Protein AF-A0A919W0Z9-F1 (afdb_monomer)

Mean predicted aligned error: 13.07 Å

Nearest PDB structures (foldseek):
  6en1-assembly1_A  TM=7.708E-01  e=4.026E-12  Enterococcus faecalis
  6emy-assembly1_B  TM=7.176E-01  e=1.682E-11  Enterococcus faecalis
  1z1b-assembly1_B  TM=6.331E-01  e=5.686E-12  Lambdavirus lambda
  3nkh-assembly1_A  TM=7.660E-01  e=4.207E-09  Staphylococcus aureus subsp. aureus USA300_TCH1516
  3nkh-assembly1_B  TM=7.447E-01  e=3.812E-09  Staphylococcus aureus subsp. aureus USA300_TCH1516

Radius of gyration: 31.64 Å; Cα contacts (8 Å, |Δi|>4): 565; chains: 1; bounding box: 75×45×120 Å

InterPro domains:
  IPR002104 Integrase, catalytic domain [PF00589] (276-394)
  IPR002104 Integrase, catalytic domain [PS51898] (174-402)
  IPR010998 Integrase/recombinase, N-terminal [G3DSA:1.10.150.130] (64-174)
  IPR011010 DNA breaking-rejoining enzyme, catalytic core [SSF56349] (68-400)
  IPR013762 Integrase-like, catalytic domain superfamily [G3DSA:1.10.443.10] (187-406)
  IPR044068 Core-binding (CB) domain [PS51900] (68-153)
  IPR050090 Bacterial tyrosine recombinase XerC/XerD complex [PTHR30349] (88-399)

Solvent-accessible surface area (backbone atoms only — not comparable to full-atom values): 23604 Å² total; per-residue (Å²): 137,84,80,82,74,93,69,64,70,71,46,76,46,98,85,64,31,18,33,35,60,44,77,59,50,66,42,95,86,70,45,75,35,69,44,82,47,77,23,78,39,65,66,59,35,49,54,53,49,50,53,50,52,48,42,44,73,71,63,55,75,74,72,79,69,80,57,53,26,40,40,61,47,50,49,48,35,60,71,53,54,50,42,46,90,72,75,44,54,71,68,57,47,51,53,51,49,52,50,37,65,73,43,43,37,82,70,41,19,82,39,34,45,68,70,60,54,55,69,54,54,52,50,33,47,50,52,41,48,75,70,68,49,55,46,61,56,49,30,49,51,52,52,52,50,36,53,53,33,46,51,30,27,77,69,66,57,18,89,58,46,52,58,76,77,48,84,78,61,74,54,79,80,78,84,76,80,49,55,50,74,66,54,48,49,36,33,45,56,48,29,65,71,41,95,64,69,25,56,60,53,52,50,25,39,67,52,20,41,51,70,34,37,53,55,27,32,37,51,96,39,50,40,72,88,78,30,36,33,50,52,50,31,25,39,41,81,50,78,35,38,70,55,54,83,71,82,81,83,58,95,45,21,74,70,32,92,48,45,38,66,96,77,55,93,68,48,47,81,55,69,98,43,28,27,38,32,52,55,74,78,81,46,54,40,72,35,80,47,56,70,68,55,39,55,42,49,53,55,49,52,55,53,50,53,53,35,43,63,75,35,45,91,64,37,43,87,71,55,48,66,46,48,44,72,36,35,43,79,64,52,71,66,56,54,51,50,50,52,58,49,34,29,58,75,41,71,46,80,90,71,49,80,68,29,30,30,47,30,24,46,16,48,44,45,50,73,67,48,52,72,65,59,49,26,52,55,57,50,54,95,47,67,74,68,53,56,65,32,53,62,56,14,52,50,51,44,50,56,50,51,51,52,49,46,44,71,73,44,55,80,64,62,79,78,71,82,86,126

Organism: NCBI:txid113560

Secondary structure (DSSP, 8-state):
------PPPEEE-TTS-EEEEEEEEE-TTS-EEEEEEEESSHHHHHHHHHHHHHHHHTT----SSSPPBHHHHHHHIIIIITTGGG-S-HHHHHHHHHHIIIIIHHHHTTSBGGG--HHHHHHHHHHHHHTT--HHHHHHHHHHHHHHHHHHHHTTSSSS-GGGGSPPPP-PPPPP-PPPHHHHHHHHHHHHTSSS-THHHHHHHHH---HHHHHT-BGGGEETTTTEEEE--EEEE-PPBP--SS--S-SSGGG-TT-B----TTEEE-GGGEEEEPPSGGG-EEEEPPHHHHHHHHHHHHHHHHHHHHHGGG-----BSSB-TTSPBPPHHHHHHHHHHHHHHHT--S--TTHHHHHHHHHHHHTT--HHHHHHHHT-SSHHHHHHHHHHHHHHHHHHHHHHHHHHHTTTSTTSS--

Sequence (419 aa):
MARRGTHPRITQGDDGYWHAWVVVGKKPNGKLDRRHISRPTENEAIDRVDELLDQKRKGAVVRQGRAPTVQQWMETYLTTIAPSGGRCDPGTIRDYRSICTNWVYPVMGGTRIDQLQPEQLDQVYLQMHQAGRAASTVLKAHRILTRALEIAFRRGVASRNVAKLLDSPESRPVEQTPLDLAEALQVLNAAWALPRNGARWAVGLSLGLRQGEALGLRWSYLDLDRAEMRVWWQLRRRTFDHGCNPSCGRRRGGNCPARRMEIRSGEIPLEGGLLLKEPKGTGKRLVPLPTEVVALLRRHQAGQAIEQVLAGDLYVDHDLVFCQPDGRPIDPAADHKQWKGLCREAGVDEARLHDGRHTAGSMMLALGADISTVQEVLGHSDVRTTRGYVHVASEMARAATQRMGAALFGNQMHGKLHG

Foldseek 3Di:
DDDPDPQFDWDQDPVQWIKTWDFLAADPVRHTDIDIDTGNDPVVSVVVSVVSVVCSVVVLPDDDDQQAFPQVLVCCCLPPNCPPPVNDDPVRSVLLVVLCVPQVCVQGRRPGQQRDALVSLVNSLVVCVVVVHALVSNLVNLVSLQVSLVVCCVVSSYVDSNSVVDDRRDHDPDDADFDDPLLLVLLLVLLVPDPADSLLSVCCLQLVDDLQQSLFFFQVQDDLVQQKGKSFKGKDAFFWDAPDPPDPPDPGLLPHPRTDTDDDPQWADFPPRIIIHTDPDQQTAMAGHDNVSSVVLVVNVVVLVVLCVVCDPQADDPRTSHDDSNNGGDDSVNVQVVSVVSCVSSVHPDHGSSSSSLNNLLVCVLVPNDLVSSCRSNVPPDSVVSVSSNVVNVVSNVVVVVVVCCVVCVVPVVVPPPD

Structure (mmCIF, N/CA/C/O backbone):
data_AF-A0A919W0Z9-F1
#
_entry.id   AF-A0A919W0Z9-F1
#
loop_
_atom_site.group_PDB
_atom_site.id
_atom_site.type_symbol
_atom_site.label_atom_id
_atom_site.label_alt_id
_atom_site.label_comp_id
_atom_site.label_asym_id
_atom_site.label_entity_id
_atom_site.label_seq_id
_atom_site.pdbx_PDB_ins_code
_atom_site.Cartn_x
_atom_site.Cartn_y
_atom_site.Cartn_z
_atom_site.occupancy
_atom_site.B_iso_or_equiv
_atom_site.auth_seq_id
_atom_site.auth_comp_id
_atom_site.auth_asym_id
_atom_site.auth_atom_id
_atom_site.pdbx_PDB_model_num
ATOM 1 N N . MET A 1 1 ? -44.459 -26.423 55.508 1.00 32.84 1 MET A N 1
ATOM 2 C CA . MET A 1 1 ? -43.040 -25.990 55.506 1.00 32.84 1 MET A CA 1
ATOM 3 C C . MET A 1 1 ? -42.890 -24.771 54.599 1.00 32.84 1 MET A C 1
ATOM 5 O O . MET A 1 1 ? -42.944 -24.914 53.385 1.00 32.84 1 MET A O 1
ATOM 9 N N . ALA A 1 2 ? -42.791 -23.570 55.174 1.00 29.58 2 ALA A N 1
ATOM 10 C CA . ALA A 1 2 ? -42.707 -22.311 54.430 1.00 29.58 2 ALA A CA 1
ATOM 11 C C . ALA A 1 2 ? -41.285 -22.076 53.888 1.00 29.58 2 ALA A C 1
ATOM 13 O O . ALA A 1 2 ? -40.310 -22.115 54.641 1.00 29.58 2 ALA A O 1
ATOM 14 N N . ARG A 1 3 ? -41.162 -21.825 52.579 1.00 34.16 3 ARG A N 1
ATOM 15 C CA . ARG A 1 3 ? -39.911 -21.399 51.936 1.00 34.16 3 ARG A CA 1
ATOM 16 C C . ARG A 1 3 ? -39.550 -20.000 52.455 1.00 34.16 3 ARG A C 1
ATOM 18 O O . ARG A 1 3 ? -40.234 -19.038 52.126 1.00 34.16 3 ARG A O 1
ATOM 25 N N . ARG A 1 4 ? -38.487 -19.873 53.260 1.00 35.38 4 ARG A N 1
ATOM 26 C CA . ARG A 1 4 ? -37.907 -18.566 53.619 1.00 35.38 4 ARG A CA 1
ATOM 27 C C . ARG A 1 4 ? -37.400 -17.888 52.342 1.00 35.38 4 ARG A C 1
ATOM 29 O O . ARG A 1 4 ? -36.461 -18.370 51.710 1.00 35.38 4 ARG A O 1
ATOM 36 N N . GLY A 1 5 ? -38.080 -16.812 51.951 1.00 40.62 5 GLY A N 1
ATOM 37 C CA . GLY A 1 5 ? -37.811 -16.033 50.748 1.00 40.62 5 GLY A CA 1
ATOM 38 C C . GLY A 1 5 ? -36.434 -15.375 50.771 1.00 40.62 5 GLY A C 1
ATOM 39 O O . GLY A 1 5 ? -35.973 -14.865 51.786 1.00 40.62 5 GLY A O 1
ATOM 40 N N . THR A 1 6 ? -35.774 -15.393 49.619 1.00 57.44 6 THR A N 1
ATOM 41 C CA . THR A 1 6 ? -34.426 -14.868 49.366 1.00 57.44 6 THR A CA 1
ATOM 42 C C . THR A 1 6 ? -34.445 -13.361 49.065 1.00 57.44 6 THR A C 1
ATOM 44 O O . THR A 1 6 ? -33.676 -12.893 48.228 1.00 57.44 6 THR A O 1
ATOM 47 N N . HIS A 1 7 ? -35.341 -12.601 49.706 1.00 65.19 7 HIS A N 1
ATOM 48 C CA . HIS A 1 7 ? -35.412 -11.151 49.530 1.00 65.19 7 HIS A CA 1
ATOM 49 C C . HIS A 1 7 ? -34.484 -10.436 50.521 1.00 65.19 7 HIS A C 1
ATOM 51 O O . HIS A 1 7 ? -34.501 -10.748 51.714 1.00 65.19 7 HIS A O 1
ATOM 57 N N . PRO A 1 8 ? -33.646 -9.497 50.051 1.00 79.38 8 PRO A N 1
ATOM 58 C CA . PRO A 1 8 ? -32.846 -8.660 50.931 1.00 79.38 8 PRO A CA 1
ATOM 59 C C . PRO A 1 8 ? -33.752 -7.765 51.780 1.00 79.38 8 PRO A C 1
ATOM 61 O O . PRO A 1 8 ? -34.805 -7.324 51.330 1.00 79.38 8 PRO A O 1
ATOM 64 N N . ARG A 1 9 ? -33.327 -7.502 53.019 1.00 86.69 9 ARG A N 1
ATOM 65 C CA . ARG A 1 9 ? -34.057 -6.642 53.954 1.00 86.69 9 ARG A CA 1
ATOM 66 C C . ARG A 1 9 ? -34.141 -5.220 53.387 1.00 86.69 9 ARG A C 1
ATOM 68 O O . ARG A 1 9 ? -33.104 -4.648 53.046 1.00 86.69 9 ARG A O 1
ATOM 75 N N . ILE A 1 10 ? -35.356 -4.686 53.317 1.00 88.69 10 ILE A N 1
ATOM 76 C CA . ILE A 1 10 ? -35.649 -3.301 52.943 1.00 88.69 10 ILE A CA 1
ATOM 77 C C . ILE A 1 10 ? -36.022 -2.552 54.228 1.00 88.69 10 ILE A C 1
ATOM 79 O O . ILE A 1 10 ? -36.754 -3.090 55.058 1.00 88.69 10 ILE A O 1
ATOM 83 N N . THR A 1 11 ? -35.462 -1.365 54.443 1.00 90.00 11 THR A N 1
ATOM 84 C CA . THR A 1 11 ? -35.683 -0.564 55.660 1.00 90.00 11 THR A CA 1
ATOM 85 C C . THR A 1 11 ? -35.800 0.912 55.323 1.00 90.00 11 THR A C 1
ATOM 87 O O . THR A 1 11 ? -35.013 1.404 54.515 1.00 90.00 11 THR A O 1
ATOM 90 N N . GLN A 1 12 ? -36.714 1.622 55.979 1.00 91.75 12 GLN A N 1
ATOM 91 C CA . GLN A 1 12 ? -36.796 3.077 55.902 1.00 91.75 12 GLN A CA 1
ATOM 92 C C . GLN A 1 12 ? -35.685 3.720 56.746 1.00 91.75 12 GLN A C 1
ATOM 94 O O . GLN A 1 12 ? -35.454 3.298 57.880 1.00 91.75 12 GLN A O 1
ATOM 99 N N . GLY A 1 13 ? -34.959 4.673 56.165 1.00 86.69 13 GLY A N 1
ATOM 100 C CA . GLY A 1 13 ? -33.932 5.467 56.834 1.00 86.69 13 GLY A CA 1
ATOM 101 C C . GLY A 1 13 ? -34.486 6.766 57.419 1.00 86.69 13 GLY A C 1
ATOM 102 O O . GLY A 1 13 ? -35.592 7.196 57.089 1.00 86.69 13 GLY A O 1
ATOM 103 N N . ASP A 1 14 ? -33.677 7.419 58.253 1.00 81.12 14 ASP A N 1
ATOM 104 C CA . ASP A 1 14 ? -34.000 8.720 58.863 1.00 81.12 14 ASP A CA 1
ATOM 105 C C . ASP A 1 14 ? -34.069 9.864 57.827 1.00 81.12 14 ASP A C 1
ATOM 107 O O . ASP A 1 14 ? -34.546 10.956 58.125 1.00 81.12 14 ASP A O 1
ATOM 111 N N . ASP A 1 15 ? -33.610 9.614 56.595 1.00 83.31 15 ASP A N 1
A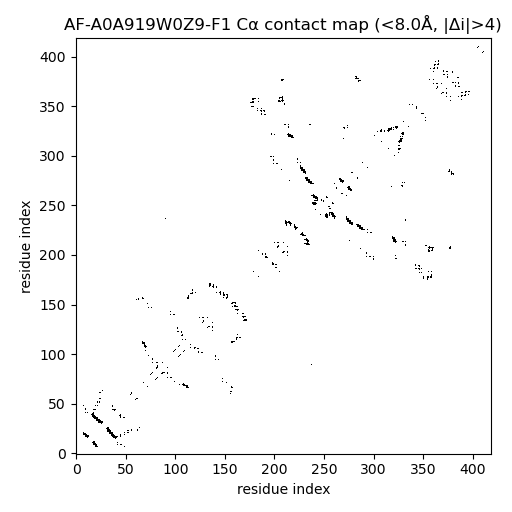TOM 112 C CA . ASP A 1 15 ? -33.709 10.508 55.436 1.00 83.31 15 ASP A CA 1
ATOM 113 C C . ASP A 1 15 ? -35.068 10.421 54.712 1.00 83.31 15 ASP A C 1
ATOM 115 O O . ASP A 1 15 ? -35.300 11.141 53.739 1.00 83.31 15 ASP A O 1
ATOM 119 N N . GLY A 1 16 ? -35.970 9.548 55.175 1.00 84.88 16 GLY A N 1
ATOM 120 C CA . GLY A 1 16 ? -37.279 9.307 54.573 1.00 84.88 16 GLY A CA 1
ATOM 121 C C . GLY A 1 16 ? -37.256 8.374 53.357 1.00 84.88 16 GLY A C 1
ATOM 122 O O . GLY A 1 16 ? -38.318 8.123 52.788 1.00 84.88 16 GLY A O 1
ATOM 123 N N . TYR A 1 17 ? -36.096 7.828 52.968 1.00 90.94 17 TYR A N 1
ATOM 124 C CA . TYR A 1 17 ? -35.961 6.893 51.849 1.00 90.94 17 TYR A CA 1
ATOM 125 C C . TYR A 1 17 ? -35.935 5.436 52.326 1.00 90.94 17 TYR A C 1
ATOM 127 O O . TYR A 1 17 ? -35.522 5.094 53.430 1.00 90.94 17 TYR A O 1
ATOM 135 N N . TRP A 1 18 ? -36.354 4.535 51.445 1.00 91.50 18 TRP A N 1
ATOM 136 C CA . TRP A 1 18 ? -36.273 3.093 51.617 1.00 91.50 18 TRP A CA 1
ATOM 137 C C . TRP A 1 18 ? -34.969 2.563 51.037 1.00 91.50 18 TRP A C 1
ATOM 139 O O . TRP A 1 18 ? -34.679 2.740 49.850 1.00 91.50 18 TRP A O 1
ATOM 149 N N . HIS A 1 19 ? -34.187 1.886 51.875 1.00 90.81 19 HIS A N 1
ATOM 150 C CA . HIS A 1 19 ? -32.882 1.347 51.527 1.00 90.81 19 HIS A CA 1
ATOM 151 C C . HIS A 1 19 ? -32.872 -0.174 51.460 1.00 90.81 19 HIS A C 1
ATOM 153 O O . HIS A 1 19 ? -33.452 -0.854 52.304 1.00 90.81 19 HIS A O 1
ATOM 159 N N . ALA A 1 20 ? -32.118 -0.712 50.503 1.00 90.69 20 ALA A N 1
ATOM 160 C CA . ALA A 1 20 ? -31.845 -2.141 50.407 1.00 90.69 20 ALA A CA 1
ATOM 161 C C . ALA A 1 20 ? -30.429 -2.410 49.882 1.00 90.69 20 ALA A C 1
ATOM 163 O O . ALA A 1 20 ? -29.855 -1.614 49.133 1.00 90.69 20 ALA A O 1
ATOM 164 N N . TRP A 1 21 ? -29.870 -3.563 50.255 1.00 88.19 21 TRP A N 1
ATOM 165 C CA . TRP A 1 21 ? -28.571 -4.032 49.770 1.00 88.19 21 TRP A CA 1
ATOM 166 C C . TRP A 1 21 ? -28.715 -5.367 49.047 1.00 88.19 21 TRP A C 1
ATOM 168 O O . TRP A 1 21 ? -29.038 -6.384 49.658 1.00 88.19 21 TRP A O 1
ATOM 178 N N . VAL A 1 22 ? -28.416 -5.382 47.748 1.00 87.56 22 VAL A N 1
ATOM 179 C CA . VAL A 1 22 ? -28.555 -6.577 46.905 1.00 87.56 22 VAL A CA 1
ATOM 180 C C . VAL A 1 22 ? -27.182 -7.095 46.496 1.00 87.56 22 VAL A C 1
ATOM 182 O O . VAL A 1 22 ? -26.370 -6.369 45.920 1.00 87.56 22 VAL A O 1
ATOM 185 N N . VAL A 1 23 ? -26.917 -8.375 46.774 1.00 82.38 23 VAL A N 1
ATOM 186 C CA . VAL A 1 23 ? -25.718 -9.070 46.284 1.00 82.38 23 VAL A CA 1
ATOM 187 C C . VAL A 1 23 ? -25.969 -9.546 44.857 1.00 82.38 23 VAL A C 1
ATOM 189 O O . VAL A 1 23 ? -26.641 -10.563 44.636 1.00 82.38 23 VAL A O 1
ATOM 192 N N . VAL A 1 24 ? -25.391 -8.833 43.895 1.00 77.94 24 VAL A N 1
ATOM 193 C CA . VAL A 1 24 ? -25.568 -9.110 42.463 1.00 77.94 24 VAL A CA 1
ATOM 194 C C . VAL A 1 24 ? -24.526 -10.090 41.914 1.00 77.94 24 VAL A C 1
ATOM 196 O O . VAL A 1 24 ? -24.812 -10.785 40.948 1.00 77.94 24 VAL A O 1
ATOM 199 N N . GLY A 1 25 ? -23.357 -10.239 42.553 1.00 73.75 25 GLY A N 1
ATOM 200 C CA . GLY A 1 25 ? -22.311 -11.163 42.091 1.00 73.75 25 GLY A CA 1
ATOM 201 C C . GLY A 1 25 ? -21.047 -11.187 42.958 1.00 73.75 25 GLY A C 1
ATOM 202 O O . GLY A 1 25 ? -21.089 -10.843 44.141 1.00 73.75 25 GLY A O 1
ATOM 203 N N . LYS A 1 26 ? -19.915 -11.597 42.367 1.00 71.12 26 LYS A N 1
ATOM 204 C CA . LYS A 1 26 ? -18.561 -11.520 42.948 1.00 71.12 26 LYS A CA 1
ATOM 205 C C . LYS A 1 26 ? -17.667 -10.634 42.069 1.00 71.12 26 LYS A C 1
ATOM 207 O O . LYS A 1 26 ? -17.695 -10.741 40.848 1.00 71.12 26 LYS A O 1
ATOM 212 N N . LYS A 1 27 ? -16.867 -9.775 42.696 1.00 62.09 27 LYS A N 1
ATOM 213 C CA . LYS A 1 27 ? -15.816 -8.954 42.081 1.00 62.09 27 LYS A CA 1
ATOM 214 C C . LYS A 1 27 ? -14.599 -9.831 41.712 1.00 62.09 27 LYS A C 1
ATOM 216 O O . LYS A 1 27 ? -14.433 -10.896 42.307 1.00 62.09 27 LYS A O 1
ATOM 221 N N . PRO A 1 28 ? -13.706 -9.389 40.799 1.00 41.84 28 PRO A N 1
ATOM 222 C CA . PRO A 1 28 ? -12.503 -10.149 40.421 1.00 41.84 28 PRO A CA 1
ATOM 223 C C . PRO A 1 28 ? -11.563 -10.470 41.591 1.00 41.84 28 PRO A C 1
ATOM 225 O O . PRO A 1 28 ? -10.853 -11.464 41.561 1.00 41.84 28 PRO A O 1
ATOM 228 N N . ASN A 1 29 ? -11.587 -9.656 42.649 1.00 58.81 29 ASN A N 1
ATOM 229 C CA . ASN A 1 29 ? -10.840 -9.888 43.889 1.00 58.81 29 ASN A CA 1
ATOM 230 C C . ASN A 1 29 ? -11.532 -10.880 44.851 1.00 58.81 29 ASN A C 1
ATOM 232 O O . ASN A 1 29 ? -11.210 -10.912 46.036 1.00 58.81 29 ASN A O 1
ATOM 236 N N . GLY A 1 30 ? -12.544 -11.616 44.382 1.00 63.25 30 GLY A N 1
ATOM 237 C CA . GLY A 1 30 ? -13.306 -12.592 45.162 1.00 63.25 30 GLY A CA 1
ATOM 238 C C . GLY A 1 30 ? -14.349 -12.001 46.119 1.00 63.25 30 GLY A C 1
ATOM 239 O O . GLY A 1 30 ? -15.182 -12.751 46.632 1.00 63.25 30 GLY A O 1
ATOM 240 N N . LYS A 1 31 ? -14.370 -10.678 46.347 1.00 70.00 31 LYS A N 1
ATOM 241 C CA . LYS A 1 31 ? -15.336 -10.035 47.258 1.00 70.00 31 LYS A CA 1
ATOM 242 C C . LYS A 1 31 ? -16.738 -9.988 46.646 1.00 70.00 31 LYS A C 1
ATOM 244 O O . LYS A 1 31 ? -16.890 -9.849 45.438 1.00 70.00 31 LYS A O 1
ATOM 249 N N . LEU A 1 32 ? -17.779 -10.057 47.476 1.00 75.69 32 LEU A N 1
ATOM 250 C CA . LEU A 1 32 ? -19.167 -9.922 47.018 1.00 75.69 32 LEU A CA 1
ATOM 251 C C . LEU A 1 32 ? -19.417 -8.522 46.434 1.00 75.69 32 LEU A C 1
ATOM 253 O O . LEU A 1 32 ? -19.021 -7.516 47.028 1.00 75.69 32 LEU A O 1
ATOM 257 N N . ASP A 1 33 ? -20.092 -8.459 45.288 1.00 78.00 33 ASP A N 1
ATOM 258 C CA . ASP A 1 33 ? -20.558 -7.204 44.706 1.00 78.00 33 ASP A CA 1
ATOM 259 C C . ASP A 1 33 ? -21.943 -6.858 45.260 1.00 78.00 33 ASP A C 1
ATOM 261 O O . ASP A 1 33 ? -22.943 -7.506 44.934 1.00 78.00 33 ASP A O 1
ATOM 265 N N . ARG A 1 34 ? -21.972 -5.874 46.164 1.00 84.19 34 ARG A N 1
ATOM 266 C CA . ARG A 1 34 ? -23.170 -5.392 46.858 1.00 84.19 34 ARG A CA 1
ATOM 267 C C . ARG A 1 34 ? -23.573 -4.047 46.270 1.00 84.19 34 ARG A C 1
ATOM 269 O O . ARG A 1 34 ? -22.766 -3.120 46.276 1.00 84.19 34 ARG A O 1
ATOM 276 N N . ARG A 1 35 ? -24.814 -3.936 45.797 1.00 82.81 35 ARG A N 1
ATOM 277 C CA . ARG A 1 35 ? -25.401 -2.671 45.344 1.00 82.81 35 ARG A CA 1
ATOM 278 C C . ARG A 1 35 ? -26.337 -2.126 46.407 1.00 82.81 35 ARG A C 1
ATOM 280 O O . ARG A 1 35 ? -27.174 -2.865 46.918 1.00 82.81 35 ARG A O 1
ATOM 287 N N . HIS A 1 36 ? -26.176 -0.844 46.703 1.00 88.25 36 HIS A N 1
ATOM 288 C CA . HIS A 1 36 ? -27.105 -0.077 47.521 1.00 88.25 36 HIS A CA 1
ATOM 289 C C . HIS A 1 36 ? -28.220 0.479 46.640 1.00 88.25 36 HIS A C 1
ATOM 291 O O . HIS A 1 36 ? -27.973 0.916 45.514 1.00 88.25 36 HIS A O 1
ATOM 297 N N . ILE A 1 37 ? -29.441 0.426 47.152 1.00 87.38 37 ILE A N 1
ATOM 298 C CA . ILE A 1 37 ? -30.643 0.995 46.552 1.00 87.38 37 ILE A CA 1
ATOM 299 C C . ILE A 1 37 ? -31.200 1.988 47.565 1.00 87.38 37 ILE A C 1
ATOM 301 O O . ILE A 1 37 ? -31.251 1.666 48.750 1.00 87.38 37 ILE A O 1
ATOM 305 N N . SER A 1 38 ? -31.621 3.159 47.094 1.00 90.00 38 SER A N 1
ATOM 306 C CA . SER A 1 38 ? -32.444 4.109 47.843 1.00 90.00 38 SER A CA 1
ATOM 307 C C . SER A 1 38 ? -33.607 4.572 46.965 1.00 90.00 38 SER A C 1
ATOM 309 O O . SER A 1 38 ? -33.407 4.931 45.795 1.00 90.00 38 SER A O 1
ATOM 311 N N . ARG A 1 39 ? -34.832 4.517 47.492 1.00 92.38 39 ARG A N 1
ATOM 312 C CA . ARG A 1 39 ? -36.046 4.974 46.799 1.00 92.38 39 ARG A CA 1
ATOM 313 C C . ARG A 1 39 ? -36.997 5.705 47.746 1.00 92.38 39 ARG A C 1
ATOM 315 O O . ARG A 1 39 ? -37.008 5.365 48.920 1.00 92.38 39 ARG A O 1
ATOM 322 N N . PRO A 1 40 ? -37.777 6.686 47.266 1.00 85.75 40 PRO A N 1
ATOM 323 C CA . PRO A 1 40 ? -38.730 7.410 48.107 1.00 85.75 40 PRO A CA 1
ATOM 324 C C . PRO A 1 40 ? -39.824 6.521 48.715 1.00 85.75 40 PRO A C 1
ATOM 326 O O . PRO A 1 40 ? -40.304 6.805 49.806 1.00 85.75 40 PRO A O 1
ATOM 329 N N . THR A 1 41 ? -40.218 5.439 48.034 1.00 90.44 41 THR A N 1
ATOM 330 C CA . THR A 1 41 ? -41.304 4.549 48.476 1.00 90.44 41 THR A CA 1
ATOM 331 C C . THR A 1 41 ? -40.841 3.101 48.637 1.00 90.44 41 THR A C 1
ATOM 333 O O . THR A 1 41 ? -39.895 2.653 47.983 1.00 90.44 41 THR A O 1
ATOM 336 N N . GLU A 1 42 ? -41.529 2.355 49.508 1.00 86.25 42 GLU A N 1
ATOM 337 C CA . GLU A 1 42 ? -41.258 0.932 49.746 1.00 86.25 42 GLU A CA 1
ATOM 338 C C . GLU A 1 42 ? -41.458 0.105 48.470 1.00 86.25 42 GLU A C 1
ATOM 340 O O . GLU A 1 42 ? -40.594 -0.694 48.114 1.00 86.25 42 GLU A O 1
ATOM 345 N N . ASN A 1 43 ? -42.541 0.361 47.728 1.00 86.94 43 ASN A N 1
ATOM 346 C CA . ASN A 1 43 ? -42.838 -0.336 46.474 1.00 86.94 43 ASN A CA 1
ATOM 347 C C . ASN A 1 43 ? -41.763 -0.097 45.407 1.00 86.94 43 ASN A C 1
ATOM 349 O O . ASN A 1 43 ? -41.296 -1.053 44.797 1.00 86.94 43 ASN A O 1
ATOM 353 N N . GLU A 1 44 ? -41.279 1.137 45.233 1.00 85.00 44 GLU A N 1
ATOM 354 C CA . GLU A 1 44 ? -40.181 1.400 44.292 1.00 85.00 44 GLU A CA 1
ATOM 355 C C . GLU A 1 44 ? -38.874 0.707 44.705 1.00 85.00 44 GLU A C 1
ATOM 357 O O . GLU A 1 44 ? -38.072 0.313 43.849 1.00 85.00 44 GLU A O 1
ATOM 362 N N . ALA A 1 45 ? -38.625 0.567 46.013 1.00 86.38 45 ALA A N 1
ATOM 363 C CA . ALA A 1 45 ? -37.484 -0.190 46.513 1.00 86.38 45 ALA A CA 1
ATOM 364 C C . ALA A 1 45 ? -37.643 -1.693 46.227 1.00 86.38 45 ALA A C 1
ATOM 366 O O . ALA A 1 45 ? -36.669 -2.321 45.805 1.00 86.38 45 ALA A O 1
ATOM 367 N N . ILE A 1 46 ? -38.849 -2.249 46.402 1.00 86.62 46 ILE A N 1
ATOM 368 C CA . ILE A 1 46 ? -39.188 -3.645 46.081 1.00 86.62 46 ILE A CA 1
ATOM 369 C C . ILE A 1 46 ? -38.999 -3.914 44.585 1.00 86.62 46 ILE A C 1
ATOM 371 O O . ILE A 1 46 ? -38.205 -4.788 44.233 1.00 86.62 46 ILE A O 1
ATOM 375 N N . ASP A 1 47 ? -39.611 -3.110 43.712 1.00 87.12 47 ASP A N 1
ATOM 376 C CA . ASP A 1 47 ? -39.517 -3.265 42.254 1.00 87.12 47 ASP A CA 1
ATOM 377 C C . ASP A 1 47 ? -38.058 -3.249 41.786 1.00 87.12 47 ASP A C 1
ATOM 379 O O . ASP A 1 47 ? -37.615 -4.067 40.972 1.00 87.12 47 ASP A O 1
ATOM 383 N N . ARG A 1 48 ? -37.257 -2.340 42.355 1.00 85.19 48 ARG A N 1
ATOM 384 C CA . ARG A 1 48 ? -35.837 -2.232 42.020 1.00 85.19 48 ARG A CA 1
ATOM 385 C C . ARG A 1 48 ? -35.018 -3.417 42.532 1.00 85.19 48 ARG A C 1
ATOM 387 O O . ARG A 1 48 ? -34.046 -3.811 41.878 1.00 85.19 48 ARG A O 1
ATOM 394 N N . VAL A 1 49 ? -35.361 -3.968 43.697 1.00 86.44 49 VAL A N 1
ATOM 395 C CA . VAL A 1 49 ? -34.752 -5.199 44.222 1.00 86.44 49 VAL A CA 1
ATOM 396 C C . VAL A 1 49 ? -35.069 -6.374 43.298 1.00 86.44 49 VAL A C 1
ATOM 398 O O . VAL A 1 49 ? -34.146 -7.113 42.944 1.00 86.44 49 VAL A O 1
ATOM 401 N N . ASP A 1 50 ? -36.320 -6.514 42.861 1.00 85.06 50 ASP A N 1
ATOM 402 C CA . ASP A 1 50 ? -36.754 -7.584 41.962 1.00 85.06 50 ASP A CA 1
ATOM 403 C C . ASP A 1 50 ? -36.083 -7.509 40.596 1.00 85.06 50 ASP A C 1
ATOM 405 O O . ASP A 1 50 ? -35.560 -8.514 40.110 1.00 85.06 50 ASP A O 1
ATOM 409 N N . GLU A 1 51 ? -35.966 -6.312 40.023 1.00 82.56 51 GLU A N 1
ATOM 410 C CA . GLU A 1 51 ? -35.237 -6.098 38.774 1.00 82.56 51 GLU A CA 1
ATOM 411 C C . GLU A 1 51 ? -33.769 -6.557 38.888 1.00 82.56 51 GLU A C 1
ATOM 413 O O . GLU A 1 51 ? -33.226 -7.202 37.987 1.00 82.56 51 GLU A O 1
ATOM 418 N N . LEU A 1 52 ? -33.109 -6.270 40.016 1.00 80.06 52 LEU A N 1
ATOM 419 C CA . LEU A 1 52 ? -31.718 -6.669 40.254 1.00 80.06 52 LEU A CA 1
ATOM 420 C C . LEU A 1 52 ? -31.566 -8.175 40.515 1.00 80.06 52 LEU A C 1
ATOM 422 O O . LEU A 1 52 ? -30.552 -8.765 40.123 1.00 80.06 52 LEU A O 1
ATOM 426 N N . LEU A 1 53 ? -32.547 -8.811 41.157 1.00 82.44 53 LEU A N 1
ATOM 427 C CA . LEU A 1 53 ? -32.582 -10.263 41.342 1.00 82.44 53 LEU A CA 1
ATOM 428 C C . LEU A 1 53 ? -32.873 -10.994 40.025 1.00 82.44 53 LEU A C 1
ATOM 430 O O . LEU A 1 53 ? -32.268 -12.036 39.764 1.00 82.44 53 LEU A O 1
ATOM 434 N N . ASP A 1 54 ? -33.729 -10.442 39.170 1.00 79.06 54 ASP A N 1
ATOM 435 C CA . ASP A 1 54 ? -34.031 -10.981 37.845 1.00 79.06 54 ASP A CA 1
ATOM 436 C C . ASP A 1 54 ? -32.833 -10.844 36.889 1.00 79.06 54 ASP A C 1
ATOM 438 O O . ASP A 1 54 ? -32.446 -11.813 36.231 1.00 79.06 54 ASP A O 1
ATOM 442 N N . GLN A 1 55 ? -32.131 -9.703 36.910 1.00 69.56 55 GLN A N 1
ATOM 443 C CA . GLN A 1 55 ? -30.850 -9.528 36.203 1.00 69.56 55 GLN A CA 1
ATOM 444 C C . GLN A 1 55 ? -29.809 -10.577 36.626 1.00 69.56 55 GLN A C 1
ATOM 446 O O . GLN A 1 55 ? -29.093 -11.121 35.781 1.00 69.56 55 GLN A O 1
ATOM 451 N N . LYS A 1 56 ? -29.753 -10.907 37.924 1.00 71.81 56 LYS A N 1
ATOM 452 C CA . LYS A 1 56 ? -28.893 -11.973 38.455 1.00 71.81 56 LYS A CA 1
ATOM 453 C C . LYS A 1 56 ? -29.329 -13.364 37.976 1.00 71.81 56 LYS A C 1
ATOM 455 O O . LYS A 1 56 ? -28.468 -14.170 37.629 1.00 71.81 56 LYS A O 1
ATOM 460 N N . ARG A 1 57 ? -30.636 -13.657 37.942 1.00 70.81 57 ARG A N 1
ATOM 461 C CA . ARG A 1 57 ? -31.183 -14.948 37.469 1.00 70.81 57 ARG A CA 1
ATOM 462 C C . ARG A 1 57 ? -30.947 -15.170 35.979 1.00 70.81 57 ARG A C 1
ATOM 464 O O . ARG A 1 57 ? -30.592 -16.276 35.588 1.00 70.81 57 ARG A O 1
ATOM 471 N N . LYS A 1 58 ? -31.074 -14.123 35.164 1.00 69.00 58 LYS A N 1
ATOM 472 C CA . LYS A 1 58 ? -30.865 -14.168 33.707 1.00 69.00 58 LYS A CA 1
ATOM 473 C C . LYS A 1 58 ? -29.394 -14.316 33.292 1.00 69.00 58 LYS A C 1
ATOM 475 O O . LYS A 1 58 ? -29.094 -14.274 32.104 1.00 69.00 58 LYS A O 1
ATOM 480 N N . GLY A 1 59 ? -28.464 -14.472 34.242 1.00 52.84 59 GLY A N 1
ATOM 481 C CA . GLY A 1 59 ? -27.042 -14.650 33.944 1.00 52.84 59 GLY A CA 1
ATOM 482 C C . GLY A 1 59 ? -26.406 -13.431 33.271 1.00 52.84 59 GLY A C 1
ATOM 483 O O . GLY A 1 59 ? -25.345 -13.559 32.659 1.00 52.84 59 GLY A O 1
ATOM 484 N N . ALA A 1 60 ? -27.031 -12.250 33.375 1.00 51.78 60 ALA A N 1
ATOM 485 C CA . ALA A 1 60 ? -26.438 -11.016 32.891 1.00 51.78 60 ALA A CA 1
ATOM 486 C C . ALA A 1 60 ? -25.178 -10.762 33.721 1.00 51.78 60 ALA A C 1
ATOM 488 O O . ALA A 1 60 ? -25.249 -10.395 34.895 1.00 51.78 60 ALA A O 1
ATOM 489 N N . VAL A 1 61 ? -24.020 -11.030 33.116 1.00 47.34 61 VAL A N 1
ATOM 490 C CA . VAL A 1 61 ? -22.701 -10.800 33.701 1.00 47.34 61 VAL A CA 1
ATOM 491 C C . VAL A 1 61 ? -22.698 -9.405 34.314 1.00 47.34 61 VAL A C 1
ATOM 493 O O . VAL A 1 61 ? -22.813 -8.396 33.616 1.00 47.34 61 VAL A O 1
ATOM 496 N N . VAL A 1 62 ? -22.615 -9.357 35.642 1.00 46.03 62 VAL A N 1
ATOM 497 C CA . VAL A 1 62 ? -22.537 -8.112 36.397 1.00 46.03 62 VAL A CA 1
ATOM 498 C C . VAL A 1 62 ? -21.303 -7.365 35.907 1.00 46.03 62 VAL A C 1
ATOM 500 O O . VAL A 1 62 ? -20.172 -7.796 36.135 1.00 46.03 62 VAL A O 1
ATOM 503 N N . ARG A 1 63 ? -21.535 -6.269 35.176 1.00 48.78 63 ARG A N 1
ATOM 504 C CA . ARG A 1 63 ? -20.483 -5.413 34.622 1.00 48.78 63 ARG A CA 1
ATOM 505 C C . ARG A 1 63 ? -19.502 -5.008 35.720 1.00 48.78 63 ARG A C 1
ATOM 507 O O . ARG A 1 63 ? -19.880 -4.364 36.698 1.00 48.78 63 ARG A O 1
ATOM 514 N N . GLN A 1 64 ? -18.236 -5.366 35.519 1.00 47.31 64 GLN A N 1
ATOM 515 C CA . GLN A 1 64 ? -17.110 -4.780 36.234 1.00 47.31 64 GLN A CA 1
ATOM 516 C C . GLN A 1 64 ? -17.016 -3.300 35.850 1.00 47.31 64 GLN A C 1
ATOM 518 O O . GLN A 1 64 ? -16.796 -2.984 34.685 1.00 47.31 64 GLN A O 1
ATOM 523 N N . GLY A 1 65 ? -17.171 -2.400 36.822 1.00 59.91 65 GLY A N 1
ATOM 524 C CA . GLY A 1 65 ? -17.005 -0.960 36.607 1.00 59.91 65 GLY A CA 1
ATOM 525 C C . GLY A 1 65 ? -18.019 -0.332 35.638 1.00 59.91 65 GLY A C 1
ATOM 526 O O . GLY A 1 65 ? -18.879 -0.994 35.055 1.00 59.91 65 GLY A O 1
ATOM 527 N N . ARG A 1 66 ? -17.950 0.996 35.485 1.00 67.75 66 ARG A N 1
ATOM 528 C CA . ARG A 1 66 ? -18.677 1.690 34.410 1.00 67.75 66 ARG A CA 1
ATOM 529 C C . ARG A 1 66 ? -18.111 1.199 33.073 1.00 67.75 66 ARG A C 1
ATOM 531 O O . ARG A 1 66 ? -16.893 1.094 32.946 1.00 67.75 66 ARG A O 1
ATOM 538 N N . ALA A 1 67 ? -18.975 0.893 32.102 1.00 82.25 67 ALA A N 1
ATOM 539 C CA . ALA A 1 67 ? -18.521 0.510 30.766 1.00 82.25 67 ALA A CA 1
ATOM 540 C C . ALA A 1 67 ? -17.602 1.608 30.190 1.00 82.25 67 ALA A C 1
ATOM 542 O O . ALA A 1 67 ? -17.869 2.791 30.432 1.00 82.25 67 ALA A O 1
ATOM 543 N N . PRO A 1 68 ? -16.538 1.241 29.455 1.00 91.62 68 PRO A N 1
ATOM 544 C CA . PRO A 1 68 ? -15.621 2.217 28.887 1.00 91.62 68 PRO A CA 1
ATOM 545 C C . PRO A 1 68 ? -16.338 3.129 27.890 1.00 91.62 68 PRO A C 1
ATOM 547 O O . PRO A 1 68 ? -17.363 2.763 27.296 1.00 91.62 68 PRO A O 1
ATOM 550 N N . THR A 1 69 ? -15.773 4.313 27.674 1.00 96.00 69 THR A N 1
ATOM 551 C CA . THR A 1 69 ? -16.191 5.159 26.555 1.00 96.00 69 THR A CA 1
ATOM 552 C C . THR A 1 69 ? -15.790 4.536 25.220 1.00 96.00 69 THR A C 1
ATOM 554 O O . THR A 1 69 ? -14.905 3.673 25.157 1.00 96.00 69 THR A O 1
ATOM 557 N N . VAL A 1 70 ? -16.426 4.976 24.132 1.00 95.69 70 VAL A N 1
ATOM 558 C CA . VAL A 1 70 ? -16.055 4.562 22.773 1.00 95.69 70 VAL A CA 1
ATOM 559 C C . VAL A 1 70 ? -14.572 4.816 22.539 1.00 95.69 70 VAL A C 1
ATOM 561 O O . VAL A 1 70 ? -13.886 3.925 22.050 1.00 95.69 70 VAL A O 1
ATOM 564 N N . GLN A 1 71 ? -14.050 5.979 22.934 1.00 96.75 71 GLN A N 1
ATOM 565 C CA . GLN A 1 71 ? -12.633 6.282 22.762 1.00 96.75 71 GLN A CA 1
ATOM 566 C C . GLN A 1 71 ? -11.733 5.305 23.531 1.00 96.75 71 GLN A C 1
ATOM 568 O O . GLN A 1 71 ? -10.834 4.722 22.932 1.00 96.75 71 GLN A O 1
ATOM 573 N N . GLN A 1 72 ? -11.999 5.059 24.818 1.00 94.19 72 GLN A N 1
ATOM 574 C CA . GLN A 1 72 ? -11.194 4.141 25.641 1.00 94.19 72 GLN A CA 1
ATOM 575 C C . GLN A 1 72 ? -11.176 2.716 25.071 1.00 94.19 72 GLN A C 1
ATOM 577 O O . GLN A 1 72 ? -10.143 2.038 25.022 1.00 94.19 72 GLN A O 1
ATOM 582 N N . TRP A 1 73 ? -12.332 2.249 24.604 1.00 94.94 73 TRP A N 1
ATOM 583 C CA . TRP A 1 73 ? -12.434 0.945 23.968 1.00 94.94 73 TRP A CA 1
ATOM 584 C C . TRP A 1 73 ? -11.733 0.898 22.615 1.00 94.94 73 TRP A C 1
ATOM 586 O O . TRP A 1 73 ? -11.023 -0.065 22.333 1.00 94.94 73 TRP A O 1
ATOM 596 N N . MET A 1 74 ? -11.911 1.919 21.776 1.00 95.81 74 MET A N 1
ATOM 597 C CA . MET A 1 74 ? -11.257 1.991 20.473 1.00 95.81 74 MET A CA 1
ATOM 598 C C . MET A 1 74 ? -9.741 2.090 20.622 1.00 95.81 74 MET A C 1
ATOM 600 O O . MET A 1 74 ? -9.021 1.463 19.853 1.00 95.81 74 MET A O 1
ATOM 604 N N . GLU A 1 75 ? -9.236 2.781 21.641 1.00 93.75 75 GLU A N 1
ATOM 605 C CA . GLU A 1 75 ? -7.816 2.767 21.983 1.00 93.75 75 GLU A CA 1
ATOM 606 C C . GLU A 1 75 ? -7.349 1.352 22.326 1.00 93.75 75 GLU A C 1
ATOM 608 O O . GLU A 1 75 ? -6.416 0.871 21.687 1.00 93.75 75 GLU A O 1
ATOM 613 N N . THR A 1 76 ? -8.054 0.641 23.213 1.00 91.69 76 THR A N 1
ATOM 614 C CA . THR A 1 76 ? -7.769 -0.771 23.540 1.00 91.69 76 THR A CA 1
ATOM 615 C C . THR A 1 76 ? -7.823 -1.668 22.296 1.00 91.69 76 THR A C 1
ATOM 617 O O . THR A 1 76 ? -6.989 -2.558 22.094 1.00 91.69 76 THR A O 1
ATOM 620 N N . TYR A 1 77 ? -8.799 -1.436 21.419 1.00 92.88 77 TYR A N 1
ATOM 621 C CA . TYR A 1 77 ? -8.940 -2.166 20.170 1.00 92.88 77 TYR A CA 1
ATOM 622 C C . TYR A 1 77 ? -7.749 -1.918 19.240 1.00 92.88 77 TYR A C 1
ATOM 624 O O . TYR A 1 77 ? -7.173 -2.875 18.730 1.00 92.88 77 TYR A O 1
ATOM 632 N N . LEU A 1 78 ? -7.345 -0.665 19.047 1.00 91.44 78 LEU A N 1
ATOM 633 C CA . LEU A 1 78 ? -6.287 -0.282 18.114 1.00 91.44 78 LEU A CA 1
ATOM 634 C C . LEU A 1 78 ? -4.875 -0.587 18.628 1.00 91.44 78 LEU A C 1
ATOM 636 O O . LEU A 1 78 ? -3.983 -0.787 17.807 1.00 91.44 78 LEU A O 1
ATOM 640 N N . THR A 1 79 ? -4.649 -0.616 19.944 1.00 87.25 79 THR A N 1
ATOM 641 C CA . THR A 1 79 ? -3.325 -0.884 20.535 1.00 87.25 79 THR A CA 1
ATOM 642 C C . THR A 1 79 ? -3.114 -2.353 20.877 1.00 87.25 79 THR A C 1
ATOM 644 O O . THR A 1 79 ? -2.010 -2.859 20.706 1.00 87.25 79 THR A O 1
ATOM 647 N N . THR A 1 80 ? -4.155 -3.055 21.329 1.00 85.25 80 THR A N 1
ATOM 648 C CA . THR A 1 80 ? -4.017 -4.424 21.843 1.00 85.25 80 THR A CA 1
ATOM 649 C C . THR A 1 80 ? -4.694 -5.447 20.945 1.00 85.25 80 THR A C 1
ATOM 651 O O . THR A 1 80 ? -4.093 -6.459 20.602 1.00 85.25 80 THR A O 1
ATOM 654 N N . ILE A 1 81 ? -5.948 -5.218 20.546 1.00 88.44 81 ILE A N 1
ATOM 655 C CA . ILE A 1 81 ? -6.775 -6.275 19.939 1.00 88.44 81 ILE A CA 1
ATOM 656 C C . ILE A 1 81 ? -6.501 -6.436 18.442 1.00 88.44 81 ILE A C 1
ATOM 658 O O . ILE A 1 81 ? -6.252 -7.545 17.979 1.00 88.44 81 ILE A O 1
ATOM 662 N N . ALA A 1 82 ? -6.580 -5.354 17.673 1.00 86.75 82 ALA A N 1
ATOM 663 C CA . ALA A 1 82 ? -6.399 -5.370 16.227 1.00 86.75 82 ALA A CA 1
ATOM 664 C C . ALA A 1 82 ? -4.964 -5.752 15.814 1.00 86.75 82 ALA A C 1
ATOM 666 O O . ALA A 1 82 ? -4.823 -6.501 14.843 1.00 86.75 82 ALA A O 1
ATOM 667 N N . PRO A 1 83 ? -3.906 -5.331 16.539 1.00 83.31 83 PRO A N 1
ATOM 668 C CA . PRO A 1 83 ? -2.550 -5.818 16.285 1.00 83.31 83 PRO A CA 1
ATOM 669 C C . PRO A 1 83 ? -2.321 -7.278 16.714 1.00 83.31 83 PRO A C 1
ATOM 671 O O . PRO A 1 83 ? -1.404 -7.920 16.197 1.00 83.31 83 PRO A O 1
ATOM 674 N N . SER A 1 84 ? -3.136 -7.814 17.634 1.00 80.38 84 SER A N 1
ATOM 675 C CA . SER A 1 84 ? -2.949 -9.159 18.195 1.00 80.38 84 SER A CA 1
ATOM 676 C C . SER A 1 84 ? -2.905 -10.242 17.112 1.00 80.38 84 SER A C 1
ATOM 678 O O . SER A 1 84 ? -3.703 -10.259 16.168 1.00 80.38 84 SER A O 1
ATOM 680 N N . GLY A 1 85 ? -1.946 -11.161 17.246 1.00 65.19 85 GLY A N 1
ATOM 681 C CA . GLY A 1 85 ? -1.742 -12.269 16.312 1.00 65.19 85 GLY A CA 1
ATOM 682 C C . GLY A 1 85 ? -1.253 -11.848 14.923 1.00 65.19 85 GLY A C 1
ATOM 683 O O . GLY A 1 85 ? -1.466 -12.587 13.966 1.00 65.19 85 GLY A O 1
ATOM 684 N N . GLY A 1 86 ? -0.676 -10.647 14.770 1.00 63.34 86 GLY A N 1
ATOM 685 C CA . GLY A 1 86 ? -0.083 -10.185 13.506 1.00 63.34 86 GLY A CA 1
ATOM 686 C C . GLY A 1 86 ? -1.090 -9.987 12.364 1.00 63.34 86 GLY A C 1
ATOM 687 O O . GLY A 1 86 ? -0.701 -9.857 11.197 1.00 63.34 86 GLY A O 1
ATOM 688 N N . ARG A 1 87 ? -2.392 -9.966 12.676 1.00 66.69 87 ARG A N 1
ATOM 689 C CA . ARG A 1 87 ? -3.475 -9.949 11.679 1.00 66.69 87 ARG A CA 1
ATOM 690 C C . ARG A 1 87 ? -3.603 -8.603 10.973 1.00 66.69 87 ARG A C 1
ATOM 692 O O . ARG A 1 87 ? -3.960 -8.576 9.800 1.00 66.69 87 ARG A O 1
ATOM 699 N N . CYS A 1 88 ? -3.253 -7.507 11.645 1.00 77.06 88 CYS A N 1
ATOM 700 C CA . CYS A 1 88 ? -3.342 -6.156 11.098 1.00 77.06 88 CYS A CA 1
ATOM 701 C C . CYS A 1 88 ? -1.956 -5.508 10.943 1.00 77.06 88 CYS A C 1
ATOM 703 O O . CYS A 1 88 ? -1.106 -5.570 11.837 1.00 77.06 88 CYS A O 1
ATOM 705 N N . ASP A 1 89 ? -1.712 -4.905 9.781 1.00 75.56 89 ASP A N 1
ATOM 706 C CA . ASP A 1 89 ? -0.475 -4.181 9.475 1.00 75.56 89 ASP A CA 1
ATOM 707 C C . ASP A 1 89 ? -0.424 -2.815 10.198 1.00 75.56 89 ASP A C 1
ATOM 709 O O . ASP A 1 89 ? -1.485 -2.207 10.378 1.00 75.56 89 ASP A O 1
ATOM 713 N N . PRO A 1 90 ? 0.756 -2.276 10.587 1.00 77.94 90 PRO A N 1
ATOM 714 C CA . PRO A 1 90 ? 0.834 -0.971 11.252 1.00 77.94 90 PRO A CA 1
ATOM 715 C C . PRO A 1 90 ? 0.224 0.161 10.429 1.00 77.94 90 PRO A C 1
ATOM 717 O O . PRO A 1 90 ? -0.386 1.068 10.994 1.00 77.94 90 PRO A O 1
ATOM 720 N N . GLY A 1 91 ? 0.363 0.116 9.097 1.00 79.44 91 GLY A N 1
ATOM 721 C CA . GLY A 1 91 ? -0.238 1.110 8.210 1.00 79.44 91 GLY A CA 1
ATOM 722 C C . GLY A 1 91 ? -1.760 1.109 8.321 1.00 79.44 91 GLY A C 1
ATOM 723 O O . GLY A 1 91 ? -2.370 2.161 8.478 1.00 79.44 91 GLY A O 1
ATOM 724 N N . THR A 1 92 ? -2.368 -0.078 8.362 1.00 84.50 92 THR A N 1
ATOM 725 C CA . THR A 1 92 ? -3.815 -0.230 8.548 1.00 84.50 92 THR A CA 1
ATOM 726 C C . THR A 1 92 ? -4.273 0.288 9.912 1.00 84.50 92 THR A C 1
ATOM 728 O O . THR A 1 92 ? -5.279 0.987 9.992 1.00 84.50 92 THR A O 1
ATOM 731 N N . ILE A 1 93 ? -3.523 0.015 10.985 1.00 88.00 93 ILE A N 1
ATOM 732 C CA . ILE A 1 93 ? -3.833 0.549 12.322 1.00 88.00 93 ILE A CA 1
ATOM 733 C C . ILE A 1 93 ? -3.728 2.078 12.352 1.00 88.00 93 ILE A C 1
ATOM 735 O O . ILE A 1 93 ? -4.563 2.736 12.975 1.00 88.00 93 ILE A O 1
ATOM 739 N N . ARG A 1 94 ? -2.740 2.659 11.661 1.00 85.62 94 ARG A N 1
ATOM 740 C CA . ARG A 1 94 ? -2.603 4.115 11.522 1.00 85.62 94 ARG A CA 1
ATOM 741 C C . ARG A 1 94 ? -3.810 4.719 10.808 1.00 85.62 94 ARG A C 1
ATOM 743 O O . ARG A 1 94 ? -4.361 5.703 11.299 1.00 85.62 94 ARG A O 1
ATOM 750 N N . ASP A 1 95 ? -4.249 4.114 9.707 1.00 87.62 95 ASP A N 1
ATOM 751 C CA . ASP A 1 95 ? -5.443 4.550 8.977 1.00 87.62 95 ASP A CA 1
ATOM 752 C C . ASP A 1 95 ? -6.690 4.481 9.862 1.00 87.62 95 ASP A C 1
ATOM 754 O O . ASP A 1 95 ? -7.481 5.424 9.901 1.00 87.62 95 ASP A O 1
ATOM 758 N N . TYR A 1 96 ? -6.847 3.392 10.622 1.00 93.44 96 TYR A N 1
ATOM 759 C CA . TYR A 1 96 ? -7.973 3.235 11.541 1.00 93.44 96 TYR A CA 1
ATOM 760 C C . TYR A 1 96 ? -7.946 4.306 12.628 1.00 93.44 96 TYR A C 1
ATOM 762 O O . TYR A 1 96 ? -8.972 4.927 12.898 1.00 93.44 96 TYR A O 1
ATOM 770 N N . ARG A 1 97 ? -6.772 4.569 13.214 1.00 92.44 97 ARG A N 1
ATOM 771 C CA . ARG A 1 97 ? -6.584 5.623 14.215 1.00 92.44 97 ARG A CA 1
ATOM 772 C C . ARG A 1 97 ? -6.910 6.997 13.642 1.00 92.44 97 ARG A C 1
ATOM 774 O O . ARG A 1 97 ? -7.619 7.746 14.294 1.00 92.44 97 ARG A O 1
ATOM 781 N N . SER A 1 98 ? -6.463 7.300 12.424 1.00 93.31 98 SER A N 1
ATOM 782 C CA . SER A 1 98 ? -6.784 8.557 11.737 1.00 93.31 98 SER A CA 1
ATOM 783 C C . SER A 1 98 ? -8.293 8.735 11.563 1.00 93.31 98 SER A C 1
ATOM 785 O O . SER A 1 98 ? -8.828 9.795 11.882 1.00 93.31 98 SER A O 1
ATOM 787 N N . ILE A 1 99 ? -9.004 7.690 11.125 1.00 95.00 99 ILE A N 1
ATOM 788 C CA . ILE A 1 99 ? -10.468 7.734 11.013 1.00 95.00 99 ILE A CA 1
ATOM 789 C C . ILE A 1 99 ? -11.108 7.964 12.384 1.00 95.00 99 ILE A C 1
ATOM 791 O O . ILE A 1 99 ? -11.993 8.807 12.519 1.00 95.00 99 ILE A O 1
ATOM 795 N N . CYS A 1 100 ? -10.639 7.249 13.407 1.00 96.06 100 CYS A N 1
ATOM 796 C CA . CYS A 1 100 ? -11.208 7.355 14.741 1.00 96.06 100 CYS A CA 1
ATOM 797 C C . CYS A 1 100 ? -10.994 8.749 15.344 1.00 96.06 100 CYS A C 1
ATOM 799 O O . CYS A 1 100 ? -11.947 9.373 15.792 1.00 96.06 100 CYS A O 1
ATOM 801 N N . THR A 1 101 ? -9.769 9.268 15.296 1.00 94.44 101 THR A N 1
ATOM 802 C CA . THR A 1 101 ? -9.418 10.580 15.849 1.00 94.44 101 THR A CA 1
ATOM 803 C C . THR A 1 101 ? -10.121 11.727 15.133 1.00 94.44 101 THR A C 1
ATOM 805 O O . THR A 1 101 ? -10.563 12.656 15.797 1.00 94.44 101 THR A O 1
ATOM 808 N N . ASN A 1 102 ? -10.239 11.669 13.804 1.00 94.88 102 ASN A N 1
ATOM 809 C CA . ASN A 1 102 ? -10.780 12.786 13.029 1.00 94.88 102 ASN A CA 1
ATOM 810 C C . ASN A 1 102 ? -12.311 12.782 12.921 1.00 94.88 102 ASN A C 1
ATOM 812 O O . ASN A 1 102 ? -12.883 13.848 12.741 1.00 94.88 102 ASN A O 1
ATOM 816 N N . TRP A 1 103 ? -12.963 11.614 12.995 1.00 96.56 103 TRP A N 1
ATOM 817 C CA . TRP A 1 103 ? -14.404 11.492 12.710 1.00 96.56 103 TRP A CA 1
ATOM 818 C C . TRP A 1 103 ? -15.197 10.846 13.842 1.00 96.56 103 TRP A C 1
ATOM 820 O O . TRP A 1 103 ? -16.277 11.307 14.181 1.00 96.56 103 TRP A O 1
ATOM 830 N N . VAL A 1 104 ? -14.670 9.788 14.461 1.00 96.31 104 VAL A N 1
ATOM 831 C CA . VAL A 1 104 ? -15.419 9.028 15.477 1.00 96.31 104 VAL A CA 1
ATOM 832 C C . VAL A 1 104 ? -15.398 9.723 16.836 1.00 96.31 104 VAL A C 1
ATOM 834 O O . VAL A 1 104 ? -16.436 9.903 17.468 1.00 96.31 104 VAL A O 1
ATOM 837 N N . TYR A 1 105 ? -14.209 10.081 17.319 1.00 96.06 105 TYR A N 1
ATOM 838 C CA . TYR A 1 105 ? -14.032 10.626 18.662 1.00 96.06 105 TYR A CA 1
ATOM 839 C C . TYR A 1 105 ? -14.706 11.986 18.864 1.00 96.06 105 TYR A C 1
ATOM 841 O O . TYR A 1 105 ? -15.315 12.144 19.921 1.00 96.06 105 TYR A O 1
ATOM 849 N N . PRO A 1 106 ? -14.692 12.917 17.887 1.00 96.81 106 PRO A N 1
ATOM 850 C CA . PRO A 1 106 ? -15.391 14.193 18.030 1.00 96.81 106 PRO A CA 1
ATOM 851 C C . PRO A 1 106 ? -16.900 14.055 18.265 1.00 96.81 106 PRO A C 1
ATOM 853 O O . PRO A 1 106 ? -17.473 14.870 18.977 1.00 96.81 106 PRO A O 1
ATOM 856 N N . VAL A 1 107 ? -17.536 13.024 17.700 1.00 95.44 107 VAL A N 1
ATOM 857 C CA . VAL A 1 107 ? -18.993 12.827 17.796 1.00 95.44 107 VAL A CA 1
ATOM 858 C C . VAL A 1 107 ? -19.375 11.961 18.993 1.00 95.44 107 VAL A C 1
ATOM 860 O O . VAL A 1 107 ? -20.286 12.291 19.745 1.00 95.44 107 VAL A O 1
ATOM 863 N N . MET A 1 108 ? -18.689 10.831 19.178 1.00 95.12 108 MET A N 1
ATOM 864 C CA . MET A 1 108 ? -19.120 9.797 20.127 1.00 95.12 108 MET A CA 1
ATOM 865 C C . MET A 1 108 ? -18.007 9.262 21.026 1.00 95.12 108 MET A C 1
ATOM 867 O O . MET A 1 108 ? -18.229 8.321 21.784 1.00 95.12 108 MET A O 1
ATOM 871 N N . GLY A 1 109 ? -16.808 9.854 20.994 1.00 93.56 109 GLY A N 1
ATOM 872 C CA . GLY A 1 109 ? -15.652 9.385 21.769 1.00 93.56 109 GLY A CA 1
ATOM 873 C C . GLY A 1 109 ? -15.887 9.369 23.281 1.00 93.56 109 GLY A C 1
ATOM 874 O O . GLY A 1 109 ? -15.449 8.435 23.956 1.00 93.56 109 GLY A O 1
ATOM 875 N N . GLY A 1 110 ? -16.617 10.363 23.797 1.00 93.38 110 GLY A N 1
ATOM 876 C CA . GLY A 1 110 ? -16.976 10.479 25.214 1.00 93.38 110 GLY A CA 1
ATOM 877 C C . GLY A 1 110 ? -18.167 9.618 25.645 1.00 93.38 110 GLY A C 1
ATOM 878 O O . GLY A 1 110 ? -18.380 9.422 26.840 1.00 93.38 110 GLY A O 1
ATOM 879 N N . THR A 1 111 ? -18.938 9.071 24.704 1.00 94.69 111 THR A N 1
ATOM 880 C CA . THR A 1 111 ? -20.119 8.264 25.022 1.00 94.69 111 THR A CA 1
ATOM 881 C C . THR A 1 111 ? -19.704 6.897 25.541 1.00 94.69 111 THR A C 1
ATOM 883 O O . THR A 1 111 ? -18.786 6.265 25.016 1.00 94.69 111 THR A O 1
ATOM 886 N N . ARG A 1 112 ? -20.384 6.407 26.578 1.00 93.31 112 ARG A N 1
ATOM 887 C CA . ARG A 1 112 ? -20.183 5.039 27.060 1.00 93.31 112 ARG A CA 1
ATOM 888 C C . ARG A 1 112 ? -20.707 4.040 26.045 1.00 93.31 112 ARG A C 1
ATOM 890 O O . ARG A 1 112 ? -21.808 4.202 25.532 1.00 93.31 112 ARG A O 1
ATOM 897 N N . ILE A 1 113 ? -19.965 2.960 25.820 1.00 91.19 113 ILE A N 1
ATOM 898 C CA . ILE A 1 113 ? -20.359 1.938 24.840 1.00 91.19 113 ILE A CA 1
ATOM 899 C C . ILE A 1 113 ? -21.731 1.333 25.134 1.00 91.19 113 ILE A C 1
ATOM 901 O O . ILE A 1 113 ? -22.454 0.965 24.214 1.00 91.19 113 ILE A O 1
ATOM 905 N N . ASP A 1 114 ? -22.107 1.226 26.405 1.00 85.88 114 ASP A N 1
ATOM 906 C CA . ASP A 1 114 ? -23.404 0.687 26.796 1.00 85.88 114 ASP A CA 1
ATOM 907 C C . ASP A 1 114 ? -24.578 1.661 26.660 1.00 85.88 114 ASP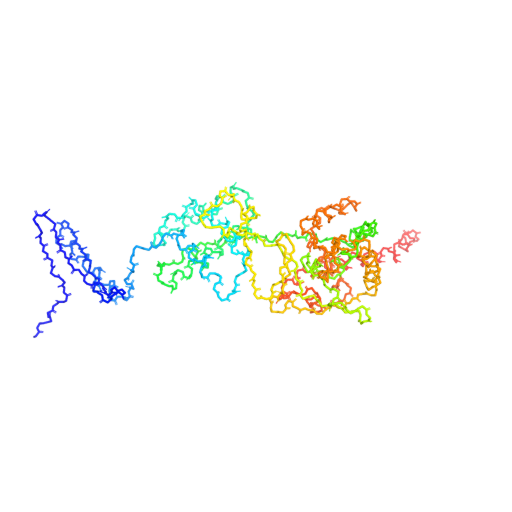 A C 1
ATOM 909 O O . ASP A 1 114 ? -25.722 1.240 26.806 1.00 85.88 114 ASP A O 1
ATOM 913 N N . GLN A 1 115 ? -24.292 2.929 26.376 1.00 89.94 115 GLN A N 1
ATOM 914 C CA . GLN A 1 115 ? -25.265 3.993 26.118 1.00 89.94 115 GLN A CA 1
ATOM 915 C C . GLN A 1 115 ? -25.199 4.496 24.674 1.00 89.94 115 GLN A C 1
ATOM 917 O O . GLN A 1 115 ? -25.921 5.422 24.320 1.00 89.94 115 GLN A O 1
ATOM 922 N N . LEU A 1 116 ? -24.322 3.911 23.858 1.00 93.38 116 LEU A N 1
ATOM 923 C CA . LEU A 1 116 ? -24.143 4.288 22.470 1.00 93.38 116 LEU A CA 1
ATOM 924 C C . LEU A 1 116 ? -25.437 4.019 21.696 1.00 93.38 116 LEU A C 1
ATOM 926 O O . LEU A 1 116 ? -26.005 2.927 21.806 1.00 93.38 116 LEU A O 1
ATOM 930 N N . GLN A 1 117 ? -25.879 5.002 20.917 1.00 93.06 117 GLN A N 1
ATOM 931 C CA . GLN A 1 117 ? -27.073 4.887 20.083 1.00 93.06 117 GLN A CA 1
ATOM 932 C C . GLN A 1 117 ? -26.735 4.940 18.585 1.00 93.06 117 GLN A C 1
ATOM 934 O O . GLN A 1 117 ? -25.699 5.510 18.222 1.00 93.06 117 GLN A O 1
ATOM 939 N N . PRO A 1 118 ? -27.562 4.328 17.712 1.00 93.62 118 PRO A N 1
ATOM 940 C CA . PRO A 1 118 ? -27.341 4.327 16.263 1.00 93.62 118 PRO A CA 1
ATOM 941 C C . PRO A 1 118 ? -27.213 5.732 15.661 1.00 93.62 118 PRO A C 1
ATOM 943 O O . PRO A 1 118 ? -26.338 5.957 14.830 1.00 93.62 118 PRO A O 1
ATOM 946 N N . GLU A 1 119 ? -27.977 6.704 16.160 1.00 94.75 119 GLU A N 1
ATOM 947 C CA . GLU A 1 119 ? -28.028 8.074 15.629 1.00 94.75 119 GLU A CA 1
ATOM 948 C C . GLU A 1 119 ? -26.664 8.776 15.714 1.00 94.75 119 GLU A C 1
ATOM 950 O O . GLU A 1 119 ? -26.334 9.643 14.907 1.00 94.75 119 GLU A O 1
ATOM 955 N N . GLN A 1 120 ? -25.822 8.384 16.674 1.00 94.56 120 GLN A N 1
ATOM 956 C CA . GLN A 1 120 ? -24.470 8.926 16.803 1.00 94.56 120 GLN A CA 1
ATOM 957 C C . GLN A 1 120 ? -23.538 8.423 15.693 1.00 94.56 120 GLN A C 1
ATOM 959 O O . GLN A 1 120 ? -22.614 9.131 15.298 1.00 94.56 120 GLN A O 1
ATOM 964 N N . LEU A 1 121 ? -23.762 7.212 15.177 1.00 94.44 121 LEU A N 1
ATOM 965 C CA . LEU A 1 121 ? -23.013 6.686 14.036 1.00 94.44 121 LEU A CA 1
ATOM 966 C C . LEU A 1 121 ? -23.481 7.356 12.739 1.00 94.44 121 LEU A C 1
ATOM 968 O O . LEU A 1 121 ? -22.631 7.720 11.926 1.00 94.44 121 LEU A O 1
ATOM 972 N N . ASP A 1 122 ? -24.785 7.600 12.587 1.00 93.56 122 ASP A N 1
ATOM 973 C CA . ASP A 1 122 ? -25.318 8.379 11.462 1.00 93.56 122 ASP A CA 1
ATOM 974 C C . ASP A 1 122 ? -24.730 9.791 11.429 1.00 93.56 122 ASP A C 1
ATOM 976 O O . ASP A 1 122 ? -24.309 10.263 10.374 1.00 93.56 122 ASP A O 1
ATOM 980 N N . GLN A 1 123 ? -24.590 10.442 12.589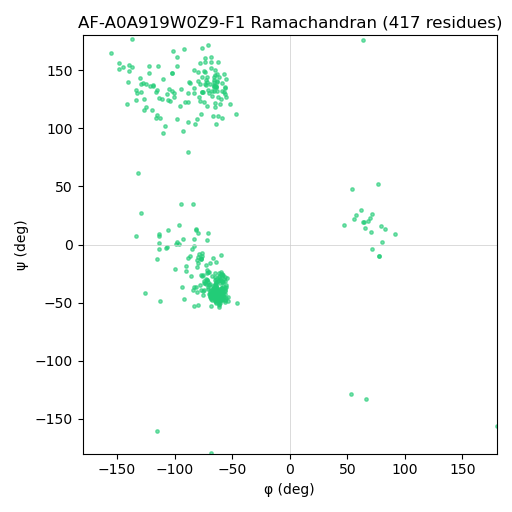 1.00 94.62 123 GLN A N 1
ATOM 981 C CA . GLN A 1 123 ? -23.916 11.739 12.697 1.00 94.62 123 GLN A CA 1
ATOM 982 C C . GLN A 1 123 ? -22.451 11.684 12.240 1.00 94.62 123 GLN A C 1
ATOM 984 O O . GLN A 1 123 ? -21.996 12.594 11.545 1.00 94.62 123 GLN A O 1
ATOM 989 N N . VAL A 1 124 ? -21.711 10.617 12.574 1.00 95.38 124 VAL A N 1
ATOM 990 C CA . VAL A 1 124 ? -20.338 10.424 12.069 1.00 95.38 124 VAL A CA 1
ATOM 991 C C . VAL A 1 124 ? -20.339 10.330 10.543 1.00 95.38 124 VAL A C 1
ATOM 993 O O . VAL A 1 124 ? -19.530 10.992 9.888 1.00 95.38 124 VAL A O 1
ATOM 996 N N . TYR A 1 125 ? -21.236 9.534 9.956 1.00 94.88 125 TYR A N 1
ATOM 997 C CA . TYR A 1 125 ? -21.313 9.373 8.501 1.00 94.88 125 TYR A CA 1
ATOM 998 C C . TYR A 1 125 ? -21.710 10.677 7.811 1.00 94.88 125 TYR A C 1
ATOM 1000 O O . TYR A 1 125 ? -21.071 11.067 6.832 1.00 94.88 125 TYR A O 1
ATOM 1008 N N . LEU A 1 126 ? -22.688 11.394 8.364 1.00 93.50 126 LEU A N 1
ATOM 1009 C CA . LEU A 1 126 ? -23.133 12.689 7.867 1.00 93.50 126 LEU A CA 1
ATOM 1010 C C . LEU A 1 126 ? -21.988 13.708 7.855 1.00 93.50 126 LEU A C 1
ATOM 1012 O O . LEU A 1 126 ? -21.760 14.342 6.828 1.00 93.50 126 LEU A O 1
ATOM 1016 N N . GLN A 1 127 ? -21.212 13.819 8.938 1.00 95.00 127 GLN A N 1
ATOM 1017 C CA . GLN A 1 127 ? -20.054 14.720 8.984 1.00 95.00 127 GLN A CA 1
ATOM 1018 C C . GLN A 1 127 ? -18.982 14.345 7.956 1.00 95.00 127 GLN A C 1
ATOM 1020 O O . GLN A 1 127 ? -18.397 15.222 7.318 1.00 95.00 127 GLN A O 1
ATOM 1025 N N . MET A 1 128 ? -18.729 13.048 7.752 1.00 95.31 128 MET A N 1
ATOM 1026 C CA . MET A 1 128 ? -17.792 12.597 6.722 1.00 95.31 128 MET A CA 1
ATOM 1027 C C . MET A 1 128 ? -18.273 12.978 5.317 1.00 95.31 128 MET A C 1
ATOM 1029 O O . MET A 1 128 ? -17.467 13.441 4.507 1.00 95.31 128 MET A O 1
ATOM 1033 N N . HIS A 1 129 ? -19.566 12.819 5.032 1.00 92.38 129 HIS A N 1
ATOM 1034 C CA . HIS A 1 129 ? -20.158 13.218 3.756 1.00 92.38 129 HIS A CA 1
ATOM 1035 C C . HIS A 1 129 ? -20.130 14.736 3.550 1.00 92.38 129 HIS A C 1
ATOM 1037 O O . HIS A 1 129 ? -19.701 15.189 2.492 1.00 92.38 129 HIS A O 1
ATOM 1043 N N . GLN A 1 130 ? -20.502 15.520 4.566 1.00 92.94 130 GLN A N 1
ATOM 1044 C CA . GLN A 1 130 ? -20.454 16.988 4.527 1.00 92.94 130 GLN A CA 1
ATOM 1045 C C . GLN A 1 130 ? -19.032 17.516 4.307 1.00 92.94 130 GLN A C 1
ATOM 1047 O O . GLN A 1 130 ? -18.838 18.511 3.618 1.00 92.94 130 GLN A O 1
ATOM 1052 N N . ALA A 1 131 ? -18.021 16.814 4.821 1.00 93.81 131 ALA A N 1
ATOM 1053 C CA . ALA A 1 131 ? -16.617 17.118 4.566 1.00 93.81 131 ALA A CA 1
ATOM 1054 C C . ALA A 1 131 ? -16.087 16.567 3.223 1.00 93.81 131 ALA A C 1
ATOM 1056 O O . ALA A 1 131 ? -14.871 16.511 3.016 1.00 93.81 131 ALA A O 1
ATOM 1057 N N . GLY A 1 132 ? -16.967 16.104 2.330 1.00 92.06 132 GLY A N 1
ATOM 1058 C CA . GLY A 1 132 ? -16.617 15.635 0.988 1.00 92.06 132 GLY A CA 1
ATOM 1059 C C . GLY A 1 132 ? -15.827 14.324 0.958 1.00 92.06 132 GLY A C 1
ATOM 1060 O O . GLY A 1 132 ? -15.089 14.063 0.007 1.00 92.06 132 GLY A O 1
ATOM 1061 N N . ARG A 1 133 ? -15.909 13.484 1.999 1.00 93.00 133 ARG A N 1
ATOM 1062 C CA . ARG A 1 133 ? -15.226 12.182 1.987 1.00 93.00 133 ARG A CA 1
ATOM 1063 C C . ARG A 1 133 ? -15.921 11.212 1.037 1.00 93.00 133 ARG A C 1
ATOM 1065 O O . ARG A 1 133 ? -17.142 11.100 1.016 1.00 93.00 133 ARG A O 1
ATOM 1072 N N . ALA A 1 134 ? -15.118 10.444 0.303 1.00 89.00 134 ALA A N 1
ATOM 1073 C CA . ALA A 1 134 ? -15.627 9.411 -0.592 1.00 89.00 134 ALA A CA 1
ATOM 1074 C C . ALA A 1 134 ? -16.410 8.336 0.183 1.00 89.00 134 ALA A C 1
ATOM 1076 O O . ALA A 1 134 ? -15.997 7.934 1.276 1.00 89.00 134 ALA A O 1
ATOM 1077 N N . ALA A 1 135 ? -17.473 7.798 -0.421 1.00 89.75 135 ALA A N 1
ATOM 1078 C CA . ALA A 1 135 ? -18.326 6.774 0.189 1.00 89.75 135 ALA A CA 1
ATOM 1079 C C . ALA A 1 135 ? -17.543 5.528 0.651 1.00 89.75 135 ALA A C 1
ATOM 1081 O O . ALA A 1 135 ? -17.791 4.983 1.724 1.00 89.75 135 ALA A O 1
ATOM 1082 N N . SER A 1 136 ? -16.497 5.140 -0.084 1.00 88.81 136 SER A N 1
ATOM 1083 C CA . SER A 1 136 ? -15.581 4.057 0.302 1.00 88.81 136 SER A CA 1
ATOM 1084 C C . SER A 1 136 ? -14.843 4.317 1.625 1.00 88.81 136 SER A C 1
ATOM 1086 O O . SER A 1 136 ? -14.512 3.381 2.358 1.00 88.81 136 SER A O 1
ATOM 1088 N N . THR A 1 137 ? -14.598 5.586 1.963 1.00 91.06 137 THR A N 1
ATOM 1089 C CA . THR A 1 137 ? -13.978 5.998 3.231 1.00 91.06 137 THR A CA 1
ATOM 1090 C C . THR A 1 137 ? -14.984 5.934 4.377 1.00 91.06 137 THR A C 1
ATOM 1092 O O . THR A 1 137 ? -14.633 5.460 5.457 1.00 91.06 137 THR A O 1
ATOM 1095 N N . VAL A 1 138 ? -16.236 6.329 4.136 1.00 93.75 138 VAL A N 1
ATOM 1096 C CA . VAL A 1 138 ? -17.337 6.192 5.107 1.00 93.75 138 VAL A CA 1
ATOM 1097 C C . VAL A 1 138 ? -17.608 4.714 5.398 1.00 93.75 138 VAL A C 1
ATOM 1099 O O . VAL A 1 138 ? -17.602 4.290 6.553 1.00 93.75 138 VAL A O 1
ATOM 1102 N N . LEU A 1 139 ? -17.686 3.886 4.355 1.00 93.12 139 LEU A N 1
ATOM 1103 C CA . LEU A 1 139 ? -17.803 2.433 4.475 1.00 93.12 139 LEU A CA 1
ATOM 1104 C C . LEU A 1 139 ? -16.630 1.820 5.257 1.00 93.12 139 LEU A C 1
ATOM 1106 O O . LEU A 1 139 ? -16.813 0.902 6.060 1.00 93.12 139 LEU A O 1
ATOM 1110 N N . LYS A 1 140 ? -15.406 2.332 5.075 1.00 93.44 140 LYS A N 1
ATOM 1111 C CA . LYS A 1 140 ? -14.250 1.908 5.877 1.00 93.44 140 LYS A CA 1
ATOM 1112 C C . LYS A 1 140 ? -14.458 2.229 7.363 1.00 93.44 140 LYS A C 1
ATOM 1114 O O . LYS A 1 140 ? -14.204 1.353 8.189 1.00 93.44 140 LYS A O 1
ATOM 1119 N N . ALA A 1 141 ? -14.948 3.422 7.704 1.00 94.81 141 ALA A N 1
ATOM 1120 C CA . ALA A 1 141 ? -15.281 3.783 9.084 1.00 94.81 141 ALA A CA 1
ATOM 1121 C C . ALA A 1 141 ? -16.348 2.846 9.675 1.00 94.81 141 ALA A C 1
ATOM 1123 O O . ALA A 1 141 ? -16.139 2.284 10.752 1.00 94.81 141 ALA A O 1
ATOM 1124 N N . HIS A 1 142 ? -17.428 2.585 8.931 1.00 95.38 142 HIS A N 1
ATOM 1125 C CA . HIS A 1 142 ? -18.476 1.641 9.327 1.00 95.38 142 HIS A CA 1
ATOM 1126 C C . HIS A 1 142 ? -17.923 0.233 9.604 1.00 95.38 142 HIS A C 1
ATOM 1128 O O . HIS A 1 142 ? -18.219 -0.364 10.641 1.00 95.38 142 HIS A O 1
ATOM 1134 N N . ARG A 1 143 ? -17.043 -0.290 8.739 1.00 94.44 143 ARG A N 1
ATOM 1135 C CA . ARG A 1 143 ? -16.408 -1.610 8.925 1.00 94.44 143 ARG A CA 1
ATOM 1136 C C . ARG A 1 143 ? -15.524 -1.675 10.173 1.00 94.44 143 ARG A C 1
ATOM 1138 O O . ARG A 1 143 ? -15.551 -2.682 10.883 1.00 94.44 143 ARG A O 1
ATOM 1145 N N . ILE A 1 144 ? -14.757 -0.616 10.451 1.00 94.44 144 ILE A N 1
ATOM 1146 C CA . ILE A 1 144 ? -13.914 -0.520 11.654 1.00 94.44 144 ILE A CA 1
ATOM 1147 C C . ILE A 1 144 ? -14.790 -0.580 12.909 1.00 94.44 144 ILE A C 1
ATOM 1149 O O . ILE A 1 144 ? -14.550 -1.412 13.788 1.00 94.44 144 ILE A O 1
ATOM 1153 N N . LEU A 1 145 ? -15.825 0.262 12.966 1.00 95.25 145 LEU A N 1
ATOM 1154 C CA . LEU A 1 145 ? -16.746 0.348 14.099 1.00 95.25 145 LEU A CA 1
ATOM 1155 C C . LEU A 1 145 ? -17.500 -0.963 14.305 1.00 95.25 145 LEU A C 1
ATOM 1157 O O . LEU A 1 145 ? -17.490 -1.505 15.408 1.00 95.25 145 LEU A O 1
ATOM 1161 N N . THR A 1 146 ? -18.056 -1.528 13.234 1.00 95.75 146 THR A N 1
ATOM 1162 C CA . THR A 1 146 ? -18.759 -2.815 13.271 1.00 95.75 146 THR A CA 1
ATOM 1163 C C . THR A 1 146 ? -17.875 -3.904 13.851 1.00 95.75 146 THR A C 1
ATOM 1165 O O . THR A 1 146 ? -18.310 -4.650 14.729 1.00 95.75 146 THR A O 1
ATOM 1168 N N . ARG A 1 147 ? -16.610 -3.989 13.418 1.00 94.69 147 ARG A N 1
ATOM 1169 C CA . ARG A 1 147 ? -15.689 -5.006 13.927 1.00 94.69 147 ARG A CA 1
ATOM 1170 C C . ARG A 1 147 ? -15.320 -4.779 15.393 1.00 94.69 147 ARG A C 1
ATOM 1172 O O . ARG A 1 147 ? -15.274 -5.750 16.153 1.00 94.69 147 ARG A O 1
ATOM 1179 N N . ALA A 1 148 ? -15.035 -3.542 15.785 1.00 94.50 148 ALA A N 1
ATOM 1180 C CA . ALA A 1 148 ? -14.652 -3.211 17.153 1.00 94.50 148 ALA A CA 1
ATOM 1181 C C . ALA A 1 148 ? -15.806 -3.434 18.143 1.00 94.50 148 ALA A C 1
ATOM 1183 O O . ALA A 1 148 ? -15.596 -4.022 19.206 1.00 94.50 148 ALA A O 1
ATOM 1184 N N . LEU A 1 149 ? -17.026 -3.034 17.776 1.00 95.00 149 LEU A N 1
ATOM 1185 C CA . LEU A 1 149 ? -18.236 -3.226 18.576 1.00 95.00 149 LEU A CA 1
ATOM 1186 C C . LEU A 1 149 ? -18.668 -4.693 18.629 1.00 95.00 149 LEU A C 1
ATOM 1188 O O . LEU A 1 149 ? -19.123 -5.154 19.670 1.00 95.00 149 LEU A O 1
ATOM 1192 N N . GLU A 1 150 ? -18.435 -5.471 17.570 1.00 95.12 150 GLU A N 1
ATOM 1193 C CA . GLU A 1 150 ? -18.663 -6.919 17.597 1.00 95.12 150 GLU A CA 1
ATOM 1194 C C . GLU A 1 150 ? -17.776 -7.613 18.638 1.00 95.12 150 GLU A C 1
ATOM 1196 O O . GLU A 1 150 ? -18.193 -8.544 19.325 1.00 95.12 150 GLU A O 1
ATOM 1201 N N . ILE A 1 151 ? -16.519 -7.182 18.757 1.00 91.62 151 ILE A N 1
ATOM 1202 C CA . ILE A 1 151 ? -15.615 -7.711 19.781 1.00 91.62 151 ILE A CA 1
ATOM 1203 C C . ILE A 1 151 ? -16.043 -7.224 21.168 1.00 91.62 151 ILE A C 1
ATOM 1205 O O . ILE A 1 151 ? -15.992 -8.015 22.108 1.00 91.62 151 ILE A O 1
ATOM 1209 N N . ALA A 1 152 ? -16.492 -5.972 21.295 1.00 90.50 152 ALA A N 1
ATOM 1210 C CA . ALA A 1 152 ? -17.009 -5.433 22.553 1.00 90.50 152 ALA A CA 1
ATOM 1211 C C . ALA A 1 152 ? -18.214 -6.240 23.047 1.00 90.50 152 ALA A C 1
ATOM 1213 O O . ALA A 1 152 ? -18.255 -6.641 24.207 1.00 90.50 152 ALA A O 1
ATOM 1214 N N . PHE A 1 153 ? -19.157 -6.527 22.149 1.00 90.12 153 PHE A N 1
ATOM 1215 C CA . PHE A 1 153 ? -20.339 -7.334 22.425 1.00 90.12 153 PHE A CA 1
ATOM 1216 C C . PHE A 1 153 ? -19.962 -8.756 22.850 1.00 90.12 153 PHE A C 1
ATOM 1218 O O . PHE A 1 153 ? -20.331 -9.192 23.937 1.00 90.12 153 PHE A O 1
ATOM 1225 N N . ARG A 1 154 ? -19.123 -9.450 22.066 1.00 88.06 154 ARG A N 1
ATOM 1226 C CA . ARG A 1 154 ? -18.679 -10.818 22.400 1.00 88.06 154 ARG A CA 1
ATOM 1227 C C . ARG A 1 154 ? -17.897 -10.916 23.712 1.00 88.06 154 ARG A C 1
ATOM 1229 O O . ARG A 1 154 ? -17.852 -11.986 24.304 1.00 88.06 154 ARG A O 1
ATOM 1236 N N . ARG A 1 155 ? -17.260 -9.829 24.158 1.00 86.94 155 ARG A N 1
ATOM 1237 C CA . ARG A 1 155 ? -16.543 -9.756 25.444 1.00 86.94 155 ARG A CA 1
ATOM 1238 C C . ARG A 1 155 ? -17.408 -9.230 26.598 1.00 86.94 155 ARG A C 1
ATOM 1240 O O . ARG A 1 155 ? -16.875 -9.007 27.678 1.00 86.94 155 ARG A O 1
ATOM 1247 N N . GLY A 1 156 ? -18.703 -8.989 26.381 1.00 81.81 156 GLY A N 1
ATOM 1248 C CA . GLY A 1 156 ? -19.616 -8.452 27.398 1.00 81.81 156 GLY A CA 1
ATOM 1249 C C . GLY A 1 156 ? -19.376 -6.980 27.767 1.00 81.81 156 GLY A C 1
ATOM 1250 O O . GLY A 1 156 ? -19.951 -6.483 28.734 1.00 81.81 156 GLY A O 1
ATOM 1251 N N . VAL A 1 157 ? -18.540 -6.264 27.009 1.00 85.75 157 VAL A N 1
ATOM 1252 C CA . VAL A 1 157 ? -18.269 -4.828 27.200 1.00 85.75 157 VAL A CA 1
ATOM 1253 C C . VAL A 1 157 ? -19.454 -3.999 26.699 1.00 85.75 157 VAL A C 1
ATOM 1255 O O . VAL A 1 157 ? -19.908 -3.081 27.380 1.00 85.75 157 VAL A O 1
ATOM 1258 N N . ALA A 1 158 ? -19.998 -4.366 25.536 1.00 87.38 158 ALA A N 1
ATOM 1259 C CA . ALA A 1 158 ? -21.213 -3.786 24.968 1.00 87.38 158 ALA A CA 1
ATOM 1260 C C . ALA A 1 158 ? -22.410 -4.720 25.177 1.00 87.38 158 ALA A C 1
ATOM 1262 O O . ALA A 1 158 ? -22.253 -5.937 25.149 1.00 87.38 158 ALA A O 1
ATOM 1263 N N . SER A 1 159 ? -23.610 -4.162 25.346 1.00 85.12 159 SER A N 1
ATOM 1264 C CA . SER A 1 159 ? -24.860 -4.944 25.386 1.00 85.12 159 SER A CA 1
ATOM 1265 C C . SER A 1 159 ? -25.330 -5.379 23.998 1.00 85.12 159 SER A C 1
ATOM 1267 O O . SER A 1 159 ? -26.024 -6.381 23.881 1.00 85.12 159 SER A O 1
ATOM 1269 N N . ARG A 1 160 ? -24.961 -4.637 22.950 1.00 89.12 160 ARG A N 1
ATOM 1270 C CA . ARG A 1 160 ? -25.277 -4.931 21.547 1.00 89.12 160 ARG A CA 1
ATOM 1271 C C . ARG A 1 160 ? -24.254 -4.282 20.620 1.00 89.12 160 ARG A C 1
ATOM 1273 O O . ARG A 1 160 ? -23.531 -3.374 21.030 1.00 89.12 160 ARG A O 1
ATOM 1280 N N . ASN A 1 161 ? -24.221 -4.715 19.365 1.00 93.12 161 ASN A N 1
ATOM 1281 C CA . ASN A 1 161 ? -23.460 -4.047 18.315 1.00 93.12 161 ASN A CA 1
ATOM 1282 C C . ASN A 1 161 ? -24.361 -3.043 17.583 1.00 93.12 161 ASN A C 1
ATOM 1284 O O . ASN A 1 161 ? -25.115 -3.431 16.696 1.00 93.12 161 ASN A O 1
ATOM 1288 N N . VAL A 1 162 ? -24.283 -1.763 17.954 1.00 93.00 162 VAL A N 1
ATOM 1289 C CA . VAL A 1 162 ? -25.139 -0.718 17.363 1.00 93.00 162 VAL A CA 1
ATOM 1290 C C . VAL A 1 162 ? -24.878 -0.482 15.879 1.00 93.00 162 VAL A C 1
ATOM 1292 O O . VAL A 1 162 ? -25.798 -0.120 15.163 1.00 93.00 162 VAL A O 1
ATOM 1295 N N . ALA A 1 163 ? -23.662 -0.740 15.390 1.00 93.50 163 ALA A N 1
ATOM 1296 C CA . ALA A 1 163 ? -23.337 -0.529 13.981 1.00 93.50 163 ALA A CA 1
ATOM 1297 C C . ALA A 1 163 ? -24.081 -1.504 13.060 1.00 93.50 163 ALA A C 1
ATOM 1299 O O . ALA A 1 163 ? -24.358 -1.165 11.921 1.00 93.50 163 ALA A O 1
ATOM 1300 N N . LYS A 1 164 ? -24.444 -2.693 13.560 1.00 93.69 164 LYS A N 1
ATOM 1301 C CA . LYS A 1 164 ? -25.257 -3.670 12.817 1.00 93.69 164 LYS A CA 1
ATOM 1302 C C . LYS A 1 164 ? -26.745 -3.308 12.746 1.00 93.69 164 LYS A C 1
ATOM 1304 O O . LYS A 1 164 ? -27.487 -4.021 12.085 1.00 93.69 164 LYS A O 1
ATOM 1309 N N . LEU A 1 165 ? -27.179 -2.273 13.467 1.00 91.62 165 LEU A N 1
ATOM 1310 C CA . LEU A 1 165 ? -28.551 -1.760 13.397 1.00 91.62 165 LEU A CA 1
ATOM 1311 C C . LEU A 1 165 ? -28.726 -0.729 12.277 1.00 91.62 165 LEU A C 1
ATOM 1313 O O . LEU A 1 165 ? -29.850 -0.333 12.003 1.00 91.62 165 LEU A O 1
ATOM 1317 N N . LEU A 1 166 ? -27.620 -0.287 11.676 1.00 90.12 166 LEU A N 1
ATOM 1318 C CA . LEU A 1 166 ? -27.603 0.658 10.573 1.00 90.12 166 LEU A CA 1
ATOM 1319 C C . LEU A 1 166 ? -27.354 -0.079 9.268 1.00 90.12 166 LEU A C 1
ATOM 1321 O O . LEU A 1 166 ? -26.582 -1.044 9.226 1.00 90.12 166 LEU A O 1
ATOM 1325 N N . ASP A 1 167 ? -27.936 0.445 8.197 1.00 85.69 167 ASP A N 1
ATOM 1326 C CA . ASP A 1 167 ? -27.569 0.026 6.858 1.00 85.69 167 ASP A CA 1
ATOM 1327 C C . ASP A 1 167 ? -26.111 0.397 6.582 1.00 85.69 167 ASP A C 1
ATOM 1329 O O . ASP A 1 167 ? -25.614 1.475 6.927 1.00 85.69 167 ASP A O 1
ATOM 1333 N N . SER A 1 168 ? -25.386 -0.537 5.971 1.00 86.94 168 SER A N 1
ATOM 1334 C CA . SER A 1 168 ? -24.003 -0.288 5.586 1.00 86.94 168 SER A CA 1
ATOM 1335 C C . SER A 1 168 ? -23.973 0.799 4.506 1.00 86.94 168 SER A C 1
ATOM 1337 O O . SER A 1 168 ? -24.650 0.639 3.492 1.00 86.94 168 SER A O 1
ATOM 1339 N N . PRO A 1 169 ? -23.116 1.830 4.629 1.00 84.75 169 PRO A N 1
ATOM 1340 C CA . PRO A 1 169 ? -22.957 2.834 3.586 1.00 84.75 169 PRO A CA 1
ATOM 1341 C C . PRO A 1 169 ? -22.609 2.188 2.243 1.00 84.75 169 PRO A C 1
ATOM 1343 O O . PRO A 1 169 ? -21.650 1.412 2.144 1.00 84.75 169 PRO A O 1
ATOM 1346 N N . GLU A 1 170 ? -23.366 2.511 1.200 1.00 80.75 170 GLU A N 1
ATOM 1347 C CA . GLU A 1 170 ? -23.075 2.014 -0.137 1.00 80.75 170 GLU A CA 1
ATOM 1348 C C . GLU A 1 170 ? -21.880 2.753 -0.734 1.00 80.75 170 GLU A C 1
ATOM 1350 O O . GLU A 1 170 ? -21.805 3.979 -0.753 1.00 80.75 170 GLU A O 1
ATOM 1355 N N . SER A 1 171 ? -20.929 1.992 -1.265 1.00 78.69 171 SER A N 1
ATOM 1356 C CA . SER A 1 171 ? -19.846 2.525 -2.081 1.00 78.69 171 SER A CA 1
ATOM 1357 C C . SER A 1 171 ? -19.998 1.939 -3.469 1.00 78.69 171 SER A C 1
ATOM 1359 O O . SER A 1 171 ? -19.697 0.761 -3.667 1.00 78.69 171 SER A O 1
ATOM 1361 N N . ARG A 1 172 ? -20.400 2.759 -4.441 1.00 72.06 172 ARG A N 1
ATOM 1362 C CA . ARG A 1 172 ? -20.297 2.360 -5.846 1.00 72.06 172 ARG A CA 1
ATOM 1363 C C . ARG A 1 172 ? -18.815 2.224 -6.212 1.00 72.06 172 ARG A C 1
ATOM 1365 O O . ARG A 1 172 ? -18.017 3.072 -5.794 1.00 72.06 172 ARG A O 1
ATOM 1372 N N . PRO A 1 173 ? -18.412 1.156 -6.918 1.00 64.06 173 PRO A N 1
ATOM 1373 C CA . PRO A 1 173 ? -17.085 1.100 -7.509 1.00 64.06 173 PRO A CA 1
ATOM 1374 C C . PRO A 1 173 ? -16.922 2.317 -8.418 1.00 64.06 173 PRO A C 1
ATOM 1376 O O . PRO A 1 173 ? -17.796 2.595 -9.233 1.00 64.06 173 PRO A O 1
ATOM 1379 N N . VAL A 1 174 ? -15.832 3.062 -8.251 1.00 63.03 174 VAL A N 1
ATOM 1380 C CA . VAL A 1 174 ? -15.448 4.051 -9.260 1.00 63.03 174 VAL A CA 1
ATOM 1381 C C . VAL A 1 174 ? -14.946 3.247 -10.449 1.00 63.03 174 VAL A C 1
ATOM 1383 O O . VAL A 1 174 ? -14.007 2.463 -10.286 1.00 63.03 174 VAL A O 1
ATOM 1386 N N . GLU A 1 175 ? -15.606 3.399 -11.592 1.00 58.25 175 GLU A N 1
ATOM 1387 C CA . GLU A 1 175 ? -15.178 2.798 -12.850 1.00 58.25 175 GLU A CA 1
ATOM 1388 C C . GLU A 1 175 ? -13.786 3.348 -13.178 1.00 58.25 175 GLU A C 1
ATOM 1390 O O . GLU A 1 175 ? -13.558 4.558 -13.164 1.00 58.25 175 GLU A O 1
ATOM 1395 N N . GLN A 1 176 ? -12.813 2.450 -13.303 1.00 61.59 176 GLN A N 1
ATOM 1396 C CA . GLN A 1 176 ? -11.434 2.819 -13.602 1.00 61.59 176 GLN A CA 1
ATOM 1397 C C . GLN A 1 176 ? -11.266 2.691 -15.104 1.00 61.59 176 GLN A C 1
ATOM 1399 O O . GLN A 1 176 ? -11.433 1.585 -15.614 1.00 61.59 176 GLN A O 1
ATOM 1404 N N . THR A 1 177 ? -10.934 3.784 -15.786 1.00 62.66 177 THR A N 1
ATOM 1405 C CA . THR A 1 177 ? -10.556 3.740 -17.198 1.00 62.66 177 THR A CA 1
ATOM 1406 C C . THR A 1 177 ? -9.094 3.301 -17.270 1.00 62.66 177 THR A C 1
ATOM 1408 O O . THR A 1 177 ? -8.221 4.050 -16.829 1.00 62.66 177 THR A O 1
ATOM 1411 N N . PRO A 1 178 ? -8.797 2.068 -17.710 1.00 66.88 178 PRO A N 1
ATOM 1412 C CA . PRO A 1 178 ? -7.417 1.649 -17.896 1.00 66.88 178 PRO A CA 1
ATOM 1413 C C . PRO A 1 178 ? -6.799 2.412 -19.068 1.00 66.88 178 PRO A C 1
ATOM 1415 O O . PRO A 1 178 ? -7.522 2.834 -19.967 1.00 66.88 178 PRO A O 1
ATOM 1418 N N . LEU A 1 179 ? -5.466 2.510 -19.080 1.00 72.69 179 LEU A N 1
ATOM 1419 C CA . LEU A 1 179 ? -4.746 2.966 -20.269 1.00 72.69 179 LEU A CA 1
ATOM 1420 C C . LEU A 1 179 ? -5.103 2.050 -21.431 1.00 72.69 179 LEU A C 1
ATOM 1422 O O . LEU A 1 179 ? -5.010 0.819 -21.286 1.00 72.69 179 LEU A O 1
ATOM 1426 N N . ASP A 1 180 ? -5.458 2.634 -22.567 1.00 74.06 180 ASP A N 1
ATOM 1427 C CA . ASP A 1 180 ? -5.522 1.873 -23.800 1.00 74.06 180 ASP A CA 1
ATOM 1428 C C . ASP A 1 180 ? -4.104 1.503 -24.286 1.00 74.06 180 ASP A C 1
ATOM 1430 O O . ASP A 1 180 ? -3.079 1.904 -23.722 1.00 74.06 180 ASP A O 1
ATOM 1434 N N . LEU A 1 181 ? -4.021 0.663 -25.320 1.00 74.25 181 LEU A N 1
ATOM 1435 C CA . LEU A 1 181 ? -2.728 0.225 -25.847 1.00 74.25 181 LEU A CA 1
ATOM 1436 C C . LEU A 1 181 ? -1.909 1.390 -26.429 1.00 74.25 181 LEU A C 1
ATOM 1438 O O . LEU A 1 181 ? -0.688 1.397 -26.293 1.00 74.25 181 LEU A O 1
ATOM 1442 N N . ALA A 1 182 ? -2.552 2.355 -27.088 1.00 80.81 182 ALA A N 1
ATOM 1443 C CA . ALA A 1 182 ? -1.859 3.484 -27.696 1.00 80.81 182 ALA A CA 1
ATOM 1444 C C . ALA A 1 182 ? -1.268 4.402 -26.616 1.00 80.81 182 ALA A C 1
ATOM 1446 O O . ALA A 1 182 ? -0.087 4.738 -26.689 1.00 80.81 182 ALA A O 1
ATOM 1447 N N . GLU A 1 183 ? -2.041 4.719 -25.580 1.00 84.38 183 GLU A N 1
ATOM 1448 C CA . GLU A 1 183 ? -1.603 5.501 -24.422 1.00 84.38 183 GLU A CA 1
ATOM 1449 C C . GLU A 1 183 ? -0.471 4.792 -23.667 1.00 84.38 183 GLU A C 1
ATOM 1451 O O . GLU A 1 183 ? 0.548 5.401 -23.334 1.00 84.38 183 GLU A O 1
ATOM 1456 N N . ALA A 1 184 ? -0.593 3.478 -23.444 1.00 82.38 184 ALA A N 1
ATOM 1457 C CA . ALA A 1 184 ? 0.461 2.695 -22.804 1.00 82.38 184 ALA A CA 1
ATOM 1458 C C . ALA A 1 184 ? 1.774 2.745 -23.605 1.00 82.38 184 ALA A C 1
ATOM 1460 O O . ALA A 1 184 ? 2.845 2.910 -23.019 1.00 82.38 184 ALA A O 1
ATOM 1461 N N . LEU A 1 185 ? 1.706 2.650 -24.938 1.00 84.44 185 LEU A N 1
ATOM 1462 C CA . LEU A 1 185 ? 2.876 2.770 -25.811 1.00 84.44 185 LEU A CA 1
ATOM 1463 C C . LEU A 1 185 ? 3.465 4.188 -25.806 1.00 84.44 185 LEU A C 1
ATOM 1465 O O . LEU A 1 185 ? 4.686 4.328 -25.772 1.00 84.44 185 LEU A O 1
ATOM 1469 N N . GLN A 1 186 ? 2.637 5.236 -25.785 1.00 88.75 186 GLN A N 1
ATOM 1470 C CA . GLN A 1 186 ? 3.107 6.624 -25.674 1.00 88.75 186 GLN A CA 1
ATOM 1471 C C . GLN A 1 186 ? 3.876 6.854 -24.368 1.00 88.75 186 GLN A C 1
ATOM 1473 O O . GLN A 1 186 ? 4.975 7.412 -24.381 1.00 88.75 186 GLN A O 1
ATOM 1478 N N . VAL A 1 187 ? 3.351 6.352 -23.249 1.00 88.25 187 VAL A N 1
ATOM 1479 C CA . VAL A 1 187 ? 4.030 6.436 -21.950 1.00 88.25 187 VAL A CA 1
ATOM 1480 C C . VAL A 1 187 ? 5.333 5.632 -21.943 1.00 88.25 187 VAL A C 1
ATOM 1482 O O . VAL A 1 187 ? 6.326 6.090 -21.377 1.00 88.25 187 VAL A O 1
ATOM 1485 N N . LEU A 1 188 ? 5.371 4.458 -22.584 1.00 86.81 188 LEU A N 1
ATOM 1486 C CA . LEU A 1 188 ? 6.602 3.671 -22.717 1.00 86.81 188 LEU A CA 1
ATOM 1487 C C . LEU A 1 188 ? 7.662 4.384 -23.560 1.00 86.81 188 LEU A C 1
ATOM 1489 O O . LEU A 1 188 ? 8.830 4.381 -23.175 1.00 86.81 188 LEU A O 1
ATOM 1493 N N . ASN A 1 189 ? 7.263 5.042 -24.649 1.00 88.50 189 ASN A N 1
ATOM 1494 C CA . ASN A 1 189 ? 8.171 5.842 -25.470 1.00 88.50 189 ASN A CA 1
ATOM 1495 C C . ASN A 1 189 ? 8.799 6.984 -24.659 1.00 88.50 189 ASN A C 1
ATOM 1497 O O . ASN A 1 189 ? 10.019 7.142 -24.673 1.00 88.50 189 ASN A O 1
ATOM 1501 N N . ALA A 1 190 ? 7.993 7.726 -23.889 1.00 90.00 190 ALA A N 1
ATOM 1502 C CA . ALA A 1 190 ? 8.501 8.758 -22.982 1.00 90.00 190 ALA A CA 1
ATOM 1503 C C . ALA A 1 190 ? 9.428 8.158 -21.905 1.00 90.00 190 ALA A C 1
ATOM 1505 O O . ALA A 1 190 ? 10.490 8.695 -21.596 1.00 90.00 190 ALA A O 1
ATOM 1506 N N . ALA A 1 191 ? 9.081 6.984 -21.369 1.00 90.12 191 ALA A N 1
ATOM 1507 C CA . ALA A 1 191 ? 9.906 6.290 -20.387 1.00 90.12 191 ALA A CA 1
ATOM 1508 C C . ALA A 1 191 ? 11.271 5.847 -20.943 1.00 90.12 191 ALA A C 1
ATOM 1510 O O . ALA A 1 191 ? 12.243 5.814 -20.187 1.00 90.12 191 ALA A O 1
ATOM 1511 N N . TRP A 1 192 ? 11.372 5.512 -22.233 1.00 86.31 192 TRP A N 1
ATOM 1512 C CA . TRP A 1 192 ? 12.641 5.155 -22.878 1.00 86.31 192 TRP A CA 1
ATOM 1513 C C . TRP A 1 192 ? 13.582 6.343 -23.071 1.00 86.31 192 TRP A C 1
ATOM 1515 O O . TRP A 1 192 ? 14.793 6.137 -23.135 1.00 86.31 192 TRP A O 1
ATOM 1525 N N . ALA A 1 193 ? 13.052 7.566 -23.118 1.00 87.44 193 ALA A N 1
ATOM 1526 C CA . ALA A 1 193 ? 13.855 8.785 -23.168 1.00 87.44 193 ALA A CA 1
ATOM 1527 C C . ALA A 1 193 ? 14.459 9.161 -21.802 1.00 87.44 193 ALA A C 1
ATOM 1529 O O . ALA A 1 193 ? 15.333 10.027 -21.726 1.00 87.44 193 ALA A O 1
ATOM 1530 N N . LEU A 1 194 ? 14.024 8.518 -20.711 1.00 89.50 194 LEU A N 1
ATOM 1531 C CA . LEU A 1 194 ? 14.570 8.791 -19.388 1.00 89.50 194 LEU A CA 1
ATOM 1532 C C . LEU A 1 194 ? 16.043 8.369 -19.301 1.00 89.50 194 LEU A C 1
ATOM 1534 O O . LEU A 1 194 ? 16.386 7.248 -19.681 1.00 89.50 194 LEU A O 1
ATOM 1538 N N . PRO A 1 195 ? 16.906 9.193 -18.679 1.00 86.25 195 PRO A N 1
ATOM 1539 C CA . PRO A 1 195 ? 18.321 8.863 -18.525 1.00 86.25 195 PRO A CA 1
ATOM 1540 C C . PRO A 1 195 ? 18.543 7.641 -17.626 1.00 86.25 195 PRO A C 1
ATOM 1542 O O . PRO A 1 195 ? 19.575 6.985 -17.715 1.00 86.25 195 PRO A O 1
ATOM 1545 N N . ARG A 1 196 ? 17.591 7.344 -16.732 1.00 90.38 196 ARG A N 1
ATOM 1546 C CA . ARG A 1 196 ? 17.667 6.256 -15.755 1.00 90.38 196 ARG A CA 1
ATOM 1547 C C . ARG A 1 196 ? 16.301 5.675 -15.457 1.00 90.38 196 ARG A C 1
ATOM 1549 O O . ARG A 1 196 ? 15.288 6.369 -15.543 1.00 90.38 196 ARG A O 1
ATOM 1556 N N . ASN A 1 197 ? 16.296 4.422 -15.006 1.00 93.19 197 ASN A N 1
ATOM 1557 C CA . ASN A 1 197 ? 15.106 3.724 -14.525 1.00 93.19 197 ASN A CA 1
ATOM 1558 C C . ASN A 1 197 ? 13.951 3.680 -15.550 1.00 93.19 197 ASN A C 1
ATOM 1560 O O . ASN A 1 197 ? 12.817 3.442 -15.162 1.00 93.19 197 ASN A O 1
ATOM 1564 N N . GLY A 1 198 ? 14.195 3.843 -16.857 1.00 91.44 198 GLY A N 1
ATOM 1565 C CA . GLY A 1 198 ? 13.148 3.692 -17.882 1.00 91.44 198 GLY A CA 1
ATOM 1566 C C . GLY A 1 198 ? 12.506 2.295 -17.862 1.00 91.44 198 GLY A C 1
ATOM 1567 O O . GLY A 1 198 ? 11.285 2.149 -17.952 1.00 91.44 198 GLY A O 1
ATOM 1568 N N . ALA A 1 199 ? 13.319 1.260 -17.606 1.00 92.06 199 ALA A N 1
ATOM 1569 C CA . ALA A 1 199 ? 12.875 -0.131 -17.477 1.00 92.06 199 ALA A CA 1
ATOM 1570 C C . ALA A 1 199 ? 11.840 -0.352 -16.350 1.00 92.06 199 ALA A C 1
ATOM 1572 O O . ALA A 1 199 ? 11.024 -1.271 -16.438 1.00 92.06 199 ALA A O 1
ATOM 1573 N N . ARG A 1 200 ? 11.801 0.520 -15.330 1.00 93.44 200 ARG A N 1
ATOM 1574 C CA . ARG A 1 200 ? 10.811 0.492 -14.237 1.00 93.44 200 ARG A CA 1
ATOM 1575 C C . ARG A 1 200 ? 9.379 0.558 -14.753 1.00 93.44 200 ARG A C 1
ATOM 1577 O O . ARG A 1 200 ? 8.492 -0.102 -14.200 1.00 93.44 200 ARG A O 1
ATOM 1584 N N . TRP A 1 201 ? 9.152 1.364 -15.784 1.00 90.62 201 TRP A N 1
ATOM 1585 C CA . TRP A 1 201 ? 7.831 1.604 -16.357 1.00 90.62 201 TRP A CA 1
ATOM 1586 C C . TRP A 1 201 ? 7.426 0.471 -17.292 1.00 90.62 201 TRP A C 1
ATOM 1588 O O . TRP A 1 201 ? 6.309 -0.024 -17.179 1.00 90.62 201 TRP A O 1
ATOM 1598 N N . ALA A 1 202 ? 8.367 -0.026 -18.102 1.00 85.50 202 ALA A N 1
ATOM 1599 C CA . ALA A 1 202 ? 8.174 -1.211 -18.935 1.00 85.50 202 ALA A CA 1
ATOM 1600 C C . ALA A 1 202 ? 7.764 -2.432 -18.106 1.00 85.50 202 ALA A C 1
ATOM 1602 O O . ALA A 1 202 ? 6.747 -3.055 -18.396 1.00 85.50 202 ALA A O 1
ATOM 1603 N N . VAL A 1 203 ? 8.487 -2.723 -17.021 1.00 88.12 203 VAL A N 1
ATOM 1604 C CA . VAL A 1 203 ? 8.158 -3.823 -16.101 1.00 88.12 203 VAL A CA 1
ATOM 1605 C C . VAL A 1 203 ? 6.782 -3.623 -15.453 1.00 88.12 203 VAL A C 1
ATOM 1607 O O . VAL A 1 203 ? 5.992 -4.560 -15.372 1.00 88.12 203 VAL A O 1
ATOM 1610 N N . GLY A 1 204 ? 6.464 -2.404 -15.005 1.00 86.88 204 GLY A N 1
ATOM 1611 C CA . GLY A 1 204 ? 5.176 -2.107 -14.373 1.00 86.88 204 GLY A CA 1
ATOM 1612 C C . GLY A 1 204 ? 3.980 -2.271 -15.317 1.00 86.88 204 GLY A C 1
ATOM 1613 O O . GLY A 1 204 ? 2.980 -2.870 -14.924 1.00 86.88 204 GLY A O 1
ATOM 1614 N N . LEU A 1 205 ? 4.098 -1.766 -16.548 1.00 81.50 205 LEU A N 1
ATOM 1615 C CA . LEU A 1 205 ? 3.031 -1.767 -17.554 1.00 81.50 205 LEU A CA 1
ATOM 1616 C C . LEU A 1 205 ? 2.850 -3.126 -18.239 1.00 81.50 205 LEU A C 1
ATOM 1618 O O . LEU A 1 205 ? 1.722 -3.498 -18.535 1.00 81.50 205 LEU A O 1
ATOM 1622 N N . SER A 1 206 ? 3.930 -3.880 -18.467 1.00 78.00 206 SER A N 1
ATOM 1623 C CA . SER A 1 206 ? 3.850 -5.195 -19.126 1.00 78.00 206 SER A CA 1
ATOM 1624 C C . SER A 1 206 ? 3.489 -6.331 -18.166 1.00 78.00 206 SER A C 1
ATOM 1626 O O . SER A 1 206 ? 2.731 -7.223 -18.533 1.00 78.00 206 SER A O 1
ATOM 1628 N N . LEU A 1 207 ? 3.986 -6.293 -16.923 1.00 82.62 207 LEU A N 1
ATOM 1629 C CA . LEU A 1 207 ? 3.825 -7.387 -15.950 1.00 82.62 207 LEU A CA 1
ATOM 1630 C C . LEU A 1 207 ? 2.825 -7.065 -14.831 1.00 82.62 207 LEU A C 1
ATOM 1632 O O . LEU A 1 207 ? 2.585 -7.884 -13.942 1.00 82.62 207 LEU A O 1
ATOM 1636 N N . GLY A 1 208 ? 2.255 -5.856 -14.830 1.00 82.19 208 GLY A N 1
ATOM 1637 C CA . GLY A 1 208 ? 1.237 -5.434 -13.868 1.00 82.19 208 GLY A CA 1
ATOM 1638 C C . GLY A 1 208 ? 1.710 -5.431 -12.409 1.00 82.19 208 GLY A C 1
ATOM 1639 O O . GLY A 1 208 ? 0.914 -5.668 -11.486 1.00 82.19 208 GLY A O 1
ATOM 1640 N N . LEU A 1 209 ? 3.004 -5.190 -12.174 1.00 86.38 209 LEU A N 1
ATOM 1641 C CA . LEU A 1 209 ? 3.548 -5.092 -10.821 1.00 86.38 209 LEU A CA 1
ATOM 1642 C C . LEU A 1 209 ? 2.957 -3.886 -10.091 1.00 86.38 209 LEU A C 1
ATOM 1644 O O . LEU A 1 209 ? 2.889 -2.777 -10.622 1.00 86.38 209 LEU A O 1
ATOM 1648 N N . ARG A 1 210 ? 2.582 -4.073 -8.822 1.00 87.38 210 ARG A N 1
ATOM 1649 C CA . ARG A 1 210 ? 2.209 -2.930 -7.972 1.00 87.38 210 ARG A CA 1
ATOM 1650 C C . ARG A 1 210 ? 3.433 -2.041 -7.763 1.00 87.38 210 ARG A C 1
ATOM 1652 O O . ARG A 1 210 ? 4.538 -2.558 -7.655 1.00 87.38 210 ARG A O 1
ATOM 1659 N N . GLN A 1 211 ? 3.238 -0.733 -7.577 1.00 91.38 211 GLN A N 1
ATOM 1660 C CA . GLN A 1 211 ? 4.342 0.212 -7.335 1.00 91.38 211 GLN A CA 1
ATOM 1661 C C . GLN A 1 211 ? 5.352 -0.304 -6.297 1.00 91.38 211 GLN A C 1
ATOM 1663 O O . GLN A 1 211 ? 6.549 -0.337 -6.553 1.00 91.38 211 GLN A O 1
ATOM 1668 N N . GLY A 1 212 ? 4.864 -0.752 -5.135 1.00 92.44 212 GLY A N 1
ATOM 1669 C CA . GLY A 1 212 ? 5.735 -1.293 -4.093 1.00 92.44 212 GLY A CA 1
ATOM 1670 C C . GLY A 1 212 ? 6.455 -2.579 -4.508 1.00 92.44 212 GLY A C 1
ATOM 1671 O O . GLY A 1 212 ? 7.584 -2.772 -4.091 1.00 92.44 212 GLY A O 1
ATOM 1672 N N . GLU A 1 213 ? 5.839 -3.440 -5.322 1.00 93.38 213 GLU A N 1
ATOM 1673 C CA . GLU A 1 213 ? 6.486 -4.654 -5.850 1.00 93.38 213 GLU A CA 1
ATOM 1674 C C . GLU A 1 213 ? 7.614 -4.290 -6.812 1.00 93.38 213 GLU A C 1
ATOM 1676 O O . GLU A 1 213 ? 8.721 -4.781 -6.649 1.00 93.38 213 GLU A O 1
ATOM 1681 N N . ALA A 1 214 ? 7.357 -3.377 -7.753 1.00 93.75 214 ALA A N 1
ATOM 1682 C CA . ALA A 1 214 ? 8.359 -2.917 -8.707 1.00 93.75 214 ALA A CA 1
ATOM 1683 C C . ALA A 1 214 ? 9.548 -2.246 -8.001 1.00 93.75 214 ALA A C 1
ATOM 1685 O O . ALA A 1 214 ? 10.690 -2.618 -8.236 1.00 93.75 214 ALA A O 1
ATOM 1686 N N . LEU A 1 215 ? 9.286 -1.320 -7.072 1.00 96.06 215 LEU A N 1
ATOM 1687 C CA . LEU A 1 215 ? 10.329 -0.664 -6.271 1.00 96.06 215 LEU A CA 1
ATOM 1688 C C . LEU A 1 215 ? 11.008 -1.595 -5.254 1.00 96.06 215 LEU A C 1
ATOM 1690 O O . LEU A 1 215 ? 12.041 -1.244 -4.695 1.00 96.06 215 LEU A O 1
ATOM 1694 N N . GLY A 1 216 ? 10.403 -2.747 -4.968 1.00 96.12 216 GLY A N 1
ATOM 1695 C CA . GLY A 1 216 ? 10.960 -3.776 -4.099 1.00 96.12 216 GLY A CA 1
ATOM 1696 C C . GLY A 1 216 ? 11.684 -4.886 -4.855 1.00 96.12 216 GLY A C 1
ATOM 1697 O O . GLY A 1 216 ? 12.151 -5.816 -4.203 1.00 96.12 216 GLY A O 1
ATOM 1698 N N . LEU A 1 217 ? 11.754 -4.835 -6.192 1.00 96.06 217 LEU A N 1
ATOM 1699 C CA . LEU A 1 217 ? 12.452 -5.849 -6.978 1.00 96.06 217 LEU A CA 1
ATOM 1700 C C . LEU A 1 217 ? 13.935 -5.867 -6.645 1.00 96.06 217 LEU A C 1
ATOM 1702 O O . LEU A 1 217 ? 14.564 -4.820 -6.477 1.00 96.06 217 LEU A O 1
ATOM 1706 N N . ARG A 1 218 ? 14.479 -7.082 -6.599 1.00 96.88 218 ARG A N 1
ATOM 1707 C CA . ARG A 1 218 ? 15.856 -7.333 -6.205 1.00 96.88 218 ARG A CA 1
ATOM 1708 C C . ARG A 1 218 ? 16.590 -8.201 -7.212 1.00 96.88 218 ARG A C 1
ATOM 1710 O O . ARG A 1 218 ? 16.003 -9.185 -7.659 1.00 96.88 218 ARG A O 1
ATOM 1717 N N . TRP A 1 219 ? 17.844 -7.883 -7.536 1.00 97.44 219 TRP A N 1
ATOM 1718 C CA . TRP A 1 219 ? 18.609 -8.616 -8.555 1.00 97.44 219 TRP A CA 1
ATOM 1719 C C . TRP A 1 219 ? 18.753 -10.095 -8.219 1.00 97.44 219 TRP A C 1
ATOM 1721 O O . TRP A 1 219 ? 18.534 -10.934 -9.085 1.00 97.44 219 TRP A O 1
ATOM 1731 N N . SER A 1 220 ? 18.961 -10.422 -6.942 1.00 96.69 220 SER A N 1
ATOM 1732 C CA . SER A 1 220 ? 19.011 -11.808 -6.444 1.00 96.69 220 SER A CA 1
ATOM 1733 C C . SER A 1 220 ? 17.729 -12.631 -6.684 1.00 96.69 220 SER A C 1
ATOM 1735 O O . SER A 1 220 ? 17.694 -13.832 -6.417 1.00 96.69 220 SER A O 1
ATOM 1737 N N . TYR A 1 221 ? 16.647 -11.998 -7.144 1.00 95.38 221 TYR A N 1
ATOM 1738 C CA . TYR A 1 221 ? 15.349 -12.616 -7.420 1.00 95.38 221 TYR A CA 1
ATOM 1739 C C . TYR A 1 221 ? 14.983 -12.604 -8.910 1.00 95.38 221 TYR A C 1
ATOM 1741 O O . TYR A 1 221 ? 13.855 -12.965 -9.260 1.00 95.38 221 TYR A O 1
ATOM 1749 N N . LEU A 1 222 ? 15.910 -12.196 -9.777 1.00 95.88 222 LEU A N 1
ATOM 1750 C CA . LEU A 1 222 ? 15.770 -12.211 -11.228 1.00 95.88 222 LEU A CA 1
ATOM 1751 C C . LEU A 1 222 ? 16.766 -13.214 -11.818 1.00 95.88 222 LEU A C 1
ATOM 1753 O O . LEU A 1 222 ? 17.966 -13.118 -11.583 1.00 95.88 222 LEU A O 1
ATOM 1757 N N . ASP A 1 223 ? 16.261 -14.141 -12.622 1.00 95.56 223 ASP A N 1
ATOM 1758 C CA . ASP A 1 223 ? 17.067 -15.021 -13.460 1.00 95.56 223 ASP A CA 1
ATOM 1759 C C . ASP A 1 223 ? 16.856 -14.601 -14.918 1.00 95.56 223 ASP A C 1
ATOM 1761 O O . ASP A 1 223 ? 15.861 -14.945 -15.560 1.00 95.56 223 ASP A O 1
ATOM 1765 N N . LEU A 1 224 ? 17.768 -13.768 -15.422 1.00 94.75 224 LEU A N 1
ATOM 1766 C CA . LEU A 1 224 ? 17.680 -13.212 -16.774 1.00 94.75 224 LEU A CA 1
ATOM 1767 C C . LEU A 1 224 ? 18.089 -14.212 -17.862 1.00 94.75 224 LEU A C 1
ATOM 1769 O O . LEU A 1 224 ? 17.858 -13.934 -19.039 1.00 94.75 224 LEU A O 1
ATOM 1773 N N . ASP A 1 225 ? 18.709 -15.337 -17.502 1.00 94.94 225 ASP A N 1
ATOM 1774 C CA . ASP A 1 225 ? 19.050 -16.405 -18.446 1.00 94.94 225 ASP A CA 1
ATOM 1775 C C . ASP A 1 225 ? 17.850 -17.331 -18.648 1.00 94.94 225 ASP A C 1
ATOM 1777 O O . ASP A 1 225 ? 17.534 -17.710 -19.775 1.00 94.94 225 ASP A O 1
ATOM 1781 N N . ARG A 1 226 ? 17.114 -17.617 -17.569 1.00 92.56 226 ARG A N 1
ATOM 1782 C CA . ARG A 1 226 ? 15.851 -18.368 -17.614 1.00 92.56 226 ARG A CA 1
ATOM 1783 C C . ARG A 1 226 ? 14.624 -17.510 -17.909 1.00 92.56 226 ARG A C 1
ATOM 1785 O O . ARG A 1 226 ? 13.534 -18.056 -18.041 1.00 92.56 226 ARG A O 1
ATOM 1792 N N . ALA A 1 227 ? 14.791 -16.192 -18.017 1.00 91.25 227 ALA A N 1
ATOM 1793 C CA . ALA A 1 227 ? 13.707 -15.229 -18.195 1.00 91.25 227 ALA A CA 1
ATOM 1794 C C . ALA A 1 227 ? 12.621 -15.357 -17.106 1.00 91.25 227 ALA A C 1
ATOM 1796 O O . ALA A 1 227 ? 11.425 -15.386 -17.383 1.00 91.25 227 ALA A O 1
ATOM 1797 N N . GLU A 1 228 ? 13.038 -15.421 -15.842 1.00 91.88 228 GLU A N 1
ATOM 1798 C CA . GLU A 1 228 ? 12.161 -15.623 -14.689 1.00 91.88 228 GLU A CA 1
ATOM 1799 C C . GLU A 1 228 ? 12.379 -14.539 -13.622 1.00 91.88 228 GLU A C 1
ATOM 1801 O O . GLU A 1 228 ? 13.504 -14.163 -13.298 1.00 91.88 228 GLU A O 1
ATOM 1806 N N . MET A 1 229 ? 11.293 -14.052 -13.014 1.00 92.75 229 MET A N 1
ATOM 1807 C CA . MET A 1 229 ? 11.341 -13.082 -11.916 1.00 92.75 229 MET A CA 1
ATOM 1808 C C . MET A 1 229 ? 10.493 -13.531 -10.730 1.00 92.75 229 MET A C 1
ATOM 1810 O O . MET A 1 229 ? 9.310 -13.843 -10.858 1.00 92.75 229 MET A O 1
ATOM 1814 N N . ARG A 1 230 ? 11.071 -13.484 -9.529 1.00 93.06 230 ARG A N 1
ATOM 1815 C CA . ARG A 1 230 ? 10.378 -13.774 -8.269 1.00 93.06 230 ARG A CA 1
ATOM 1816 C C . ARG A 1 230 ? 9.926 -12.481 -7.596 1.00 93.06 230 ARG A C 1
ATOM 1818 O O . ARG A 1 230 ? 10.720 -11.740 -7.021 1.00 93.06 230 ARG A O 1
ATOM 1825 N N . VAL A 1 231 ? 8.620 -12.22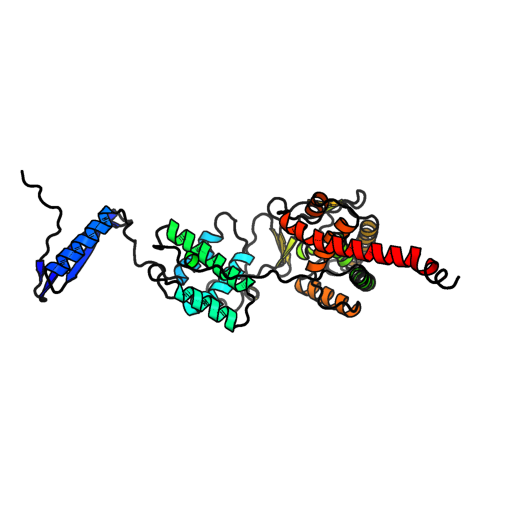1 -7.608 1.00 91.12 231 VAL A N 1
ATOM 1826 C CA . VAL A 1 231 ? 8.033 -11.014 -6.998 1.00 91.12 231 VAL A CA 1
ATOM 1827 C C . VAL A 1 231 ? 7.722 -11.281 -5.528 1.00 91.12 231 VAL A C 1
ATOM 1829 O O . VAL A 1 231 ? 6.598 -11.634 -5.163 1.00 91.12 231 VAL A O 1
ATOM 1832 N N . TRP A 1 232 ? 8.747 -11.206 -4.679 1.00 92.81 232 TRP A N 1
ATOM 1833 C CA . TRP A 1 232 ? 8.658 -11.596 -3.261 1.00 92.81 232 TRP A CA 1
ATOM 1834 C C . TRP A 1 232 ? 8.813 -10.438 -2.280 1.00 92.81 232 TRP A C 1
ATOM 1836 O O . TRP A 1 232 ? 8.654 -10.636 -1.080 1.00 92.81 232 TRP A O 1
ATOM 1846 N N . TRP A 1 233 ? 9.091 -9.234 -2.765 1.00 94.50 233 TRP A N 1
ATOM 1847 C CA . TRP A 1 233 ? 9.362 -8.079 -1.921 1.00 94.50 233 TRP A CA 1
ATOM 1848 C C . TRP A 1 233 ? 8.522 -6.890 -2.357 1.00 94.50 233 TRP A C 1
ATOM 1850 O O . TRP A 1 233 ? 8.250 -6.687 -3.538 1.00 94.50 233 TRP A O 1
ATOM 1860 N N . GLN A 1 234 ? 8.080 -6.109 -1.377 1.00 93.81 234 GLN A N 1
ATOM 1861 C CA . GLN A 1 234 ? 7.410 -4.838 -1.598 1.00 93.81 234 GLN A CA 1
ATOM 1862 C C . GLN A 1 234 ? 8.117 -3.744 -0.810 1.00 93.81 234 GLN A C 1
ATOM 1864 O O . GLN A 1 234 ? 8.214 -3.835 0.415 1.00 93.81 234 GLN A O 1
ATOM 1869 N N . LEU A 1 235 ? 8.529 -2.676 -1.488 1.00 95.56 235 LEU A N 1
ATOM 1870 C CA . LEU A 1 235 ? 8.961 -1.451 -0.835 1.00 95.56 235 LEU A CA 1
ATOM 1871 C C . LEU A 1 235 ? 7.751 -0.760 -0.194 1.00 95.56 235 LEU A C 1
ATOM 1873 O O . LEU A 1 235 ? 6.695 -0.561 -0.810 1.00 95.56 235 LEU A O 1
ATOM 1877 N N . ARG A 1 236 ? 7.895 -0.399 1.078 1.00 92.19 236 ARG A N 1
ATOM 1878 C CA . ARG A 1 236 ? 6.889 0.316 1.865 1.00 92.19 236 ARG A CA 1
ATOM 1879 C C . ARG A 1 236 ? 7.553 1.405 2.692 1.00 92.19 236 ARG A C 1
ATOM 1881 O O . ARG A 1 236 ? 8.695 1.277 3.112 1.00 92.19 236 ARG A O 1
ATOM 1888 N N . ARG A 1 237 ? 6.787 2.453 2.995 1.00 90.94 237 ARG A N 1
ATOM 1889 C CA . ARG A 1 237 ? 7.182 3.505 3.933 1.00 90.94 237 ARG A CA 1
ATOM 1890 C C . ARG A 1 237 ? 6.530 3.277 5.292 1.00 90.94 237 ARG A C 1
ATOM 1892 O O . ARG A 1 237 ? 5.310 3.117 5.392 1.00 90.94 237 ARG A O 1
ATOM 1899 N N . ARG A 1 238 ? 7.334 3.325 6.349 1.00 88.94 238 ARG A N 1
ATOM 1900 C CA . ARG A 1 238 ? 6.888 3.333 7.739 1.00 88.94 238 ARG A CA 1
ATOM 1901 C C . ARG A 1 238 ? 7.289 4.648 8.393 1.00 88.94 238 ARG A C 1
ATOM 1903 O O . ARG A 1 238 ? 8.405 5.131 8.251 1.00 88.94 238 ARG A O 1
ATOM 1910 N N . THR A 1 239 ? 6.329 5.274 9.067 1.00 87.19 239 THR A N 1
ATOM 1911 C CA . THR A 1 239 ? 6.616 6.475 9.850 1.00 87.19 239 THR A CA 1
ATOM 1912 C C . THR A 1 239 ? 7.396 6.081 11.088 1.00 87.19 239 THR A C 1
ATOM 1914 O O . THR A 1 239 ? 7.107 5.049 11.687 1.00 87.19 239 THR A O 1
ATOM 1917 N N . PHE A 1 240 ? 8.321 6.936 11.496 1.00 89.88 240 PHE A N 1
ATOM 1918 C CA . PHE A 1 240 ? 8.963 6.791 12.788 1.00 89.88 240 PHE A CA 1
ATOM 1919 C C . PHE A 1 240 ? 8.042 7.256 13.916 1.00 89.88 240 PHE A C 1
ATOM 1921 O O . PHE A 1 240 ? 7.337 8.263 13.780 1.00 89.88 240 PHE A O 1
ATOM 1928 N N . ASP A 1 241 ? 8.138 6.559 15.038 1.00 87.56 241 ASP A N 1
ATOM 1929 C CA . ASP A 1 241 ? 7.523 6.892 16.311 1.00 87.56 241 ASP A CA 1
ATOM 1930 C C . ASP A 1 241 ? 8.529 7.598 17.228 1.00 87.56 241 ASP A C 1
ATOM 1932 O O . ASP A 1 241 ? 9.750 7.537 17.042 1.00 87.56 241 ASP A O 1
ATOM 1936 N N . HIS A 1 242 ? 8.013 8.288 18.243 1.00 87.31 242 HIS A N 1
ATOM 1937 C CA . HIS A 1 242 ? 8.852 8.832 19.303 1.00 87.31 242 HIS A CA 1
ATOM 1938 C C . HIS A 1 242 ? 9.455 7.693 20.127 1.00 87.31 242 HIS A C 1
ATOM 1940 O O . HIS A 1 242 ? 8.736 6.828 20.628 1.00 87.31 242 HIS A O 1
ATOM 1946 N N . GLY A 1 243 ? 10.775 7.704 20.308 1.00 88.25 243 GLY A N 1
ATOM 1947 C CA . GLY A 1 243 ? 11.442 6.838 21.280 1.00 88.25 243 GLY A CA 1
ATOM 1948 C C . GLY A 1 243 ? 11.958 7.548 22.521 1.00 88.25 243 GLY A C 1
ATOM 1949 O O . GLY A 1 243 ? 12.449 6.885 23.428 1.00 88.25 243 GLY A O 1
ATOM 1950 N N . CYS A 1 244 ? 11.815 8.871 22.583 1.00 88.62 244 CYS A N 1
ATOM 1951 C CA . CYS A 1 244 ? 12.167 9.669 23.749 1.00 88.62 244 CYS A CA 1
ATOM 1952 C C . CYS A 1 244 ? 11.167 9.472 24.897 1.00 88.62 244 CYS A C 1
ATOM 1954 O O . CYS A 1 244 ? 9.955 9.426 24.673 1.00 88.62 244 CYS A O 1
ATOM 1956 N N . ASN A 1 245 ? 11.685 9.434 26.122 1.00 82.06 245 ASN A N 1
ATOM 1957 C CA . ASN A 1 245 ? 10.912 9.592 27.347 1.00 82.06 245 ASN A CA 1
ATOM 1958 C C . ASN A 1 245 ? 11.740 10.431 28.345 1.00 82.06 245 ASN A C 1
ATOM 1960 O O . ASN A 1 245 ? 12.844 9.990 28.666 1.00 82.06 245 ASN A O 1
ATOM 1964 N N . PRO A 1 246 ? 11.270 11.604 28.825 1.00 80.94 246 PRO A N 1
ATOM 1965 C CA . PRO A 1 246 ? 10.011 12.289 28.491 1.00 80.94 246 PRO A CA 1
ATOM 1966 C C . PRO A 1 246 ? 9.979 12.841 27.047 1.00 80.94 246 PRO A C 1
ATOM 1968 O O . PRO A 1 246 ? 10.902 12.632 26.258 1.00 80.94 246 PRO A O 1
ATOM 1971 N N . SER A 1 247 ? 8.874 13.490 26.657 1.00 83.56 247 SER A N 1
ATOM 1972 C CA . SER A 1 247 ? 8.658 13.996 25.289 1.00 83.56 247 SER A CA 1
ATOM 1973 C C . SER A 1 247 ? 9.743 14.988 24.846 1.00 83.56 247 SER A C 1
ATOM 1975 O O . SER A 1 247 ? 10.035 15.951 25.545 1.00 83.56 247 SER A O 1
ATOM 1977 N N . CYS A 1 248 ? 10.289 14.807 23.639 1.00 87.00 248 CYS A N 1
ATOM 1978 C CA . CYS A 1 248 ? 11.325 15.674 23.065 1.00 87.00 248 CYS A CA 1
ATOM 1979 C C . CYS A 1 248 ? 10.804 16.993 22.453 1.00 87.00 248 CYS A C 1
ATOM 1981 O O . CYS A 1 248 ? 11.531 17.647 21.706 1.00 87.00 248 CYS A O 1
ATOM 1983 N N . GLY A 1 249 ? 9.529 17.347 22.655 1.00 87.50 249 GLY A N 1
ATOM 1984 C CA . GLY A 1 249 ? 8.915 18.579 22.130 1.00 87.50 249 GLY A CA 1
ATOM 1985 C C . GLY A 1 249 ? 8.678 18.614 20.610 1.00 87.50 249 GLY A C 1
ATOM 1986 O O . GLY A 1 249 ? 8.081 19.554 20.090 1.00 87.50 249 GLY A O 1
ATOM 1987 N N . ARG A 1 250 ? 9.108 17.593 19.858 1.00 89.69 250 ARG A N 1
ATOM 1988 C CA . ARG A 1 250 ? 8.861 17.497 18.411 1.00 89.69 250 ARG A CA 1
ATOM 1989 C C . ARG A 1 250 ? 7.441 16.996 18.142 1.00 89.69 250 ARG A C 1
ATOM 1991 O O . ARG A 1 250 ? 6.971 16.076 18.793 1.00 89.69 250 ARG A O 1
ATOM 1998 N N . ARG A 1 251 ? 6.780 17.553 17.120 1.00 85.69 251 ARG A N 1
ATOM 1999 C CA . ARG A 1 251 ? 5.406 17.164 16.743 1.00 85.69 251 ARG A CA 1
ATOM 2000 C C . ARG A 1 251 ? 5.306 15.782 16.085 1.00 85.69 251 ARG A C 1
ATOM 2002 O O . ARG A 1 251 ? 4.257 15.152 16.141 1.00 85.69 251 ARG A O 1
ATOM 2009 N N . ARG A 1 252 ? 6.349 15.347 15.372 1.00 85.06 252 ARG A N 1
ATOM 2010 C CA . ARG A 1 252 ? 6.354 14.102 14.588 1.00 85.06 252 ARG A CA 1
ATOM 2011 C C . ARG A 1 252 ? 7.517 13.219 15.021 1.00 85.06 252 ARG A C 1
ATOM 2013 O O . ARG A 1 252 ? 8.640 13.715 15.120 1.00 85.06 252 ARG A O 1
ATOM 2020 N N . GLY A 1 253 ? 7.271 11.913 15.135 1.00 85.31 253 GLY A N 1
ATOM 2021 C CA . GLY A 1 253 ? 8.297 10.928 15.488 1.00 85.31 253 GLY A CA 1
ATOM 2022 C C . GLY A 1 253 ? 9.468 10.890 14.504 1.00 85.31 253 GLY A C 1
ATOM 2023 O O . GLY A 1 253 ? 10.602 10.717 14.925 1.00 85.31 253 GLY A O 1
ATOM 2024 N N . GLY A 1 254 ? 9.244 11.197 13.219 1.00 87.88 254 GLY A N 1
ATOM 2025 C CA . GLY A 1 254 ? 10.316 11.353 12.216 1.00 87.88 254 GLY A CA 1
ATOM 2026 C C . GLY A 1 254 ? 11.388 12.387 12.572 1.00 87.88 254 GLY A C 1
ATOM 2027 O O . GLY A 1 254 ? 12.543 12.227 12.175 1.00 87.88 254 GLY A O 1
ATOM 2028 N N . ASN A 1 255 ? 11.017 13.395 13.365 1.00 90.50 255 ASN A N 1
ATOM 2029 C CA . ASN A 1 255 ? 11.899 14.475 13.807 1.00 90.50 255 ASN A CA 1
ATOM 2030 C C . ASN A 1 255 ? 12.438 14.238 15.228 1.00 90.50 255 ASN A C 1
ATOM 2032 O O . ASN A 1 255 ? 13.136 15.094 15.768 1.00 90.50 255 ASN A O 1
ATOM 2036 N N . CYS A 1 256 ? 12.072 13.124 15.870 1.00 90.62 256 CYS A N 1
ATOM 2037 C CA . CYS A 1 256 ? 12.570 12.773 17.192 1.00 90.62 256 CYS A CA 1
ATOM 2038 C C . CYS A 1 256 ? 14.055 12.365 17.091 1.00 90.62 256 CYS A C 1
ATOM 2040 O O . CYS A 1 256 ? 14.392 11.555 16.228 1.00 90.62 256 CYS A O 1
ATOM 2042 N N . PRO A 1 257 ? 14.949 12.870 17.962 1.00 90.31 257 PRO A N 1
ATOM 2043 C CA . PRO A 1 257 ? 16.347 12.430 17.974 1.00 90.31 257 PRO A CA 1
ATOM 2044 C C . PRO A 1 257 ? 16.469 10.951 18.369 1.00 90.31 257 PRO A C 1
ATOM 2046 O O . PRO A 1 257 ? 17.271 10.222 17.804 1.00 90.31 257 PRO A O 1
ATOM 2049 N N . ALA A 1 258 ? 15.597 10.483 19.265 1.00 91.94 258 ALA A N 1
ATOM 2050 C CA . ALA A 1 258 ? 15.463 9.079 19.641 1.00 91.94 258 ALA A CA 1
ATOM 2051 C C . ALA A 1 258 ? 14.362 8.377 18.826 1.00 91.94 258 ALA A C 1
ATOM 2053 O O . ALA A 1 258 ? 13.601 7.580 19.370 1.00 91.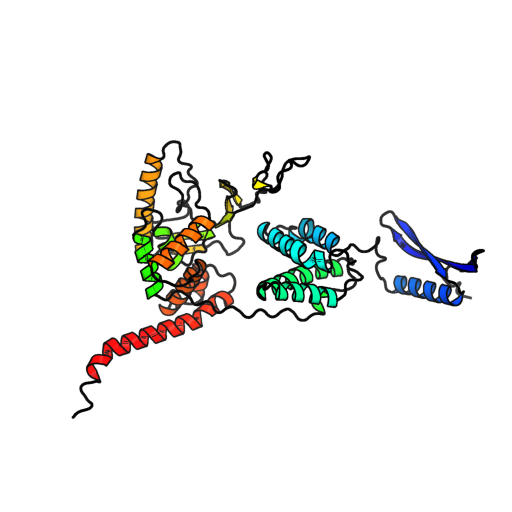94 258 ALA A O 1
ATOM 2054 N N . ARG A 1 259 ? 14.178 8.734 17.548 1.00 92.38 259 ARG A N 1
ATOM 2055 C CA . ARG A 1 259 ? 13.124 8.142 16.711 1.00 92.38 259 ARG A CA 1
ATOM 2056 C C . ARG A 1 259 ? 13.281 6.628 16.616 1.00 92.38 259 ARG A C 1
ATOM 2058 O O . ARG A 1 259 ? 14.387 6.121 16.454 1.00 92.38 259 ARG A O 1
ATOM 2065 N N . ARG A 1 260 ? 12.164 5.910 16.676 1.00 89.56 260 ARG A N 1
ATOM 2066 C CA . ARG A 1 260 ? 12.128 4.449 16.543 1.00 89.56 260 ARG A CA 1
ATOM 2067 C C . ARG A 1 260 ? 11.218 4.052 15.396 1.00 89.56 260 ARG A C 1
ATOM 2069 O O . ARG A 1 260 ? 10.237 4.729 15.111 1.00 89.56 260 ARG A O 1
ATOM 2076 N N . MET A 1 261 ? 11.554 2.958 14.732 1.00 89.38 261 MET A N 1
ATOM 2077 C CA . MET A 1 261 ? 10.719 2.345 13.709 1.00 89.38 261 MET A CA 1
ATOM 2078 C C . MET A 1 261 ? 10.541 0.881 14.081 1.00 89.38 261 MET A C 1
ATOM 2080 O O . MET A 1 261 ? 11.520 0.144 14.140 1.00 89.38 261 MET A O 1
ATOM 2084 N N . GLU A 1 262 ? 9.306 0.471 14.370 1.00 84.88 262 GLU A N 1
ATOM 2085 C CA . GLU A 1 262 ? 9.002 -0.938 14.627 1.00 84.88 262 GLU A CA 1
ATOM 2086 C C . GLU A 1 262 ? 9.241 -1.747 13.346 1.00 84.88 262 GLU A C 1
ATOM 2088 O O . GLU A 1 262 ? 8.610 -1.482 12.314 1.00 84.88 262 GLU A O 1
ATOM 2093 N N . ILE A 1 263 ? 10.128 -2.737 13.431 1.00 87.38 263 ILE A N 1
ATOM 2094 C CA . ILE A 1 263 ? 10.404 -3.713 12.375 1.00 87.38 263 ILE A CA 1
ATOM 2095 C C . ILE A 1 263 ? 9.796 -5.044 12.794 1.00 87.38 263 ILE A C 1
ATOM 2097 O O . ILE A 1 263 ? 10.004 -5.502 13.918 1.00 87.38 263 ILE A O 1
ATOM 2101 N N . ARG A 1 264 ? 9.017 -5.655 11.903 1.00 85.06 264 ARG A N 1
ATOM 2102 C CA . ARG A 1 264 ? 8.375 -6.950 12.144 1.00 85.06 264 ARG A CA 1
ATOM 2103 C C . ARG A 1 264 ? 9.139 -8.070 11.446 1.00 85.06 264 ARG A C 1
ATOM 2105 O O . ARG A 1 264 ? 9.963 -7.833 10.572 1.00 85.06 264 ARG A O 1
ATOM 2112 N N . SER A 1 265 ? 8.831 -9.312 11.814 1.00 83.44 265 SER A N 1
ATOM 2113 C CA . SER A 1 265 ? 9.339 -10.484 11.094 1.00 83.44 265 SER A CA 1
ATOM 2114 C C . SER A 1 265 ? 8.954 -10.415 9.606 1.00 83.44 265 SER A C 1
ATOM 2116 O O . SER A 1 265 ? 7.810 -10.083 9.281 1.00 83.44 265 SER A O 1
ATOM 2118 N N . GLY A 1 266 ? 9.914 -10.703 8.720 1.00 86.25 266 GLY A N 1
ATOM 2119 C CA . GLY A 1 266 ? 9.756 -10.589 7.263 1.00 86.25 266 GLY A CA 1
ATOM 2120 C C . GLY A 1 266 ? 9.883 -9.161 6.715 1.00 86.25 266 GLY A C 1
ATOM 2121 O O . GLY A 1 266 ? 9.452 -8.899 5.589 1.00 86.25 266 GLY A O 1
ATOM 2122 N N . GLU A 1 267 ? 10.424 -8.226 7.504 1.00 92.12 267 GLU A N 1
ATOM 2123 C CA . GLU A 1 267 ? 10.708 -6.854 7.078 1.00 92.12 267 GLU A CA 1
ATOM 2124 C C . GLU A 1 267 ? 12.202 -6.536 7.182 1.00 92.12 267 GLU A C 1
ATOM 2126 O O . GLU A 1 267 ? 12.842 -6.842 8.186 1.00 92.12 267 GLU A O 1
ATOM 2131 N N . ILE A 1 268 ? 12.740 -5.883 6.152 1.00 94.38 268 ILE A N 1
ATOM 2132 C CA . ILE A 1 268 ? 14.135 -5.441 6.090 1.00 94.38 268 ILE A CA 1
ATOM 2133 C C . ILE A 1 268 ? 14.133 -3.909 6.065 1.00 94.38 268 ILE A C 1
ATOM 2135 O O . ILE A 1 268 ? 13.651 -3.333 5.084 1.00 94.38 268 ILE A O 1
ATOM 2139 N N . PRO A 1 269 ? 14.608 -3.227 7.124 1.00 94.88 269 PRO A N 1
ATOM 2140 C CA . PRO A 1 269 ? 14.691 -1.775 7.121 1.00 94.88 269 PRO A CA 1
ATOM 2141 C C . PRO A 1 269 ? 15.711 -1.305 6.085 1.00 94.88 269 PRO A C 1
ATOM 2143 O O . PRO A 1 269 ? 16.808 -1.846 5.989 1.00 94.88 269 PRO A O 1
ATOM 2146 N N . LEU A 1 270 ? 15.333 -0.272 5.344 1.00 94.62 270 LEU A N 1
ATOM 2147 C CA . LEU A 1 270 ? 16.206 0.494 4.467 1.00 94.62 270 LEU A CA 1
ATOM 2148 C C . LEU A 1 270 ? 16.303 1.930 5.006 1.00 94.62 270 LEU A C 1
ATOM 2150 O O . LEU A 1 270 ? 15.994 2.229 6.165 1.00 94.62 270 LEU A O 1
ATOM 2154 N N . GLU A 1 271 ? 16.706 2.850 4.144 1.00 90.31 271 GLU A N 1
ATOM 2155 C CA . GLU A 1 271 ? 16.880 4.245 4.495 1.00 90.31 271 GLU A CA 1
ATOM 2156 C C . GLU A 1 271 ? 15.591 5.067 4.581 1.00 90.31 271 GLU A C 1
ATOM 2158 O O . GLU A 1 271 ? 14.565 4.777 3.968 1.00 90.31 271 GLU A O 1
ATOM 2163 N N . GLY A 1 272 ? 15.650 6.160 5.349 1.00 87.94 272 GLY A N 1
ATOM 2164 C CA . GLY A 1 272 ? 14.610 7.189 5.343 1.00 87.94 272 GLY A CA 1
ATOM 2165 C C . GLY A 1 272 ? 13.232 6.717 5.814 1.00 87.94 272 GLY A C 1
ATOM 2166 O O . GLY A 1 272 ? 12.241 7.382 5.519 1.00 87.94 272 GLY A O 1
ATOM 2167 N N . GLY A 1 273 ? 13.141 5.595 6.534 1.00 90.75 273 GLY A N 1
ATOM 2168 C CA . GLY A 1 273 ? 11.874 4.977 6.943 1.00 90.75 273 GLY A CA 1
ATOM 2169 C C . GLY A 1 273 ? 11.243 4.096 5.861 1.00 90.75 273 GLY A C 1
ATOM 2170 O O . GLY A 1 273 ? 10.062 3.754 5.950 1.00 90.75 273 GLY A O 1
ATOM 2171 N N . LEU A 1 274 ? 11.995 3.762 4.815 1.00 95.56 274 LEU A N 1
ATOM 2172 C CA . LEU A 1 274 ? 11.625 2.740 3.849 1.00 95.56 274 LEU A CA 1
ATOM 2173 C C . LEU A 1 274 ? 12.022 1.365 4.387 1.00 95.56 274 LEU A C 1
ATOM 2175 O O . LEU A 1 274 ? 12.954 1.229 5.175 1.00 95.56 274 LEU A O 1
ATOM 2179 N N . LEU A 1 275 ? 11.273 0.344 3.997 1.00 95.44 275 LEU A N 1
ATOM 2180 C CA . LEU A 1 275 ? 11.564 -1.048 4.309 1.00 95.44 275 LEU A CA 1
ATOM 2181 C C . LEU A 1 275 ? 11.069 -1.940 3.178 1.00 95.44 275 LEU A C 1
ATOM 2183 O O . LEU A 1 275 ? 10.084 -1.614 2.505 1.00 95.44 275 LEU A O 1
ATOM 2187 N N . LEU A 1 276 ? 11.731 -3.075 2.998 1.00 95.81 276 LEU A N 1
ATOM 2188 C CA . LEU A 1 276 ? 11.215 -4.174 2.200 1.00 95.81 276 LEU A CA 1
ATOM 2189 C C . LEU A 1 276 ? 10.353 -5.056 3.084 1.00 95.81 276 LEU A C 1
ATOM 2191 O O . LEU A 1 276 ? 10.680 -5.314 4.240 1.00 95.81 276 LEU A O 1
ATOM 2195 N N . LYS A 1 277 ? 9.242 -5.517 2.529 1.00 92.19 277 LYS A N 1
ATOM 2196 C CA . LYS A 1 277 ? 8.316 -6.409 3.207 1.00 92.19 277 LYS A CA 1
ATOM 2197 C C . LYS A 1 277 ? 7.935 -7.561 2.299 1.00 92.19 277 LYS A C 1
ATOM 2199 O O . LYS A 1 277 ? 7.519 -7.333 1.162 1.00 92.19 277 LYS A O 1
ATOM 2204 N N . GLU A 1 278 ? 7.984 -8.772 2.833 1.00 88.75 278 GLU A N 1
ATOM 2205 C CA . GLU A 1 278 ? 7.457 -9.936 2.131 1.00 88.75 278 GLU A CA 1
ATOM 2206 C C . GLU A 1 278 ? 5.915 -9.919 2.107 1.00 88.75 278 GLU A C 1
ATOM 2208 O O . GLU A 1 278 ? 5.262 -9.598 3.115 1.00 88.75 278 GLU A O 1
ATOM 2213 N N . PRO A 1 279 ? 5.278 -10.253 0.971 1.00 77.75 279 PRO A N 1
ATOM 2214 C CA . PRO A 1 279 ? 3.836 -10.391 0.909 1.00 77.75 279 PRO A CA 1
ATOM 2215 C C . PRO A 1 279 ? 3.383 -11.574 1.775 1.00 77.75 279 PRO A C 1
ATOM 2217 O O . PRO A 1 279 ? 4.049 -12.603 1.873 1.00 77.75 279 PRO A O 1
ATOM 2220 N N . LYS A 1 280 ? 2.217 -11.432 2.415 1.00 68.69 280 LYS A N 1
ATOM 2221 C CA . LYS A 1 280 ? 1.632 -12.498 3.241 1.00 68.69 280 LYS A CA 1
ATOM 2222 C C . LYS A 1 280 ? 0.982 -13.565 2.350 1.00 68.69 280 LYS A C 1
ATOM 2224 O O . LYS A 1 280 ? 0.242 -13.214 1.434 1.00 68.69 280 LYS A O 1
ATOM 2229 N N . GLY A 1 281 ? 1.172 -14.845 2.677 1.00 67.75 281 GLY A N 1
ATOM 2230 C CA . GLY A 1 281 ? 0.472 -15.964 2.028 1.00 67.75 281 GLY A CA 1
ATOM 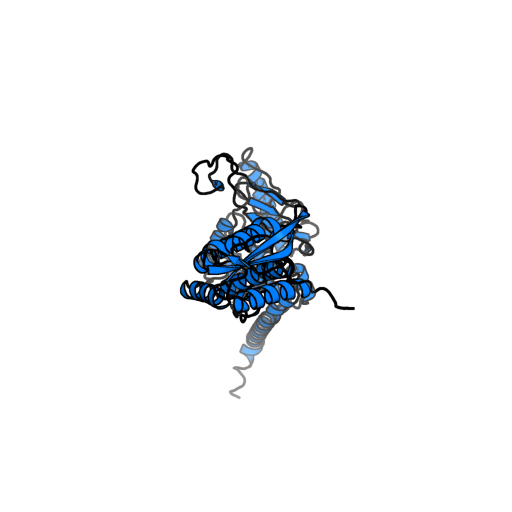2231 C C . GLY A 1 281 ? 0.842 -16.150 0.551 1.00 67.75 281 GLY A C 1
ATOM 2232 O O . GLY A 1 281 ? 2.017 -16.116 0.201 1.00 67.75 281 GLY A O 1
ATOM 2233 N N . THR A 1 282 ? -0.164 -16.312 -0.315 1.00 58.72 282 THR A N 1
ATOM 2234 C CA . THR A 1 282 ? -0.032 -16.582 -1.765 1.00 58.72 282 THR A CA 1
ATOM 2235 C C . THR A 1 282 ? 0.484 -15.401 -2.600 1.00 58.72 282 THR A C 1
ATOM 2237 O O . THR A 1 282 ? 0.448 -15.440 -3.823 1.00 58.72 282 THR A O 1
ATOM 2240 N N . GLY A 1 283 ? 0.951 -14.318 -1.970 1.00 66.69 283 GLY A N 1
ATOM 2241 C CA . GLY A 1 283 ? 1.442 -13.143 -2.693 1.00 66.69 283 GLY A CA 1
ATOM 2242 C C . GLY A 1 283 ? 2.846 -13.296 -3.292 1.00 66.69 283 GLY A C 1
ATOM 2243 O O . GLY A 1 283 ? 3.232 -12.459 -4.106 1.00 66.69 283 GLY A O 1
ATOM 2244 N N . LYS A 1 284 ? 3.603 -14.335 -2.905 1.00 83.31 284 LYS A N 1
ATOM 2245 C CA . LYS A 1 284 ? 4.874 -14.703 -3.547 1.00 83.31 284 LYS A CA 1
ATOM 2246 C C . LYS A 1 284 ? 4.574 -15.445 -4.844 1.00 83.31 284 LYS A C 1
ATOM 2248 O O . LYS A 1 284 ? 3.902 -16.470 -4.809 1.00 83.31 284 LYS A O 1
ATOM 2253 N N . ARG A 1 285 ? 5.092 -14.941 -5.963 1.00 86.00 285 ARG A N 1
ATOM 2254 C CA . ARG A 1 285 ? 4.863 -15.526 -7.291 1.00 86.00 285 ARG A CA 1
ATOM 2255 C C . ARG A 1 285 ? 6.118 -15.523 -8.151 1.00 86.00 285 ARG A C 1
ATOM 2257 O O . ARG A 1 285 ? 7.002 -14.684 -7.949 1.00 86.00 285 ARG A O 1
ATOM 2264 N N . LEU A 1 286 ? 6.158 -16.463 -9.087 1.00 87.25 286 LEU A N 1
ATOM 2265 C CA . LEU A 1 286 ? 7.088 -16.485 -10.207 1.00 87.25 286 LEU A CA 1
ATOM 2266 C C . LEU A 1 286 ? 6.388 -15.836 -11.404 1.00 87.25 286 LEU A C 1
ATOM 2268 O O . LEU A 1 286 ? 5.224 -16.120 -11.660 1.00 87.25 286 LEU A O 1
ATOM 2272 N N . VAL A 1 287 ? 7.076 -14.938 -12.096 1.00 86.56 287 VAL A N 1
ATOM 2273 C CA . VAL A 1 287 ? 6.563 -14.243 -13.275 1.00 86.56 287 VAL A CA 1
ATOM 2274 C C . VAL A 1 287 ? 7.550 -14.480 -14.417 1.00 86.56 287 VAL A C 1
ATOM 2276 O O . VAL A 1 287 ? 8.709 -14.076 -14.276 1.00 86.56 287 VAL A O 1
ATOM 2279 N N . PRO A 1 288 ? 7.137 -15.130 -15.519 1.00 86.19 288 PRO A N 1
ATOM 2280 C CA . PRO A 1 288 ? 7.975 -15.230 -16.706 1.00 86.19 288 PRO A CA 1
ATOM 2281 C C . PRO A 1 288 ? 8.173 -13.840 -17.325 1.00 86.19 288 PRO A C 1
ATOM 2283 O O . PRO A 1 288 ? 7.264 -13.006 -17.331 1.00 86.19 288 PRO A O 1
ATOM 2286 N N . LEU A 1 289 ? 9.378 -13.582 -17.823 1.00 86.75 289 LEU A N 1
ATOM 2287 C CA . LEU A 1 289 ? 9.780 -12.313 -18.413 1.00 86.75 289 LEU A CA 1
ATOM 2288 C C . LEU A 1 289 ? 9.732 -12.409 -19.945 1.00 86.75 289 LEU A C 1
ATOM 2290 O O . LEU A 1 289 ? 10.381 -13.285 -20.516 1.00 86.75 289 LEU A O 1
ATOM 2294 N N . PRO A 1 290 ? 9.037 -11.489 -20.634 1.00 87.38 290 PRO A N 1
ATOM 2295 C CA . PRO A 1 290 ? 9.179 -11.326 -22.076 1.00 87.38 290 PRO A CA 1
ATOM 2296 C C . PRO A 1 290 ? 10.636 -11.051 -22.461 1.00 87.38 290 PRO A C 1
ATOM 2298 O O . PRO A 1 290 ? 11.361 -10.368 -21.727 1.00 87.38 290 PRO A O 1
ATOM 2301 N N . THR A 1 291 ? 11.063 -11.534 -23.626 1.00 87.12 291 THR A N 1
ATOM 2302 C CA . THR A 1 291 ? 12.443 -11.384 -24.116 1.00 87.12 291 THR A CA 1
ATOM 2303 C C . THR A 1 291 ? 12.869 -9.915 -24.189 1.00 87.12 291 THR A C 1
ATOM 2305 O O . THR A 1 291 ? 13.995 -9.567 -23.829 1.00 87.12 291 THR A O 1
ATOM 2308 N N . GLU A 1 292 ? 11.953 -9.027 -24.566 1.00 87.00 292 GLU A N 1
ATOM 2309 C CA . GLU A 1 292 ? 12.166 -7.582 -24.619 1.00 87.00 292 GLU A CA 1
ATOM 2310 C C . GLU A 1 292 ? 12.425 -7.004 -23.222 1.00 87.00 292 GLU A C 1
ATOM 2312 O O . GLU A 1 292 ? 13.312 -6.168 -23.043 1.00 87.00 292 GLU A O 1
ATOM 2317 N N . VAL A 1 293 ? 11.700 -7.483 -22.205 1.00 89.06 293 VAL A N 1
ATOM 2318 C CA . VAL A 1 293 ? 11.896 -7.069 -20.808 1.00 89.06 293 VAL A CA 1
ATOM 2319 C C . VAL A 1 293 ? 13.240 -7.571 -20.282 1.00 89.06 293 VAL A C 1
ATOM 2321 O O . VAL A 1 293 ? 13.938 -6.820 -19.602 1.00 89.06 293 VAL A O 1
ATOM 2324 N N . VAL A 1 294 ? 13.654 -8.791 -20.639 1.00 93.00 294 VAL A N 1
ATOM 2325 C CA . VAL A 1 294 ? 14.989 -9.314 -20.302 1.00 93.00 294 VAL A CA 1
ATOM 2326 C C . VAL A 1 294 ? 16.085 -8.428 -20.895 1.00 93.00 294 VAL A C 1
ATOM 2328 O O . VAL A 1 294 ? 17.001 -8.023 -20.178 1.00 93.00 294 VAL A O 1
ATOM 2331 N N . ALA A 1 295 ? 15.984 -8.072 -22.178 1.00 91.50 295 ALA A N 1
ATOM 2332 C CA . ALA A 1 295 ? 16.956 -7.197 -22.834 1.00 91.50 295 ALA A CA 1
ATOM 2333 C C . ALA A 1 295 ? 17.029 -5.810 -22.168 1.00 91.50 295 ALA A C 1
ATOM 2335 O O . ALA A 1 295 ? 18.122 -5.283 -21.936 1.00 91.50 295 ALA A O 1
ATOM 2336 N N . LEU A 1 296 ? 15.875 -5.239 -21.802 1.00 91.69 296 LEU A N 1
AT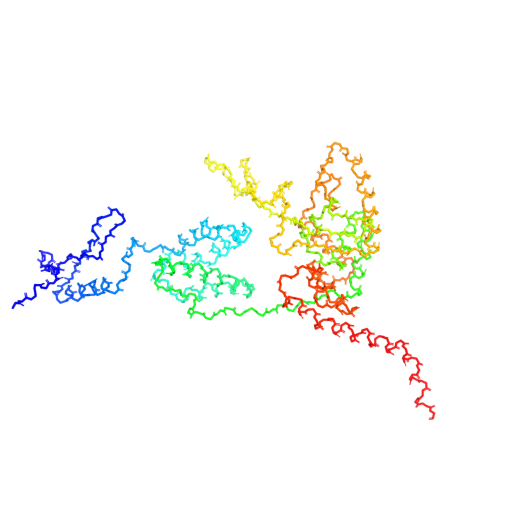OM 2337 C CA . LEU A 1 296 ? 15.799 -3.975 -21.065 1.00 91.69 296 LEU A CA 1
ATOM 2338 C C . LEU A 1 296 ? 16.454 -4.072 -19.683 1.00 91.69 296 LEU A C 1
ATOM 2340 O O . LEU A 1 296 ? 17.211 -3.177 -19.305 1.00 91.69 296 LEU A O 1
ATOM 2344 N N . LEU A 1 297 ? 16.205 -5.154 -18.943 1.00 95.00 297 LEU A N 1
ATOM 2345 C CA . LEU A 1 297 ? 16.791 -5.375 -17.621 1.00 95.00 297 LEU A CA 1
ATOM 2346 C C . LEU A 1 297 ? 18.307 -5.578 -17.690 1.00 95.00 297 LEU A C 1
ATOM 2348 O O . LEU A 1 297 ? 19.010 -5.025 -16.852 1.00 95.00 297 LEU A O 1
ATOM 2352 N N . ARG A 1 298 ? 18.835 -6.270 -18.710 1.00 96.56 298 ARG A N 1
ATOM 2353 C CA . ARG A 1 298 ? 20.292 -6.389 -18.922 1.00 96.56 298 ARG A CA 1
ATOM 2354 C C . ARG A 1 298 ? 20.944 -5.031 -19.180 1.00 96.56 298 ARG A C 1
ATOM 2356 O O . ARG A 1 298 ? 21.979 -4.723 -18.595 1.00 96.56 298 ARG A O 1
ATOM 2363 N N . ARG A 1 299 ? 20.326 -4.188 -20.018 1.00 94.75 299 ARG A N 1
ATOM 2364 C CA . ARG A 1 299 ? 20.814 -2.818 -20.262 1.00 94.75 299 ARG A CA 1
ATOM 2365 C C . ARG A 1 299 ? 20.786 -1.982 -18.984 1.00 94.75 299 ARG A C 1
ATOM 2367 O O . ARG A 1 299 ? 21.736 -1.258 -18.703 1.00 94.75 299 ARG A O 1
ATOM 2374 N N . HIS A 1 300 ? 19.708 -2.103 -18.214 1.00 96.00 300 HIS A N 1
ATOM 2375 C CA . HIS A 1 300 ? 19.557 -1.425 -16.930 1.00 96.00 300 HIS A CA 1
ATOM 2376 C C . HIS A 1 300 ? 20.621 -1.877 -15.917 1.00 96.00 300 HIS A C 1
ATOM 2378 O O . HIS A 1 300 ? 21.260 -1.029 -15.303 1.00 96.00 300 HIS A O 1
ATOM 2384 N N . GLN A 1 301 ? 20.891 -3.183 -15.818 1.00 96.31 301 GLN A N 1
ATOM 2385 C CA . GLN A 1 301 ? 21.942 -3.747 -14.962 1.00 96.31 301 GLN A CA 1
ATOM 2386 C C . GLN A 1 301 ? 23.332 -3.205 -15.324 1.00 96.31 301 GLN A C 1
ATOM 2388 O O . GLN A 1 301 ? 24.092 -2.817 -14.440 1.00 96.31 301 GLN A O 1
ATOM 2393 N N . ALA A 1 302 ? 23.654 -3.124 -16.619 1.00 95.50 302 ALA A N 1
ATOM 2394 C CA . ALA A 1 302 ? 24.921 -2.561 -17.085 1.00 95.50 302 ALA A CA 1
ATOM 2395 C C . ALA A 1 302 ? 25.053 -1.064 -16.746 1.00 95.50 302 ALA A C 1
ATOM 2397 O O . ALA A 1 302 ? 26.108 -0.625 -16.292 1.00 95.50 302 ALA A O 1
ATOM 2398 N N . GLY A 1 303 ? 23.978 -0.285 -16.918 1.00 95.31 303 GLY A N 1
ATOM 2399 C CA . GLY A 1 303 ? 23.948 1.127 -16.526 1.00 95.31 303 GLY A CA 1
ATOM 2400 C C . GLY A 1 303 ? 24.144 1.319 -15.021 1.00 95.31 303 GLY A C 1
ATOM 2401 O O . GLY A 1 303 ? 24.961 2.134 -14.602 1.00 95.31 303 GLY A O 1
ATOM 2402 N N . GLN A 1 304 ? 23.466 0.511 -14.205 1.00 96.12 304 GLN A N 1
ATOM 2403 C CA . GLN A 1 304 ? 23.615 0.546 -12.752 1.00 96.12 304 GLN A CA 1
ATOM 2404 C C . GLN A 1 304 ? 25.028 0.160 -12.295 1.00 96.12 304 GLN A C 1
ATOM 2406 O O . GLN A 1 304 ? 25.549 0.770 -11.366 1.00 96.12 304 GLN A O 1
ATOM 2411 N N . ALA A 1 305 ? 25.685 -0.793 -12.964 1.00 95.88 305 ALA A N 1
ATOM 2412 C CA . ALA A 1 305 ? 27.074 -1.142 -12.664 1.00 95.88 305 ALA A CA 1
ATOM 2413 C C . ALA A 1 305 ? 28.030 0.046 -12.888 1.00 95.88 305 ALA A C 1
ATOM 2415 O O . ALA A 1 305 ? 28.933 0.274 -12.085 1.00 95.88 305 ALA A O 1
ATOM 2416 N N . ILE A 1 306 ? 27.805 0.850 -13.936 1.00 95.62 306 ILE A N 1
ATOM 2417 C CA . ILE A 1 306 ? 28.564 2.091 -14.166 1.00 95.62 306 ILE A CA 1
ATOM 2418 C C . ILE A 1 306 ? 28.310 3.087 -13.028 1.00 95.62 306 ILE A C 1
ATOM 2420 O O . ILE A 1 306 ? 29.245 3.686 -12.505 1.00 95.62 306 ILE A O 1
ATOM 2424 N N . GLU A 1 307 ? 27.054 3.253 -12.616 1.00 94.94 307 GLU A N 1
ATOM 2425 C CA . GLU A 1 307 ? 26.675 4.161 -11.527 1.00 94.94 307 GLU A CA 1
ATOM 2426 C C . GLU A 1 307 ? 27.298 3.750 -10.193 1.00 94.94 307 GLU A C 1
ATOM 2428 O O . GLU A 1 307 ? 27.777 4.610 -9.460 1.00 94.94 307 GLU A O 1
ATOM 2433 N N . GLN A 1 308 ? 27.354 2.447 -9.914 1.00 95.75 308 GLN A N 1
ATOM 2434 C CA . GLN A 1 308 ? 28.019 1.894 -8.741 1.00 95.75 308 GLN A CA 1
ATOM 2435 C C . GLN A 1 308 ? 29.512 2.237 -8.724 1.00 95.75 308 GLN A C 1
ATOM 2437 O O . GLN A 1 308 ? 30.027 2.679 -7.699 1.00 95.75 308 GLN A O 1
ATOM 2442 N N . VAL A 1 309 ? 30.197 2.098 -9.862 1.00 96.50 309 VAL A N 1
ATOM 2443 C CA . VAL A 1 309 ? 31.611 2.481 -9.989 1.00 96.50 309 VAL A CA 1
ATOM 2444 C C . VAL A 1 309 ? 31.798 3.988 -9.791 1.00 96.50 309 VAL A C 1
ATOM 2446 O O . VAL A 1 309 ? 32.703 4.399 -9.070 1.00 96.50 309 VAL A O 1
ATOM 2449 N N . LEU A 1 310 ? 30.938 4.817 -10.393 1.00 95.44 310 LEU A N 1
ATOM 2450 C CA . LEU A 1 310 ? 31.016 6.279 -10.279 1.00 95.44 310 LEU A CA 1
ATOM 2451 C C . LEU A 1 310 ? 30.720 6.787 -8.861 1.00 95.44 310 LEU A C 1
ATOM 2453 O O . LEU A 1 310 ? 31.314 7.773 -8.430 1.00 95.44 310 LEU A O 1
ATOM 2457 N N . ALA A 1 311 ? 29.796 6.144 -8.149 1.00 95.50 311 ALA A N 1
ATOM 2458 C CA . ALA A 1 311 ? 29.431 6.513 -6.786 1.00 95.50 311 ALA A CA 1
ATOM 2459 C C . ALA A 1 311 ? 30.483 6.076 -5.750 1.00 95.50 311 ALA A C 1
ATOM 2461 O O . ALA A 1 311 ? 30.588 6.711 -4.698 1.00 95.50 311 ALA A O 1
ATOM 2462 N N . GLY A 1 312 ? 31.268 5.030 -6.036 1.00 96.06 312 GLY A N 1
ATOM 2463 C CA . GLY A 1 312 ? 32.328 4.540 -5.153 1.00 96.06 312 GLY A CA 1
ATOM 2464 C C . GLY A 1 312 ? 31.810 4.256 -3.740 1.00 96.06 312 GLY A C 1
ATOM 2465 O O . GLY A 1 312 ? 30.774 3.615 -3.569 1.00 96.06 312 GLY A O 1
ATOM 2466 N N . ASP A 1 313 ? 32.488 4.799 -2.728 1.00 95.38 313 ASP A N 1
ATOM 2467 C CA . ASP A 1 313 ? 32.144 4.611 -1.309 1.00 95.38 313 ASP A CA 1
ATOM 2468 C C . ASP A 1 313 ? 30.773 5.188 -0.911 1.00 95.38 313 ASP A C 1
ATOM 2470 O O . ASP A 1 313 ? 30.252 4.878 0.162 1.00 95.38 313 ASP A O 1
ATOM 2474 N N . LEU A 1 314 ? 30.171 6.039 -1.751 1.00 95.19 314 LEU A N 1
ATOM 2475 C CA . LEU A 1 314 ? 28.826 6.564 -1.511 1.00 95.19 314 LEU A CA 1
ATOM 2476 C C . LEU A 1 314 ? 27.729 5.565 -1.901 1.00 95.19 314 LEU A C 1
ATOM 2478 O O . LEU A 1 314 ? 26.582 5.756 -1.491 1.00 95.19 314 LEU A O 1
ATOM 2482 N N . TYR A 1 315 ? 28.052 4.525 -2.678 1.00 96.75 315 TYR A N 1
ATOM 2483 C CA . TYR A 1 315 ? 27.077 3.534 -3.118 1.00 96.75 315 TYR A CA 1
ATOM 2484 C C . TYR A 1 315 ? 26.694 2.581 -1.981 1.00 96.75 315 TYR A C 1
ATOM 2486 O O . TYR A 1 315 ? 27.528 1.872 -1.421 1.00 96.75 315 TYR A O 1
ATOM 2494 N N . VAL A 1 316 ? 25.401 2.518 -1.672 1.00 96.19 316 VAL A N 1
ATOM 2495 C CA . VAL A 1 316 ? 24.826 1.610 -0.679 1.00 96.19 316 VAL A CA 1
ATOM 2496 C C . VAL A 1 316 ? 24.042 0.527 -1.406 1.00 96.19 316 VAL A C 1
ATOM 2498 O O . VAL A 1 316 ? 22.917 0.749 -1.856 1.00 96.19 316 VAL A O 1
ATOM 2501 N N . ASP A 1 317 ? 24.632 -0.662 -1.515 1.00 95.44 317 ASP A N 1
ATOM 2502 C CA . ASP A 1 317 ? 23.989 -1.773 -2.207 1.00 95.44 317 ASP A CA 1
ATOM 2503 C C . ASP A 1 317 ? 22.895 -2.422 -1.347 1.00 95.44 317 ASP A C 1
ATOM 2505 O O . ASP A 1 317 ? 23.144 -3.058 -0.319 1.00 95.44 317 ASP A O 1
ATOM 2509 N N . HIS A 1 318 ? 21.652 -2.257 -1.789 1.00 96.00 318 HIS A N 1
ATOM 2510 C CA . HIS A 1 318 ? 20.478 -2.918 -1.225 1.00 96.00 318 HIS A CA 1
ATOM 2511 C C . HIS A 1 318 ? 19.946 -4.045 -2.120 1.00 96.00 318 HIS A C 1
ATOM 2513 O O . HIS A 1 318 ? 18.827 -4.517 -1.897 1.00 96.00 318 HIS A O 1
ATOM 2519 N N . ASP A 1 319 ? 20.720 -4.460 -3.132 1.00 97.00 319 ASP A N 1
ATOM 2520 C CA . ASP A 1 319 ? 20.349 -5.462 -4.133 1.00 97.00 319 ASP A CA 1
ATOM 2521 C C . ASP A 1 319 ? 19.071 -5.059 -4.893 1.00 97.00 319 ASP A C 1
ATOM 2523 O O . ASP A 1 319 ? 18.338 -5.910 -5.376 1.00 97.00 319 ASP A O 1
ATOM 2527 N N . LEU A 1 320 ? 18.765 -3.757 -4.983 1.00 97.75 320 LEU A N 1
ATOM 2528 C CA . LEU A 1 320 ? 17.565 -3.227 -5.639 1.00 97.75 320 LEU A CA 1
ATOM 2529 C C . LEU A 1 320 ? 17.767 -3.105 -7.151 1.00 97.75 320 LEU A C 1
ATOM 2531 O O . LEU A 1 320 ? 18.758 -2.536 -7.607 1.00 97.75 320 LEU A O 1
ATOM 2535 N N . VAL A 1 321 ? 16.766 -3.546 -7.920 1.00 97.69 321 VAL A N 1
ATOM 2536 C CA . VAL A 1 321 ? 16.744 -3.352 -9.379 1.00 97.69 321 VAL A CA 1
ATOM 2537 C C . VAL A 1 321 ? 16.570 -1.873 -9.708 1.00 97.69 321 VAL A C 1
ATOM 2539 O O . VAL A 1 321 ? 17.298 -1.339 -10.530 1.00 97.69 321 VAL A O 1
ATOM 2542 N N . PHE A 1 322 ? 15.630 -1.182 -9.058 1.00 97.12 322 PHE A N 1
ATOM 2543 C CA . PHE A 1 322 ? 15.384 0.243 -9.291 1.00 97.12 322 PHE A CA 1
ATOM 2544 C C . PHE A 1 322 ? 15.761 1.057 -8.055 1.00 97.12 322 PHE A C 1
ATOM 2546 O O . PHE A 1 322 ? 15.072 1.018 -7.033 1.00 97.12 322 PHE A O 1
ATOM 2553 N N . CYS A 1 323 ? 16.852 1.809 -8.162 1.00 96.94 323 CYS A N 1
ATOM 2554 C CA . CYS A 1 323 ? 17.411 2.606 -7.077 1.00 96.94 323 CYS A CA 1
ATOM 2555 C C . CYS A 1 323 ? 17.840 4.002 -7.555 1.00 96.94 323 CYS A C 1
ATOM 2557 O O . CYS A 1 323 ? 17.715 4.368 -8.730 1.00 96.94 323 CYS A O 1
ATOM 2559 N N . GLN A 1 324 ? 18.304 4.803 -6.604 1.00 95.94 324 GLN A N 1
ATOM 2560 C CA . GLN A 1 324 ? 18.976 6.077 -6.827 1.00 95.94 324 GLN A CA 1
ATOM 2561 C C . GLN A 1 324 ? 20.429 5.861 -7.307 1.00 95.94 324 GLN A C 1
ATOM 2563 O O . GLN A 1 324 ? 20.923 4.731 -7.285 1.00 95.94 324 GLN A O 1
ATOM 2568 N N . PRO A 1 325 ? 21.136 6.912 -7.770 1.00 95.12 325 PRO A N 1
ATOM 2569 C CA . PRO A 1 325 ? 22.540 6.809 -8.191 1.00 95.12 325 PRO A CA 1
ATOM 2570 C C . PRO A 1 325 ? 23.506 6.222 -7.176 1.00 95.12 325 PRO A C 1
ATOM 2572 O O . PRO A 1 325 ? 24.478 5.589 -7.561 1.00 95.12 325 PRO A O 1
ATOM 2575 N N . ASP A 1 326 ? 23.201 6.394 -5.904 1.00 95.50 326 ASP A N 1
ATOM 2576 C CA . ASP A 1 326 ? 23.965 5.910 -4.767 1.00 95.50 326 ASP A CA 1
ATOM 2577 C C . ASP A 1 326 ? 23.438 4.566 -4.229 1.00 95.50 326 ASP A C 1
ATOM 2579 O O . ASP A 1 326 ? 23.708 4.217 -3.087 1.00 95.50 326 ASP A O 1
ATOM 2583 N N . GLY A 1 327 ? 22.626 3.827 -4.995 1.00 96.12 327 GLY A N 1
ATOM 2584 C CA . GLY A 1 327 ? 22.078 2.526 -4.583 1.00 96.12 327 GLY A CA 1
ATOM 2585 C C . GLY A 1 327 ? 20.903 2.602 -3.597 1.00 96.12 327 GLY A C 1
ATOM 2586 O O . GLY A 1 327 ? 20.188 1.616 -3.389 1.00 96.12 327 GLY A O 1
ATOM 2587 N N . ARG A 1 328 ? 20.610 3.786 -3.041 1.00 96.50 328 ARG A N 1
ATOM 2588 C CA . ARG A 1 328 ? 19.523 3.974 -2.070 1.00 96.50 328 ARG A CA 1
ATOM 2589 C C . ARG A 1 328 ? 18.146 3.790 -2.719 1.00 96.50 328 ARG A C 1
ATOM 2591 O O . ARG A 1 328 ? 17.963 4.057 -3.910 1.00 96.50 328 ARG A O 1
ATOM 2598 N N . PRO A 1 329 ? 17.119 3.367 -1.961 1.00 97.38 329 PRO A N 1
ATOM 2599 C CA . PRO A 1 329 ? 15.783 3.144 -2.510 1.00 97.38 329 PRO A CA 1
ATOM 2600 C C . PRO A 1 329 ? 15.142 4.430 -3.049 1.00 97.38 329 PRO A C 1
ATOM 2602 O O . PRO A 1 329 ? 15.305 5.512 -2.483 1.00 97.38 329 PRO A O 1
ATOM 2605 N N . ILE A 1 330 ? 14.343 4.299 -4.109 1.00 96.06 330 ILE A N 1
ATOM 2606 C CA . ILE A 1 330 ? 13.509 5.389 -4.633 1.00 96.06 330 ILE A CA 1
ATOM 2607 C C . ILE A 1 330 ? 12.296 5.571 -3.715 1.00 96.06 330 ILE A C 1
ATOM 2609 O O . ILE A 1 330 ? 11.593 4.612 -3.387 1.00 96.06 330 ILE A O 1
ATOM 2613 N N . ASP A 1 331 ? 12.008 6.810 -3.312 1.00 94.62 331 ASP A N 1
ATOM 2614 C CA . ASP A 1 331 ? 10.803 7.086 -2.533 1.00 94.62 331 ASP A CA 1
ATOM 2615 C C . ASP A 1 331 ? 9.530 6.859 -3.381 1.00 94.62 331 ASP A C 1
ATOM 2617 O O . ASP A 1 331 ? 9.431 7.405 -4.483 1.00 94.62 331 ASP A O 1
ATOM 2621 N N . PRO A 1 332 ? 8.510 6.131 -2.884 1.00 93.75 332 PRO A N 1
ATOM 2622 C CA . PRO A 1 332 ? 7.279 5.891 -3.640 1.00 93.75 332 PRO A CA 1
ATOM 2623 C C . PRO A 1 332 ? 6.541 7.161 -4.093 1.00 93.75 332 PRO A C 1
ATOM 2625 O O . PRO A 1 332 ? 5.876 7.152 -5.129 1.00 93.75 332 PRO A O 1
ATOM 2628 N N . ALA A 1 333 ? 6.639 8.269 -3.351 1.00 92.25 333 ALA A N 1
ATOM 2629 C CA . ALA A 1 333 ? 6.066 9.541 -3.779 1.00 92.25 333 ALA A CA 1
ATOM 2630 C C . ALA A 1 333 ? 6.882 10.180 -4.914 1.00 92.25 333 ALA A C 1
ATOM 2632 O O . ALA A 1 333 ? 6.291 10.816 -5.787 1.00 92.25 333 ALA A O 1
ATOM 2633 N N . ALA A 1 334 ? 8.206 9.989 -4.933 1.00 93.44 334 ALA A N 1
ATOM 2634 C CA . ALA A 1 334 ? 9.066 10.419 -6.035 1.00 93.44 334 ALA A CA 1
ATOM 2635 C C . ALA A 1 334 ? 8.799 9.600 -7.309 1.00 93.44 334 ALA A C 1
ATOM 2637 O O . ALA A 1 334 ? 8.576 10.194 -8.360 1.00 93.44 334 ALA A O 1
ATOM 2638 N N . ASP A 1 335 ? 8.703 8.270 -7.198 1.00 94.31 335 ASP A N 1
ATOM 2639 C CA . ASP A 1 335 ? 8.299 7.376 -8.298 1.00 94.31 335 ASP A CA 1
ATOM 2640 C C . ASP A 1 335 ? 6.921 7.790 -8.850 1.00 94.31 335 ASP A C 1
ATOM 2642 O O . ASP A 1 335 ? 6.765 8.040 -10.041 1.00 94.31 335 ASP A O 1
ATOM 2646 N N . HIS A 1 336 ? 5.931 8.022 -7.983 1.00 91.62 336 HIS A N 1
ATOM 2647 C CA . HIS A 1 336 ? 4.612 8.499 -8.415 1.00 91.62 336 HIS A CA 1
ATOM 2648 C C . HIS A 1 336 ? 4.644 9.900 -9.059 1.00 91.62 336 HIS A C 1
ATOM 2650 O O . HIS A 1 336 ? 3.878 10.183 -9.981 1.00 91.62 336 HIS A O 1
ATOM 2656 N N . LYS A 1 337 ? 5.519 10.801 -8.594 1.00 92.31 337 LYS A N 1
ATOM 2657 C CA . LYS A 1 337 ? 5.713 12.115 -9.223 1.00 92.31 337 LYS A CA 1
ATOM 2658 C C . LYS A 1 337 ? 6.308 11.968 -10.627 1.00 92.31 337 LYS A C 1
ATOM 2660 O O . LYS A 1 337 ? 5.854 12.668 -11.528 1.00 92.31 337 LYS A O 1
ATOM 2665 N N . GLN A 1 338 ? 7.268 11.063 -10.813 1.00 92.81 338 GLN A N 1
ATOM 2666 C CA . GLN A 1 338 ? 7.855 10.766 -12.120 1.00 92.81 338 GLN A CA 1
ATOM 2667 C C . GLN A 1 338 ? 6.818 10.161 -13.074 1.00 92.81 338 GLN A C 1
ATOM 2669 O O . GLN A 1 338 ? 6.709 10.626 -14.203 1.00 92.81 338 GLN A O 1
ATOM 2674 N N . TRP A 1 339 ? 5.984 9.231 -12.595 1.00 90.81 339 TRP A N 1
ATOM 2675 C CA . TRP A 1 339 ? 4.849 8.695 -13.358 1.00 90.81 339 TRP A CA 1
ATOM 2676 C C . TRP A 1 339 ? 3.928 9.801 -13.887 1.00 90.81 339 TRP A C 1
ATOM 2678 O O . TRP A 1 339 ? 3.609 9.844 -15.072 1.00 90.81 339 TRP A O 1
ATOM 2688 N N . LYS A 1 340 ? 3.541 10.745 -13.018 1.00 90.38 340 LYS A N 1
ATOM 2689 C CA . LYS A 1 340 ? 2.729 11.899 -13.429 1.00 90.38 340 LYS A CA 1
ATOM 2690 C C . LYS A 1 340 ? 3.437 12.791 -14.448 1.00 90.38 340 LYS A C 1
ATOM 2692 O O . LYS A 1 340 ? 2.760 13.417 -15.252 1.00 90.38 340 LYS A O 1
ATOM 2697 N N . GLY A 1 341 ? 4.765 12.886 -14.386 1.00 91.50 341 GLY A N 1
ATOM 2698 C CA . GLY A 1 341 ? 5.564 13.579 -15.397 1.00 91.50 341 GLY A CA 1
ATOM 2699 C C . GLY A 1 341 ? 5.452 12.897 -16.758 1.00 91.50 341 GLY A C 1
ATOM 2700 O O . GLY A 1 341 ? 5.083 13.553 -17.723 1.00 91.50 341 GLY A O 1
ATOM 2701 N N . LEU A 1 342 ? 5.659 11.578 -16.795 1.00 91.12 342 LEU A N 1
ATOM 2702 C CA . LEU A 1 342 ? 5.565 10.776 -18.017 1.00 91.12 342 LEU A CA 1
ATOM 2703 C C . LEU A 1 342 ? 4.179 10.831 -18.659 1.00 91.12 342 LEU A C 1
ATOM 2705 O O . LEU A 1 342 ? 4.088 10.982 -19.868 1.00 91.12 342 LEU A O 1
ATOM 2709 N N . CYS A 1 343 ? 3.102 10.755 -17.869 1.00 89.81 343 CYS A N 1
ATOM 2710 C CA . CYS A 1 343 ? 1.742 10.857 -18.414 1.00 89.81 343 CYS A CA 1
ATOM 2711 C C . CYS A 1 343 ? 1.518 12.206 -19.109 1.00 89.81 343 CYS A C 1
ATOM 2713 O O . CYS A 1 343 ? 0.987 12.249 -20.211 1.00 89.81 343 CYS A O 1
ATOM 2715 N N . ARG A 1 344 ? 1.989 13.308 -18.505 1.00 90.31 344 ARG A N 1
ATOM 2716 C CA . ARG A 1 344 ? 1.884 14.643 -19.117 1.00 90.31 344 ARG A CA 1
ATOM 2717 C C . ARG A 1 344 ? 2.701 14.759 -20.397 1.00 90.31 344 ARG A C 1
ATOM 2719 O O . ARG A 1 344 ? 2.233 15.369 -21.345 1.00 90.31 344 ARG A O 1
ATOM 2726 N N . GLU A 1 345 ? 3.909 14.203 -20.410 1.00 90.31 345 GLU A N 1
ATOM 2727 C CA . GLU A 1 345 ? 4.777 14.198 -21.592 1.00 90.31 345 GLU A CA 1
ATOM 2728 C C . GLU A 1 345 ? 4.182 13.361 -22.730 1.00 90.31 345 GLU A C 1
ATOM 2730 O O . GLU A 1 345 ? 4.241 13.757 -23.889 1.00 90.31 345 GLU A O 1
ATOM 2735 N N . ALA A 1 346 ? 3.546 12.242 -22.386 1.00 88.81 346 ALA A N 1
ATOM 2736 C CA . ALA A 1 346 ? 2.855 11.366 -23.321 1.00 88.81 346 ALA A CA 1
ATOM 2737 C C . ALA A 1 346 ? 1.490 11.907 -23.790 1.00 88.81 346 ALA A C 1
ATOM 2739 O O . ALA A 1 346 ? 0.910 11.334 -24.704 1.00 88.81 346 ALA A O 1
ATOM 2740 N N . GLY A 1 347 ? 0.971 12.985 -23.187 1.00 88.00 347 GLY A N 1
ATOM 2741 C CA . GLY A 1 347 ? -0.361 13.517 -23.496 1.00 88.00 347 GLY A CA 1
ATOM 2742 C C . GLY A 1 347 ? -1.515 12.645 -22.987 1.00 88.00 347 GLY A C 1
ATOM 2743 O O . GLY A 1 347 ? -2.594 12.668 -23.567 1.00 88.00 347 GLY A O 1
ATOM 2744 N N . VAL A 1 348 ? -1.283 11.872 -21.923 1.00 84.75 348 VAL A N 1
ATOM 2745 C CA . VAL A 1 348 ? -2.246 10.930 -21.340 1.00 84.75 348 VAL A CA 1
ATOM 2746 C C . VAL A 1 348 ? -2.837 11.503 -20.051 1.00 84.75 348 VAL A C 1
ATOM 2748 O O . VAL A 1 348 ? -2.108 11.820 -19.102 1.00 84.75 348 VAL A O 1
ATOM 2751 N N . ASP A 1 349 ? -4.165 11.605 -19.995 1.00 71.56 349 ASP A N 1
ATOM 2752 C CA . ASP A 1 349 ? -4.878 12.223 -18.877 1.00 71.56 349 ASP A CA 1
ATOM 2753 C C . ASP A 1 349 ? -5.100 11.259 -17.698 1.00 71.56 349 ASP A C 1
ATOM 2755 O O . ASP A 1 349 ? -5.571 10.137 -17.843 1.00 71.56 349 ASP A O 1
ATOM 2759 N N . GLU A 1 350 ? -4.756 11.731 -16.495 1.00 62.97 350 GLU A N 1
ATOM 2760 C CA . GLU A 1 350 ? -5.085 11.172 -15.168 1.00 62.97 350 GLU A CA 1
ATOM 2761 C C . GLU A 1 350 ? -4.896 9.659 -14.908 1.00 62.97 350 GLU A C 1
ATOM 2763 O O . GLU A 1 350 ? -5.347 9.159 -13.870 1.00 62.97 350 GLU A O 1
ATOM 2768 N N . ALA A 1 351 ? -4.142 8.936 -15.737 1.00 70.25 351 ALA A N 1
ATOM 2769 C CA . ALA A 1 351 ? -3.840 7.531 -15.490 1.00 70.25 351 ALA A CA 1
ATOM 2770 C C . ALA A 1 351 ? -3.097 7.345 -14.157 1.00 70.25 351 ALA A C 1
ATOM 2772 O O . ALA A 1 351 ? -2.046 7.945 -13.887 1.00 70.25 351 ALA A O 1
ATOM 2773 N N . ARG A 1 352 ? -3.621 6.490 -13.280 1.00 68.44 352 ARG A N 1
ATOM 2774 C CA . ARG A 1 352 ? -2.945 6.121 -12.035 1.00 68.44 352 ARG A CA 1
ATOM 2775 C C . ARG A 1 352 ? -1.881 5.089 -12.349 1.00 68.44 352 ARG A C 1
ATOM 2777 O O . ARG A 1 352 ? -2.059 4.196 -13.164 1.00 68.44 352 ARG A O 1
ATOM 2784 N N . LEU A 1 353 ? -0.806 5.108 -11.571 1.00 64.38 353 LEU A N 1
ATOM 2785 C CA . LEU A 1 353 ? 0.237 4.088 -11.675 1.00 64.38 353 LEU A CA 1
ATOM 2786 C C . LEU A 1 353 ? -0.293 2.660 -11.415 1.00 64.38 353 LEU A C 1
ATOM 2788 O O . LEU A 1 353 ? 0.277 1.683 -11.889 1.00 64.38 353 LEU A O 1
ATOM 2792 N N . HIS A 1 354 ? -1.391 2.525 -10.662 1.00 67.44 354 HIS A N 1
ATOM 2793 C CA . HIS A 1 354 ? -2.075 1.241 -10.486 1.00 67.44 354 HIS A CA 1
ATOM 2794 C C . HIS A 1 354 ? -2.823 0.798 -11.759 1.00 67.44 354 HIS A C 1
ATOM 2796 O O . HIS A 1 354 ? -3.016 -0.399 -11.956 1.00 67.44 354 HIS A O 1
ATOM 2802 N N . ASP A 1 355 ? -3.208 1.709 -12.648 1.00 65.00 355 ASP A N 1
ATOM 2803 C CA . ASP A 1 355 ? -3.991 1.388 -13.847 1.00 65.00 355 ASP A CA 1
ATOM 2804 C C . ASP A 1 355 ? -3.151 0.612 -14.869 1.00 65.00 355 ASP A C 1
ATOM 2806 O O . ASP A 1 355 ? -3.687 -0.228 -15.582 1.00 65.00 355 ASP A O 1
ATOM 2810 N N . GLY A 1 356 ? -1.818 0.732 -14.831 1.00 65.38 356 GLY A N 1
ATOM 2811 C CA . GLY A 1 356 ? -0.921 -0.128 -15.613 1.00 65.38 356 GLY A CA 1
ATOM 2812 C C . GLY A 1 356 ? -1.117 -1.628 -15.351 1.00 65.38 356 GLY A C 1
ATOM 2813 O O . GLY A 1 356 ? -1.005 -2.450 -16.256 1.00 65.38 356 GLY A O 1
ATOM 2814 N N . ARG A 1 357 ? -1.515 -1.997 -14.127 1.00 74.25 357 ARG A N 1
ATOM 2815 C CA . ARG A 1 357 ? -1.903 -3.373 -13.783 1.00 74.25 357 ARG A CA 1
ATOM 2816 C C . ARG A 1 357 ? -3.219 -3.789 -14.431 1.00 74.25 357 ARG A C 1
ATOM 2818 O O . ARG A 1 357 ? -3.387 -4.964 -14.752 1.00 74.25 357 ARG A O 1
ATOM 2825 N N . HIS A 1 358 ? -4.145 -2.845 -14.591 1.00 72.56 358 HIS A N 1
ATOM 2826 C CA . HIS A 1 358 ? -5.409 -3.086 -15.275 1.00 72.56 358 HIS A CA 1
ATOM 2827 C C . HIS A 1 358 ? -5.173 -3.290 -16.767 1.00 72.56 358 HIS A C 1
ATOM 2829 O O . HIS A 1 358 ? -5.656 -4.275 -17.316 1.00 72.56 358 HIS A O 1
ATOM 2835 N N . THR A 1 359 ? -4.354 -2.441 -17.384 1.00 73.44 359 THR A N 1
ATOM 2836 C CA . THR A 1 359 ? -3.957 -2.574 -18.788 1.00 73.44 359 THR A CA 1
ATOM 2837 C C . THR A 1 359 ? -3.253 -3.903 -19.055 1.00 73.44 359 THR A C 1
ATOM 2839 O O . THR A 1 359 ? -3.663 -4.621 -19.962 1.00 73.44 359 THR A O 1
ATOM 2842 N N . ALA A 1 360 ? -2.277 -4.297 -18.225 1.00 77.69 360 ALA A N 1
ATOM 2843 C CA . ALA A 1 360 ? -1.600 -5.590 -18.357 1.00 77.69 360 ALA A CA 1
ATOM 2844 C C . ALA A 1 360 ? -2.591 -6.768 -18.319 1.00 77.69 360 ALA A C 1
ATOM 2846 O O . ALA A 1 360 ? -2.556 -7.645 -19.179 1.00 77.69 360 ALA A O 1
ATOM 2847 N N . GLY A 1 361 ? -3.506 -6.773 -17.340 1.00 79.81 361 GLY A N 1
ATOM 2848 C CA . GLY A 1 361 ? -4.513 -7.824 -17.186 1.00 79.81 361 GLY A CA 1
ATOM 2849 C C . GLY A 1 361 ? -5.491 -7.903 -18.356 1.00 79.81 361 GLY A C 1
ATOM 2850 O O . GLY A 1 361 ? -5.693 -8.980 -18.915 1.00 79.81 361 GLY A O 1
ATOM 2851 N N . SER A 1 362 ? -6.069 -6.767 -18.749 1.00 76.06 362 SER A N 1
ATOM 2852 C CA . SER A 1 362 ? -7.000 -6.688 -19.879 1.00 76.06 362 SER A CA 1
ATOM 2853 C C . SER A 1 362 ? -6.331 -7.074 -21.198 1.00 76.06 362 SER A C 1
ATOM 2855 O O . SER A 1 362 ? -6.934 -7.781 -22.001 1.00 76.06 362 SER A O 1
ATOM 2857 N N . MET A 1 363 ? -5.073 -6.676 -21.407 1.00 75.38 363 MET A N 1
ATOM 2858 C CA . MET A 1 363 ? -4.325 -7.002 -22.619 1.00 75.38 363 MET A CA 1
ATOM 2859 C C . MET A 1 363 ? -3.958 -8.485 -22.695 1.00 75.38 363 MET A C 1
ATOM 2861 O O . MET A 1 363 ? -4.146 -9.088 -23.745 1.00 75.38 363 MET A O 1
ATOM 2865 N N . MET A 1 364 ? -3.509 -9.101 -21.596 1.00 79.56 364 MET A N 1
ATOM 2866 C CA . MET A 1 364 ? -3.258 -10.547 -21.564 1.00 79.56 364 MET A CA 1
ATOM 2867 C C . MET A 1 364 ? -4.522 -11.345 -21.913 1.00 79.56 364 MET A C 1
ATOM 2869 O O . MET A 1 364 ? -4.458 -12.256 -22.736 1.00 79.56 364 MET A O 1
ATOM 2873 N N . LEU A 1 365 ? -5.678 -10.969 -21.350 1.00 81.31 365 LEU A N 1
ATOM 2874 C CA . LEU A 1 365 ? -6.961 -11.593 -21.693 1.00 81.31 365 LEU A CA 1
ATOM 2875 C C . LEU A 1 365 ? -7.335 -11.369 -23.165 1.00 81.31 365 LEU A C 1
ATOM 2877 O O . LEU A 1 365 ? -7.772 -12.301 -23.833 1.00 81.31 365 LEU A O 1
ATOM 2881 N N . ALA A 1 366 ? -7.150 -10.152 -23.687 1.00 75.56 366 ALA A N 1
ATOM 2882 C CA . ALA A 1 366 ? -7.438 -9.833 -25.086 1.00 75.56 366 ALA A CA 1
ATOM 2883 C C . ALA A 1 366 ? -6.537 -10.606 -26.068 1.00 75.56 366 ALA A C 1
ATOM 2885 O O . ALA A 1 366 ? -6.968 -10.921 -27.174 1.00 75.56 366 ALA A O 1
ATOM 2886 N N . LEU A 1 367 ? -5.313 -10.945 -25.652 1.00 78.06 367 LEU A N 1
ATOM 2887 C CA . LEU A 1 367 ? -4.367 -11.784 -26.397 1.00 78.06 367 LEU A CA 1
ATOM 2888 C C . LEU A 1 367 ? -4.610 -13.294 -26.206 1.00 78.06 367 LEU A C 1
ATOM 2890 O O . LEU A 1 367 ? -3.846 -14.105 -26.722 1.00 78.06 367 LEU A O 1
ATOM 2894 N N . GLY A 1 368 ? -5.672 -13.680 -25.493 1.00 76.44 368 GLY A N 1
ATOM 2895 C CA . GLY A 1 368 ? -6.103 -15.070 -25.357 1.00 76.44 368 GLY A CA 1
ATOM 2896 C C . GLY A 1 368 ? -5.527 -15.822 -24.157 1.00 76.44 368 GLY A C 1
ATOM 2897 O O . GLY A 1 368 ? -5.733 -17.031 -24.066 1.00 76.44 368 GLY A O 1
ATOM 2898 N N . ALA A 1 369 ? -4.840 -15.151 -23.225 1.00 82.06 369 ALA A N 1
ATOM 2899 C CA . ALA A 1 369 ? -4.457 -15.785 -21.965 1.00 82.06 369 ALA A CA 1
ATOM 2900 C C . ALA A 1 369 ? -5.706 -16.126 -21.141 1.00 82.06 369 ALA A C 1
ATOM 2902 O O . ALA A 1 369 ? -6.654 -15.340 -21.060 1.00 82.06 369 ALA A O 1
ATOM 2903 N N . ASP A 1 370 ? -5.709 -17.286 -20.490 1.00 83.06 370 ASP A N 1
ATOM 2904 C CA . ASP A 1 370 ? -6.814 -17.671 -19.625 1.00 83.06 370 ASP A CA 1
ATOM 2905 C C . ASP A 1 370 ? -6.801 -16.879 -18.300 1.00 83.06 370 ASP A C 1
ATOM 2907 O O . ASP A 1 370 ? -5.776 -16.372 -17.830 1.00 83.06 370 ASP A O 1
ATOM 2911 N N . ILE A 1 371 ? -7.968 -16.789 -17.658 1.00 81.31 371 ILE A N 1
ATOM 2912 C CA . ILE A 1 371 ? -8.147 -15.997 -16.435 1.00 81.31 371 ILE A CA 1
ATOM 2913 C C . ILE A 1 371 ? -7.265 -16.469 -15.268 1.00 81.31 371 ILE A C 1
ATOM 2915 O O . ILE A 1 371 ? -6.926 -15.651 -14.411 1.00 81.31 371 ILE A O 1
ATOM 2919 N N . SER A 1 372 ? -6.900 -17.755 -15.215 1.00 80.31 372 SER A N 1
ATOM 2920 C CA . SER A 1 372 ? -6.071 -18.309 -14.142 1.00 80.31 372 SER A CA 1
ATOM 2921 C C . SER A 1 372 ? -4.607 -17.906 -14.314 1.00 80.31 372 SER A C 1
ATOM 2923 O O . SER A 1 372 ? -4.003 -17.439 -13.348 1.00 80.31 372 SER A O 1
ATOM 2925 N N . THR A 1 373 ? -4.099 -17.906 -15.549 1.00 81.81 373 THR A N 1
ATOM 2926 C CA . THR A 1 373 ? -2.767 -17.380 -15.879 1.00 81.81 373 THR A CA 1
ATOM 2927 C C . THR A 1 373 ? -2.674 -15.885 -15.562 1.00 81.81 373 THR A C 1
ATOM 2929 O O . THR A 1 373 ? -1.740 -15.440 -14.893 1.00 81.81 373 THR A O 1
ATOM 2932 N N . VAL A 1 374 ? -3.682 -15.088 -15.942 1.00 81.31 374 VAL A N 1
ATOM 2933 C CA . VAL A 1 374 ? -3.718 -13.652 -15.600 1.00 81.31 374 VAL A CA 1
ATOM 2934 C C . VAL A 1 374 ? -3.811 -13.439 -14.085 1.00 81.31 374 VAL A C 1
ATOM 2936 O O . VAL A 1 374 ? -3.163 -12.546 -13.532 1.00 81.31 374 VAL A O 1
ATOM 2939 N N . GLN A 1 375 ? -4.590 -14.263 -13.378 1.00 80.50 375 GLN A N 1
ATOM 2940 C CA . GLN A 1 375 ? -4.682 -14.216 -11.919 1.00 80.50 375 GLN A CA 1
ATOM 2941 C C . GLN A 1 375 ? -3.326 -14.497 -11.252 1.00 80.50 375 GLN A C 1
ATOM 2943 O O . GLN A 1 375 ? -2.979 -13.797 -10.294 1.00 80.50 375 GLN A O 1
ATOM 2948 N N . GLU A 1 376 ? -2.579 -15.480 -11.752 1.00 80.31 376 GLU A N 1
ATOM 2949 C CA . GLU A 1 376 ? -1.263 -15.875 -11.248 1.00 80.31 376 GLU A CA 1
ATOM 2950 C C . GLU A 1 376 ? -0.208 -14.794 -11.506 1.00 80.31 376 GLU A C 1
ATOM 2952 O O . GLU A 1 376 ? 0.401 -14.306 -10.551 1.00 80.31 376 GLU A O 1
ATOM 2957 N N . VAL A 1 377 ? -0.065 -14.337 -12.757 1.00 79.44 377 VAL A N 1
ATOM 2958 C CA . VAL A 1 377 ? 0.906 -13.300 -13.160 1.00 79.44 377 VAL A CA 1
ATOM 2959 C C . VAL A 1 377 ? 0.692 -12.008 -12.378 1.00 79.44 377 VAL A C 1
ATOM 2961 O O . VAL A 1 377 ? 1.642 -11.405 -11.863 1.00 79.44 377 VAL A O 1
ATOM 2964 N N . LEU A 1 378 ? -0.565 -11.588 -12.218 1.00 80.38 378 LEU A N 1
ATOM 2965 C CA . LEU A 1 378 ? -0.874 -10.402 -11.431 1.00 80.38 378 LEU A CA 1
ATOM 2966 C C . LEU A 1 378 ? -0.735 -10.693 -9.926 1.00 80.38 378 LEU A C 1
ATOM 2968 O O . LEU A 1 378 ? -0.340 -9.810 -9.161 1.00 80.38 378 LEU A O 1
ATOM 2972 N N . GLY A 1 379 ? -1.022 -11.903 -9.455 1.00 72.50 379 GLY A N 1
ATOM 2973 C CA . GLY A 1 379 ? -1.038 -12.246 -8.032 1.00 72.50 379 GLY A CA 1
ATOM 2974 C C . GLY A 1 379 ? -2.303 -11.736 -7.337 1.00 72.50 379 GLY A C 1
ATOM 2975 O O . GLY A 1 379 ? -2.232 -10.994 -6.347 1.00 72.50 379 GLY A O 1
ATOM 2976 N N . HIS A 1 380 ? -3.475 -12.052 -7.897 1.00 77.19 380 HIS A N 1
ATOM 2977 C CA . HIS A 1 380 ? -4.768 -11.810 -7.250 1.00 77.19 380 HIS A CA 1
ATOM 2978 C C . HIS A 1 380 ? -5.161 -12.999 -6.367 1.00 77.19 380 HIS A C 1
ATOM 2980 O O . HIS A 1 380 ? -5.303 -14.125 -6.836 1.00 77.19 380 HIS A O 1
ATOM 2986 N N . SER A 1 381 ? -5.397 -12.734 -5.080 1.00 62.75 381 SER A N 1
ATOM 2987 C CA . SER A 1 381 ? -5.854 -13.751 -4.123 1.00 62.75 381 SER A CA 1
ATOM 2988 C C . SER A 1 381 ? -7.314 -14.171 -4.325 1.00 62.75 381 SER A C 1
ATOM 2990 O O . SER A 1 381 ? -7.724 -15.197 -3.798 1.00 62.75 381 SER A O 1
ATOM 2992 N N . ASP A 1 382 ? -8.103 -13.370 -5.048 1.00 68.00 382 ASP A N 1
ATOM 2993 C CA . ASP A 1 382 ? -9.507 -13.639 -5.372 1.00 68.00 382 ASP A CA 1
ATOM 2994 C C . ASP A 1 382 ? -9.749 -13.379 -6.865 1.00 68.00 382 ASP A C 1
ATOM 2996 O O . ASP A 1 382 ? -9.515 -12.266 -7.354 1.00 68.00 382 ASP A O 1
ATOM 3000 N N . VAL A 1 383 ? -10.260 -14.399 -7.564 1.00 65.00 383 VAL A N 1
ATOM 3001 C CA . VAL A 1 383 ? -10.593 -14.378 -8.996 1.00 65.00 383 VAL A CA 1
ATOM 3002 C C . VAL A 1 383 ? -11.614 -13.294 -9.350 1.00 65.00 383 VAL A C 1
ATOM 3004 O O . VAL A 1 383 ? -11.610 -12.797 -10.473 1.00 65.00 383 VAL A O 1
ATOM 3007 N N . ARG A 1 384 ? -12.462 -12.862 -8.403 1.00 65.50 384 ARG A N 1
ATOM 3008 C CA . ARG A 1 384 ? -13.412 -11.752 -8.609 1.00 65.50 384 ARG A CA 1
ATOM 3009 C C . ARG A 1 384 ? -12.704 -10.455 -8.994 1.00 65.50 384 ARG A C 1
ATOM 3011 O O . ARG A 1 384 ? -13.249 -9.686 -9.775 1.00 65.50 384 ARG A O 1
ATOM 3018 N N . THR A 1 385 ? -11.482 -10.254 -8.500 1.00 68.50 385 THR A N 1
ATOM 3019 C CA . THR A 1 385 ? -10.632 -9.117 -8.886 1.00 68.50 385 THR A CA 1
ATOM 3020 C C . THR A 1 385 ? -10.269 -9.195 -10.367 1.00 68.50 385 THR A C 1
ATOM 3022 O O . THR A 1 385 ? -10.341 -8.196 -11.070 1.00 68.50 385 THR A O 1
ATOM 3025 N N . THR A 1 386 ? -9.931 -10.394 -10.854 1.00 66.38 386 THR A N 1
ATOM 3026 C CA . THR A 1 386 ? -9.550 -10.629 -12.253 1.00 66.38 386 THR A CA 1
ATOM 3027 C C . THR A 1 386 ? -10.751 -10.597 -13.201 1.00 66.38 386 THR A C 1
ATOM 3029 O O . THR A 1 386 ? -10.624 -10.144 -14.334 1.00 66.38 386 THR A O 1
ATOM 3032 N N . ARG A 1 387 ? -11.946 -10.999 -12.743 1.00 69.31 387 ARG A N 1
ATOM 3033 C CA . ARG A 1 387 ? -13.179 -10.931 -13.554 1.00 69.31 387 ARG A CA 1
ATOM 3034 C C . ARG A 1 387 ? -13.518 -9.514 -14.018 1.00 69.31 387 ARG A C 1
ATOM 3036 O O . ARG A 1 387 ? -14.111 -9.373 -15.081 1.00 69.31 387 ARG A O 1
ATOM 3043 N N . GLY A 1 388 ? -13.103 -8.485 -13.275 1.00 67.81 388 GLY A N 1
ATOM 3044 C CA . GLY A 1 388 ? -13.266 -7.090 -13.691 1.00 67.81 388 GLY A CA 1
ATOM 3045 C C . GLY A 1 388 ? -12.580 -6.755 -15.024 1.00 67.81 388 GLY A C 1
ATOM 3046 O O . GLY A 1 388 ? -13.049 -5.872 -15.732 1.00 67.81 388 GLY A O 1
ATOM 3047 N N . TYR A 1 389 ? -11.528 -7.487 -15.411 1.00 67.50 389 TYR A N 1
ATOM 3048 C CA . TYR A 1 389 ? -10.805 -7.254 -16.670 1.00 67.50 389 TYR A CA 1
ATOM 3049 C C . TYR A 1 389 ? -11.492 -7.853 -17.901 1.00 67.50 389 TYR A C 1
ATOM 3051 O O . TYR A 1 389 ? -11.203 -7.437 -19.018 1.00 67.50 389 TYR A O 1
ATOM 3059 N N . VAL A 1 390 ? -12.406 -8.815 -17.726 1.00 64.56 390 VAL A N 1
ATOM 3060 C CA . VAL A 1 390 ? -13.041 -9.536 -18.846 1.00 64.56 390 VAL A CA 1
ATOM 3061 C C . VAL A 1 390 ? -13.863 -8.593 -19.727 1.00 64.56 390 VAL A C 1
ATOM 3063 O O . VAL A 1 390 ? -13.825 -8.700 -20.953 1.00 64.56 390 VAL A O 1
ATOM 3066 N N . HIS A 1 391 ? -14.575 -7.643 -19.116 1.00 65.12 391 HIS A N 1
ATOM 3067 C CA . HIS A 1 391 ? -15.384 -6.668 -19.85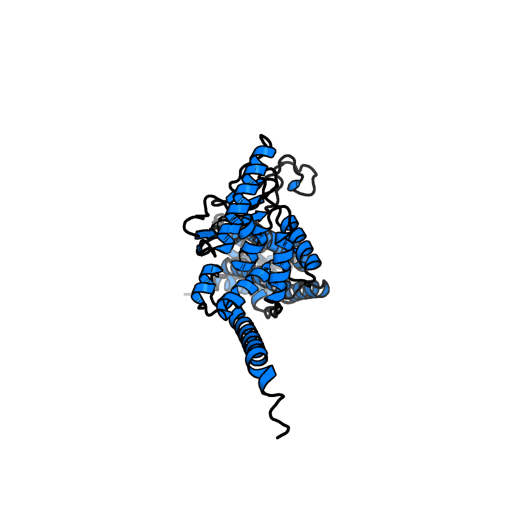0 1.00 65.12 391 HIS A CA 1
ATOM 3068 C C . HIS A 1 391 ? -14.515 -5.747 -20.712 1.00 65.12 391 HIS A C 1
ATOM 3070 O O . HIS A 1 391 ? -14.756 -5.633 -21.911 1.00 65.12 391 HIS A O 1
ATOM 3076 N N . VAL A 1 392 ? -13.446 -5.192 -20.134 1.00 62.78 392 VAL A N 1
ATOM 3077 C CA . VAL A 1 392 ? -12.494 -4.334 -20.855 1.00 62.78 392 VAL A CA 1
ATOM 3078 C C . VAL A 1 392 ? -11.806 -5.105 -21.983 1.00 62.78 392 VAL A C 1
ATOM 3080 O O . VAL A 1 392 ? -11.734 -4.625 -23.111 1.00 62.78 392 VAL A O 1
ATOM 3083 N N . ALA A 1 393 ? -11.347 -6.332 -21.717 1.00 66.12 393 ALA A N 1
ATOM 3084 C CA . ALA A 1 393 ? -10.724 -7.179 -22.734 1.00 66.12 393 ALA A CA 1
ATOM 3085 C C . ALA A 1 393 ? -11.670 -7.451 -23.918 1.00 66.12 393 ALA A C 1
ATOM 3087 O O . ALA A 1 393 ? -11.240 -7.444 -25.071 1.00 66.12 393 ALA A O 1
ATOM 3088 N N . SER A 1 394 ? -12.968 -7.626 -23.647 1.00 66.25 394 SER A N 1
ATOM 3089 C CA . SER A 1 394 ? -13.991 -7.826 -24.681 1.00 66.25 394 SER A CA 1
ATOM 3090 C C . SER A 1 394 ? -14.180 -6.584 -25.562 1.00 66.25 394 SER A C 1
ATOM 3092 O O . SER A 1 394 ? -14.355 -6.705 -26.775 1.00 66.25 394 SER A O 1
ATOM 3094 N N . GLU A 1 395 ? -14.121 -5.383 -24.982 1.00 67.56 395 GLU A N 1
ATOM 3095 C CA . GLU A 1 395 ? -14.173 -4.124 -25.737 1.00 67.56 395 GLU A CA 1
ATOM 3096 C C . GLU A 1 395 ? -12.913 -3.907 -26.578 1.00 67.56 395 GLU A C 1
ATOM 3098 O O . GLU A 1 395 ? -13.015 -3.575 -27.761 1.00 67.56 395 GLU A O 1
ATOM 3103 N N . MET A 1 396 ? -11.733 -4.188 -26.016 1.00 63.72 396 MET A N 1
ATOM 3104 C CA . MET A 1 396 ? -10.464 -4.143 -26.748 1.00 63.72 396 MET A CA 1
ATOM 3105 C C . MET A 1 396 ? -10.464 -5.112 -27.939 1.00 63.72 396 MET A C 1
ATOM 3107 O O . MET A 1 396 ? -10.089 -4.724 -29.047 1.00 63.72 396 MET A O 1
ATOM 3111 N N . ALA A 1 397 ? -10.938 -6.346 -27.740 1.00 63.75 397 ALA A N 1
ATOM 3112 C CA . ALA A 1 397 ? -11.065 -7.345 -28.800 1.00 63.75 397 ALA A CA 1
ATOM 3113 C C . ALA A 1 397 ? -12.031 -6.888 -29.907 1.00 63.75 397 ALA A C 1
ATOM 3115 O O . ALA A 1 397 ? -11.741 -7.042 -31.098 1.00 63.75 397 ALA A O 1
ATOM 3116 N N . ARG A 1 398 ? -13.153 -6.253 -29.536 1.00 70.19 398 ARG A N 1
ATOM 3117 C CA . ARG A 1 398 ? -14.100 -5.666 -30.495 1.00 70.19 398 ARG A CA 1
ATOM 3118 C C . ARG A 1 398 ? -13.451 -4.545 -31.310 1.00 70.19 398 ARG A C 1
ATOM 3120 O O . ARG A 1 398 ? -13.548 -4.565 -32.536 1.00 70.19 398 ARG A O 1
ATOM 3127 N N . ALA A 1 399 ? -12.749 -3.615 -30.662 1.00 67.75 399 ALA A N 1
ATOM 3128 C CA . ALA A 1 399 ? -12.060 -2.510 -31.332 1.00 67.75 399 ALA A CA 1
ATOM 3129 C C . ALA A 1 399 ? -10.925 -2.992 -32.256 1.00 67.75 399 ALA A C 1
ATOM 3131 O O . ALA A 1 399 ? -10.706 -2.425 -33.327 1.00 67.75 399 ALA A O 1
ATOM 3132 N N . ALA A 1 400 ? -10.200 -4.045 -31.868 1.00 62.38 400 ALA A N 1
ATOM 3133 C CA . ALA A 1 400 ? -9.197 -4.686 -32.719 1.00 62.38 400 ALA A CA 1
ATOM 3134 C C . ALA A 1 400 ? -9.838 -5.351 -33.948 1.00 62.38 400 ALA A C 1
ATOM 3136 O O . ALA A 1 400 ? -9.383 -5.134 -35.070 1.00 62.38 400 ALA A O 1
ATOM 3137 N N . THR A 1 401 ? -10.943 -6.081 -33.759 1.00 68.69 401 THR A N 1
ATOM 3138 C CA . THR A 1 401 ? -11.692 -6.724 -34.854 1.00 68.69 401 THR A CA 1
ATOM 3139 C C . THR A 1 401 ? -12.251 -5.694 -35.836 1.00 68.69 401 THR A C 1
ATOM 3141 O O . THR A 1 401 ? -12.181 -5.898 -37.045 1.00 68.69 401 THR A O 1
ATOM 3144 N N . GLN A 1 402 ? -12.752 -4.555 -35.347 1.00 75.44 402 GLN A N 1
ATOM 3145 C CA . GLN A 1 402 ? -13.220 -3.456 -36.196 1.00 75.44 402 GLN A CA 1
ATOM 3146 C C . GLN A 1 402 ? -12.083 -2.820 -37.004 1.00 75.44 402 GLN A C 1
ATOM 3148 O O . GLN A 1 402 ? -12.248 -2.599 -38.201 1.00 75.44 402 GLN A O 1
ATOM 3153 N N . ARG A 1 403 ? -10.915 -2.577 -36.390 1.00 71.19 403 ARG A N 1
ATOM 3154 C CA . ARG A 1 403 ? -9.726 -2.070 -37.099 1.00 71.19 403 ARG A CA 1
ATOM 3155 C C . ARG A 1 403 ? -9.234 -3.047 -38.163 1.00 71.19 403 ARG A C 1
ATOM 3157 O O . ARG A 1 403 ? -8.940 -2.629 -39.278 1.00 71.19 403 ARG A O 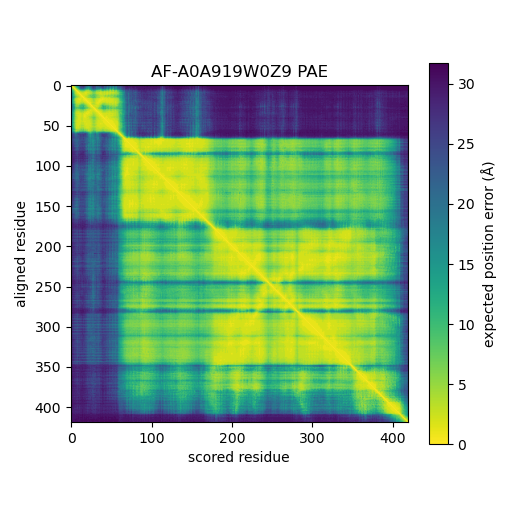1
ATOM 3164 N N . MET A 1 404 ? -9.203 -4.339 -37.843 1.00 66.25 404 MET A N 1
ATOM 3165 C CA . MET A 1 404 ? -8.889 -5.396 -38.802 1.00 66.25 404 MET A CA 1
ATOM 3166 C C . MET A 1 404 ? -9.911 -5.427 -39.945 1.00 66.25 404 MET A C 1
ATOM 3168 O O . MET A 1 404 ? -9.523 -5.480 -41.106 1.00 66.25 404 MET A O 1
ATOM 3172 N N . GLY A 1 405 ? -11.205 -5.319 -39.637 1.00 68.38 405 GLY A N 1
ATOM 3173 C CA . GLY A 1 405 ? -12.262 -5.244 -40.642 1.00 68.38 405 GLY A CA 1
ATOM 3174 C C . GLY A 1 405 ? -12.124 -4.022 -41.555 1.00 68.38 405 GLY A C 1
ATOM 3175 O O . GLY A 1 405 ? -12.227 -4.149 -42.770 1.00 68.38 405 GLY A O 1
ATOM 3176 N N . ALA A 1 406 ? -11.813 -2.852 -40.998 1.00 76.38 406 ALA A N 1
ATOM 3177 C CA . ALA A 1 406 ? -11.559 -1.642 -41.774 1.00 76.38 406 ALA A CA 1
ATOM 3178 C C . ALA A 1 406 ? -10.310 -1.776 -42.665 1.00 76.38 406 ALA A C 1
ATOM 3180 O O . ALA A 1 406 ? -10.351 -1.391 -43.829 1.00 76.38 406 ALA A O 1
ATOM 3181 N N . ALA A 1 407 ? -9.225 -2.366 -42.158 1.00 68.38 407 ALA A N 1
ATOM 3182 C CA . ALA A 1 407 ? -7.996 -2.568 -42.923 1.00 68.38 407 ALA A CA 1
ATOM 3183 C C . ALA A 1 407 ? -8.153 -3.608 -44.049 1.00 68.38 407 ALA A C 1
ATOM 3185 O O . ALA A 1 407 ? -7.642 -3.402 -45.147 1.00 68.38 407 ALA A O 1
ATOM 3186 N N . LEU A 1 408 ? -8.871 -4.708 -43.794 1.00 68.31 408 LEU A N 1
ATOM 3187 C CA . LEU A 1 408 ? -9.062 -5.794 -44.762 1.00 68.31 408 LEU A CA 1
ATOM 3188 C C . LEU A 1 408 ? -10.173 -5.503 -45.779 1.00 68.31 408 LEU A C 1
ATOM 3190 O O . LEU A 1 408 ? -10.044 -5.869 -46.945 1.00 68.31 408 LEU A O 1
ATOM 3194 N N . PHE A 1 409 ? -11.257 -4.845 -45.360 1.00 80.81 409 PHE A N 1
ATOM 3195 C CA . PHE A 1 409 ? -12.465 -4.679 -46.179 1.00 80.81 409 PHE A CA 1
ATOM 3196 C C . PHE A 1 409 ? -12.773 -3.220 -46.555 1.00 80.81 409 PHE A C 1
ATOM 3198 O O . PHE A 1 409 ? -13.582 -2.985 -47.455 1.00 80.81 409 PHE A O 1
ATOM 3205 N N . GLY A 1 410 ? -12.120 -2.230 -45.935 1.00 56.88 410 GLY A N 1
ATOM 3206 C CA . GLY A 1 410 ? -12.396 -0.802 -46.153 1.00 56.88 410 GLY A CA 1
ATOM 3207 C C . GLY A 1 410 ? -12.088 -0.300 -47.568 1.00 56.88 410 GLY A C 1
ATOM 3208 O O . GLY A 1 410 ? -12.815 0.555 -48.075 1.00 56.88 410 GLY A O 1
ATOM 3209 N N . ASN A 1 411 ? -11.094 -0.890 -48.245 1.00 52.81 411 ASN A N 1
ATOM 3210 C CA . ASN A 1 411 ? -10.746 -0.553 -49.634 1.00 52.81 411 ASN A CA 1
ATOM 3211 C C . ASN A 1 411 ? -11.516 -1.356 -50.698 1.00 52.81 411 ASN A C 1
ATOM 3213 O O . ASN A 1 411 ? -11.462 -0.991 -51.869 1.00 52.81 411 ASN A O 1
ATOM 3217 N N . GLN A 1 412 ? -12.233 -2.429 -50.340 1.00 53.47 412 GLN A N 1
ATOM 3218 C CA . GLN A 1 412 ? -12.939 -3.267 -51.328 1.00 53.47 412 GLN A CA 1
ATOM 3219 C C . GLN A 1 412 ? -14.440 -2.965 -51.454 1.00 53.47 412 GLN A C 1
ATOM 3221 O O . GLN A 1 412 ? -15.029 -3.261 -52.492 1.00 53.47 412 GLN A O 1
ATOM 3226 N N . MET A 1 413 ? -15.064 -2.345 -50.448 1.00 51.69 413 MET A N 1
ATOM 3227 C CA . MET A 1 413 ? -16.515 -2.087 -50.448 1.00 51.69 413 MET A CA 1
ATOM 3228 C C . MET A 1 413 ? -16.930 -0.745 -51.077 1.00 51.69 413 MET A C 1
ATOM 3230 O O . MET A 1 413 ? -18.078 -0.605 -51.486 1.00 51.69 413 MET A O 1
ATOM 3234 N N . HIS A 1 414 ? -16.020 0.225 -51.229 1.00 50.56 414 HIS A N 1
ATOM 3235 C CA . HIS A 1 414 ? -16.333 1.506 -51.888 1.00 50.56 414 HIS A CA 1
ATOM 3236 C C . HIS A 1 414 ? -16.336 1.430 -53.429 1.00 50.56 414 HIS A C 1
ATOM 3238 O O . HIS A 1 414 ? -16.804 2.354 -54.084 1.00 50.56 414 HIS A O 1
ATOM 3244 N N . GLY A 1 415 ? -15.856 0.328 -54.021 1.00 48.72 415 GLY A N 1
ATOM 3245 C CA . GLY A 1 415 ? -15.773 0.147 -55.477 1.00 48.72 415 GLY A CA 1
ATOM 3246 C C . GLY A 1 415 ? -16.912 -0.654 -56.123 1.00 48.72 415 GLY A C 1
ATOM 3247 O O . GLY A 1 415 ? -16.848 -0.904 -57.321 1.00 48.72 415 GLY A O 1
ATOM 3248 N N . LYS A 1 416 ? -17.929 -1.104 -55.370 1.00 48.91 416 LYS A N 1
ATOM 3249 C CA . LYS A 1 416 ? -18.988 -2.005 -55.884 1.00 48.91 416 LYS A CA 1
ATOM 3250 C C . LYS A 1 416 ? -20.429 -1.551 -55.605 1.00 48.91 416 LYS A C 1
ATOM 3252 O O . LYS A 1 416 ? -21.329 -2.379 -55.544 1.00 48.91 416 LYS A O 1
ATOM 3257 N N . LEU A 1 417 ? -20.663 -0.245 -55.466 1.00 47.78 417 LEU A N 1
ATOM 3258 C CA . LEU A 1 417 ? -22.021 0.331 -55.391 1.00 47.78 417 LEU A CA 1
ATOM 3259 C C . LEU A 1 417 ? -22.388 1.221 -56.597 1.00 47.78 417 LEU A C 1
ATOM 3261 O O . LEU A 1 417 ? -23.448 1.842 -56.603 1.00 47.78 417 LEU A O 1
ATOM 3265 N N . HIS A 1 418 ? -21.555 1.243 -57.643 1.00 48.69 418 HIS A N 1
ATOM 3266 C CA . HIS A 1 418 ? -21.830 1.918 -58.920 1.00 48.69 418 HIS A CA 1
ATOM 3267 C C . HIS A 1 418 ? -21.525 1.002 -60.114 1.00 48.69 418 HIS A C 1
ATOM 3269 O O . HIS A 1 418 ? -20.638 1.288 -60.915 1.00 48.69 418 HIS A O 1
ATOM 3275 N N . GLY A 1 419 ? -22.238 -0.121 -60.204 1.00 38.38 419 GLY A N 1
ATOM 3276 C CA . GLY A 1 419 ? -22.212 -1.021 -61.357 1.00 38.38 419 GLY A CA 1
ATOM 3277 C C . GLY A 1 419 ? -23.588 -1.594 -61.606 1.00 38.38 419 GLY A C 1
ATOM 3278 O O . GLY A 1 419 ? -24.094 -2.234 -60.657 1.00 38.38 419 GLY A O 1
#

pLDDT: mean 83.52, std 13.38, range [29.58, 97.75]